Protein AF-A0A965G8G3-F1 (afdb_monomer_lite)

Secondary structure (DSSP, 8-state):
--SS-SS-EEEEEE-TTSPEEEEEEEEEEEETTEEEEEETTS-EEEEEGGGEEEEEEPPPPTT----HHHHHHHHHHHHTS-HHHHTSGGGSHHHHHHHHHTHHHHHHHHHHHHHHHHHHHHHHHHHHHHHHHHHHHHHT--SS---HHHHHHHHHHHHHHHHTT-S-HHHHHHHHHHHHT----SS--S-TTGGGGGG----BPPPHHHHHHHHHHHHHHHHHHHHHHHHHHHHHHHHHTT-HHHHHHHHHHHHHHHHHHHHHS-----SSSPBP----HHHHHHHHHHHHHHS-SS-B--EEEEEEHHHHHHHHHHTSPBPSS-BTTTTBEE---EEEEETTEEEEEEEEE-TT-S--EEEEEEEEPPPGGGTT---EEEEEETTEEPPTTHHHHHHHHHHHHHHHHHHHTTGGG-EEEE-SSSEEEEEEPPBS-----------S----SEEEHHHHHHHHHTT-GGGTTT-EEEEEEEEEEEE-TT--SS---EESS----TTS------TT--EEEEEEEEEEETTTTEEEEEEEEEE-SS-EEEBTTS-EEESS-EETTTSPPSB-TT-EEEESS-EEEEEEEEETTEEEEEEEE-SSGGGEEEE-TTSPPP-

Structure (mmCIF, N/CA/C/O backbone):
data_AF-A0A965G8G3-F1
#
_entry.id   AF-A0A965G8G3-F1
#
loop_
_atom_site.group_PDB
_atom_site.id
_atom_site.type_symbol
_atom_site.label_atom_id
_atom_site.label_alt_id
_atom_site.label_comp_id
_atom_site.label_asym_id
_atom_site.label_entity_id
_atom_site.label_seq_id
_atom_site.pdbx_PDB_ins_code
_atom_site.Cartn_x
_atom_site.Cartn_y
_atom_site.Cartn_z
_atom_site.occupancy
_atom_site.B_iso_or_equiv
_atom_site.auth_seq_id
_atom_site.auth_comp_id
_atom_site.auth_asym_id
_atom_site.auth_atom_id
_atom_site.pdbx_PDB_model_num
ATOM 1 N N . MET A 1 1 ? -56.912 -4.552 24.630 1.00 82.00 1 MET A N 1
ATOM 2 C CA . MET A 1 1 ? -56.720 -3.354 25.473 1.00 82.00 1 MET A CA 1
ATOM 3 C C . MET A 1 1 ? -55.465 -2.660 24.995 1.00 82.00 1 MET A C 1
ATOM 5 O O . MET A 1 1 ? -54.476 -3.345 24.772 1.00 82.00 1 MET A O 1
ATOM 9 N N . ASP A 1 2 ? -55.517 -1.349 24.818 1.00 81.06 2 ASP A N 1
ATOM 10 C CA . ASP A 1 2 ? -54.370 -0.544 24.413 1.00 81.06 2 ASP A CA 1
ATOM 11 C C . ASP A 1 2 ? -53.514 -0.121 25.612 1.00 81.06 2 ASP A C 1
ATOM 13 O O . ASP A 1 2 ? -53.900 0.774 26.358 1.00 81.06 2 ASP A O 1
ATOM 17 N N . LEU A 1 3 ? -52.362 -0.756 25.818 1.00 81.81 3 LEU A N 1
ATOM 18 C CA . LEU A 1 3 ? -51.477 -0.436 26.947 1.00 81.81 3 LEU A CA 1
ATOM 19 C C . LEU A 1 3 ? -50.279 0.432 26.540 1.00 81.81 3 LEU A C 1
ATOM 21 O O . LEU A 1 3 ? -49.862 1.299 27.304 1.00 81.81 3 LEU A O 1
ATOM 25 N N . GLU A 1 4 ? -49.756 0.226 25.332 1.00 79.06 4 GLU A N 1
ATOM 26 C CA . GLU A 1 4 ? -48.421 0.689 24.934 1.00 79.06 4 GLU A CA 1
ATOM 27 C C . GLU A 1 4 ? -48.441 1.779 23.854 1.00 79.06 4 GLU A C 1
ATOM 29 O O . GLU A 1 4 ? -47.392 2.352 23.560 1.00 79.06 4 GLU A O 1
ATOM 34 N N . SER A 1 5 ? -49.597 2.093 23.249 1.00 81.12 5 SER A N 1
ATOM 35 C CA . SER A 1 5 ? -49.625 3.104 22.188 1.00 81.12 5 SER A CA 1
ATOM 36 C C . SER A 1 5 ? -49.223 4.494 22.715 1.00 81.12 5 SER A C 1
ATOM 38 O O . SER A 1 5 ? -49.476 4.819 23.882 1.00 81.12 5 SER A O 1
ATOM 40 N N . PRO A 1 6 ? -48.642 5.365 21.875 1.00 82.56 6 PRO A N 1
ATOM 41 C CA . PRO A 1 6 ? -48.304 6.736 22.260 1.00 82.56 6 PRO A CA 1
ATOM 42 C C . PRO A 1 6 ? -49.522 7.676 22.307 1.00 82.56 6 PRO A C 1
ATOM 44 O O . PRO A 1 6 ? -49.375 8.854 22.630 1.00 82.56 6 PRO A O 1
ATOM 47 N N . PHE A 1 7 ? -50.719 7.190 21.966 1.00 88.38 7 PHE A N 1
ATOM 48 C CA . PHE A 1 7 ? -51.923 8.007 21.845 1.00 88.38 7 PHE A CA 1
ATOM 49 C C . PHE A 1 7 ? -52.635 8.190 23.186 1.00 88.38 7 PHE A C 1
ATOM 51 O O . PHE A 1 7 ? -52.513 7.355 24.089 1.00 88.38 7 PHE A O 1
ATOM 58 N N . LEU A 1 8 ? -53.429 9.260 23.294 1.00 88.56 8 LEU A N 1
ATOM 59 C CA . LEU A 1 8 ? -54.466 9.354 24.322 1.00 88.56 8 LEU A CA 1
ATOM 60 C C . LEU A 1 8 ? -55.414 8.160 24.193 1.00 88.56 8 LEU A C 1
ATOM 62 O O . LEU A 1 8 ? -55.623 7.642 23.097 1.00 88.56 8 LEU A O 1
ATOM 66 N N . LYS A 1 9 ? -55.971 7.702 25.310 1.00 90.12 9 LYS A N 1
ATOM 67 C CA . LYS A 1 9 ? -56.808 6.501 25.355 1.00 90.12 9 LYS A CA 1
ATOM 68 C C . LYS A 1 9 ? -58.104 6.789 26.082 1.00 90.12 9 LYS A C 1
ATOM 70 O O . LYS A 1 9 ? -58.145 7.602 27.007 1.00 90.12 9 LYS A O 1
ATOM 75 N N . THR A 1 10 ? -59.121 6.024 25.724 1.00 89.38 10 THR A N 1
ATOM 76 C CA . THR A 1 10 ? -60.404 6.016 26.415 1.00 89.38 10 THR A CA 1
ATOM 77 C C . THR A 1 10 ? -60.567 4.688 27.131 1.00 89.38 10 THR A C 1
ATOM 79 O O . THR A 1 10 ? -60.519 3.616 26.523 1.00 89.38 10 THR A O 1
ATOM 82 N N . ALA A 1 11 ? -60.718 4.767 28.450 1.00 88.56 11 ALA A N 1
ATOM 83 C CA . ALA A 1 11 ? -61.000 3.640 29.320 1.00 88.56 11 ALA A CA 1
ATOM 84 C C . ALA A 1 11 ? -62.493 3.607 29.653 1.00 88.56 11 ALA A C 1
ATOM 86 O O . ALA A 1 11 ? -63.045 4.582 30.163 1.00 88.56 11 ALA A O 1
ATOM 87 N N . LEU A 1 12 ? -63.129 2.466 29.402 1.00 88.31 12 LEU A N 1
ATOM 88 C CA . LEU A 1 12 ? -64.475 2.162 29.875 1.00 88.31 12 LEU A CA 1
ATOM 89 C C . LEU A 1 12 ? -64.356 1.388 31.183 1.00 88.31 12 LEU A C 1
ATOM 91 O O . LEU A 1 12 ? -63.924 0.235 31.172 1.00 88.31 12 LEU A O 1
ATOM 95 N N . VAL A 1 13 ? -64.723 2.015 32.299 1.00 88.00 13 VAL A N 1
ATOM 96 C CA . VAL A 1 13 ? -64.608 1.434 33.644 1.00 88.00 13 VAL A CA 1
ATOM 97 C C . VAL A 1 13 ? -65.973 1.312 34.307 1.00 88.00 13 VAL A C 1
ATOM 99 O O . VAL A 1 13 ? -66.838 2.165 34.137 1.00 88.00 13 VAL A O 1
ATOM 102 N N . LYS A 1 14 ? -66.197 0.245 35.068 1.00 84.19 14 LYS A N 1
ATOM 103 C CA . LYS A 1 14 ? -67.443 0.021 35.800 1.00 84.19 14 LYS A CA 1
ATOM 104 C C . LYS A 1 14 ? -67.442 0.861 37.081 1.00 84.19 14 LYS A C 1
ATOM 106 O O . LYS A 1 14 ? -66.604 0.667 37.956 1.00 84.19 14 LYS A O 1
ATOM 111 N N . GLY A 1 15 ? -68.369 1.810 37.179 1.00 74.38 15 GLY A N 1
ATOM 112 C CA . GLY A 1 15 ? -68.554 2.660 38.355 1.00 74.38 15 GLY A CA 1
ATOM 113 C C . GLY A 1 15 ? -69.214 1.921 39.525 1.00 74.38 15 GLY A C 1
ATOM 114 O O . GLY A 1 15 ? -69.757 0.824 39.377 1.00 74.38 15 GLY A O 1
ATOM 115 N N . SER A 1 16 ? -69.230 2.554 40.699 1.00 65.94 16 SER A N 1
ATOM 116 C CA . SER A 1 16 ? -69.756 1.997 41.960 1.00 65.94 16 SER A CA 1
ATOM 117 C C . SER A 1 16 ? -71.255 1.652 41.935 1.00 65.94 16 SER A C 1
ATOM 119 O O . SER A 1 16 ? -71.708 0.855 42.752 1.00 65.94 16 SER A O 1
ATOM 121 N N . GLY A 1 17 ? -72.017 2.195 40.979 1.00 63.38 17 GLY A N 1
ATOM 122 C CA . GLY A 1 17 ? -73.421 1.846 40.716 1.00 63.38 17 GLY A CA 1
ATOM 123 C C . GLY A 1 17 ? -73.636 0.803 39.608 1.00 63.38 17 GLY A C 1
ATOM 124 O O . GLY A 1 17 ? -74.772 0.572 39.208 1.00 63.38 17 GLY A O 1
ATOM 125 N N . GLY A 1 18 ? -72.570 0.208 39.060 1.00 66.50 18 GLY A N 1
ATOM 126 C CA . GLY A 1 18 ? -72.637 -0.775 37.971 1.00 66.50 18 GLY A CA 1
ATOM 127 C C . GLY A 1 18 ? -72.755 -0.192 36.555 1.00 66.50 18 GLY A C 1
ATOM 128 O O . GLY A 1 18 ? -72.673 -0.955 35.593 1.00 66.50 18 GLY A O 1
ATOM 129 N N . ALA A 1 19 ? -72.899 1.129 36.414 1.00 77.38 19 ALA A N 1
ATOM 130 C CA . ALA A 1 19 ? -72.873 1.830 35.129 1.00 77.38 19 ALA A CA 1
ATOM 131 C C . ALA A 1 19 ? -71.439 1.959 34.579 1.00 77.38 19 ALA A C 1
ATOM 133 O O . ALA A 1 19 ? -70.486 2.080 35.347 1.00 77.38 19 ALA A O 1
ATOM 134 N N . ILE A 1 20 ? -71.282 1.943 33.252 1.00 81.81 20 ILE A N 1
ATOM 135 C CA . ILE A 1 20 ? -69.983 2.128 32.585 1.00 81.81 20 ILE A CA 1
ATOM 136 C C . ILE A 1 20 ? -69.676 3.627 32.483 1.00 81.81 20 ILE A C 1
ATOM 138 O O . ILE A 1 20 ? -70.408 4.362 31.821 1.00 81.81 20 ILE A O 1
ATOM 142 N N . GLU A 1 21 ? -68.578 4.058 33.099 1.00 84.00 21 GLU A N 1
ATOM 143 C CA . GLU A 1 21 ? -68.010 5.403 32.999 1.00 84.00 21 GLU A CA 1
ATOM 144 C C . GLU A 1 21 ? -66.911 5.453 31.929 1.00 84.00 21 GLU A C 1
ATOM 146 O O . GLU A 1 21 ? -66.073 4.554 31.832 1.00 84.00 21 GLU A O 1
ATOM 151 N N . GLU A 1 22 ? -66.887 6.535 31.152 1.00 85.94 22 GLU A N 1
ATOM 152 C CA . GLU A 1 22 ? -65.789 6.866 30.240 1.00 85.94 22 GLU A CA 1
ATOM 153 C C . GLU A 1 22 ? -64.741 7.713 30.959 1.00 85.94 22 GLU A C 1
ATOM 155 O O . GLU A 1 22 ? -65.064 8.711 31.608 1.00 85.94 22 GLU A O 1
ATOM 160 N N . ARG A 1 23 ? -63.468 7.331 30.832 1.00 85.88 23 ARG A N 1
ATOM 161 C CA . ARG A 1 23 ? -62.340 8.112 31.341 1.00 85.88 23 ARG A CA 1
ATOM 162 C C . ARG A 1 23 ? -61.269 8.271 30.282 1.00 85.88 23 ARG A C 1
ATOM 164 O O . ARG A 1 23 ? -60.779 7.289 29.731 1.00 85.88 23 ARG A O 1
ATOM 171 N N . GLU A 1 24 ? -60.867 9.513 30.062 1.00 87.25 24 GLU A N 1
ATOM 172 C CA . GLU A 1 24 ? -59.748 9.849 29.191 1.00 87.25 24 GLU A CA 1
ATOM 173 C C . GLU A 1 24 ? -58.429 9.775 29.964 1.00 87.25 24 GLU A C 1
ATOM 175 O O . GLU A 1 24 ? -58.281 10.338 31.059 1.00 87.25 24 GLU A O 1
ATOM 180 N N . ILE A 1 25 ? -57.470 9.047 29.401 1.00 89.56 25 ILE A N 1
ATOM 181 C CA . ILE A 1 25 ? -56.209 8.716 30.059 1.00 89.56 25 ILE A CA 1
ATOM 182 C C . ILE A 1 25 ? -55.036 8.886 29.090 1.00 89.56 25 ILE A C 1
ATOM 184 O O . ILE A 1 25 ? -55.173 8.751 27.875 1.00 89.56 25 ILE A O 1
ATOM 188 N N . THR A 1 26 ? -53.855 9.147 29.638 1.00 85.31 26 THR A N 1
ATOM 189 C CA . THR A 1 26 ? -52.601 9.258 28.878 1.00 85.31 26 THR A CA 1
ATOM 190 C C . THR A 1 26 ? -51.838 7.939 28.850 1.00 85.31 26 THR A C 1
ATOM 192 O O . THR A 1 26 ? -51.215 7.596 27.847 1.00 85.31 26 THR A O 1
ATOM 195 N N . LYS A 1 27 ? -51.906 7.164 29.936 1.00 85.38 27 LYS A N 1
ATOM 196 C CA . LYS A 1 27 ? -51.178 5.903 30.084 1.00 85.38 27 LYS A CA 1
ATOM 197 C C . LYS A 1 27 ? -52.003 4.888 30.863 1.00 85.38 27 LYS A C 1
ATOM 199 O O . LYS A 1 27 ? -52.732 5.252 31.783 1.00 85.38 27 LYS A O 1
ATOM 204 N N . ALA A 1 28 ? -51.848 3.619 30.507 1.00 87.25 28 ALA A N 1
ATOM 205 C CA . ALA A 1 28 ? -52.339 2.497 31.287 1.00 87.25 28 ALA A CA 1
ATOM 206 C C . ALA A 1 28 ? -51.195 1.517 31.544 1.00 87.25 28 ALA A C 1
ATOM 208 O O . ALA A 1 28 ? -50.335 1.330 30.687 1.00 87.25 28 ALA A O 1
ATOM 209 N N . LYS A 1 29 ? -51.176 0.890 32.718 1.00 89.69 29 LYS A N 1
ATOM 210 C CA . LYS A 1 29 ? -50.184 -0.127 33.072 1.00 89.69 29 LYS A CA 1
ATOM 211 C C . LYS A 1 29 ? -50.839 -1.240 33.877 1.00 89.69 29 LYS A C 1
ATOM 213 O O . LYS A 1 29 ? -51.625 -0.975 34.781 1.00 89.69 29 LYS A O 1
ATOM 218 N N . LEU A 1 30 ? -50.494 -2.488 33.577 1.00 88.38 30 LEU A N 1
ATOM 219 C CA . LEU A 1 30 ? -50.932 -3.631 34.375 1.00 88.38 30 LEU A CA 1
ATOM 220 C C . LEU A 1 30 ? -50.076 -3.744 35.649 1.00 88.38 30 LEU A C 1
ATOM 222 O O . LEU A 1 30 ? -48.844 -3.724 35.575 1.00 88.38 30 LEU A O 1
ATOM 226 N N . VAL A 1 31 ? -50.715 -3.868 36.811 1.00 85.81 31 VAL A N 1
ATOM 227 C CA . VAL A 1 31 ? -50.065 -4.014 38.122 1.00 85.81 31 VAL A CA 1
ATOM 228 C C . VAL A 1 31 ? -50.763 -5.141 38.883 1.00 85.81 31 VAL A C 1
ATOM 230 O O . VAL A 1 31 ? -51.765 -4.928 39.564 1.00 85.81 31 VAL A O 1
ATOM 233 N N . GLY A 1 32 ? -50.244 -6.364 38.742 1.00 85.44 32 GLY A N 1
ATOM 234 C CA . GLY A 1 32 ? -50.862 -7.561 39.319 1.00 85.44 32 GLY A CA 1
ATOM 235 C C . GLY A 1 32 ? -52.227 -7.858 38.690 1.00 85.44 32 GLY A C 1
ATOM 236 O O . GLY A 1 32 ? -52.325 -8.028 37.478 1.00 85.44 32 GLY A O 1
ATOM 237 N N . ASP A 1 33 ? -53.271 -7.906 39.517 1.00 85.75 33 ASP A N 1
ATOM 238 C CA . ASP A 1 33 ? -54.677 -8.107 39.136 1.00 85.75 33 ASP A CA 1
ATOM 239 C C . ASP A 1 33 ? -55.435 -6.792 38.847 1.00 85.75 33 ASP A C 1
ATOM 241 O O . ASP A 1 33 ? -56.652 -6.790 38.627 1.00 85.75 33 ASP A O 1
ATOM 245 N N . LYS A 1 34 ? -54.720 -5.660 38.834 1.00 87.44 34 LYS A N 1
ATOM 246 C CA . LYS A 1 34 ? -55.270 -4.313 38.641 1.00 87.44 34 LYS A CA 1
ATOM 247 C C . LYS A 1 34 ? -54.655 -3.615 37.433 1.00 87.44 34 LYS A C 1
ATOM 249 O O . LYS A 1 34 ? -53.540 -3.913 37.009 1.00 87.44 34 LYS A O 1
ATOM 254 N N . ILE A 1 35 ? -55.385 -2.641 36.903 1.00 89.00 35 ILE A N 1
ATOM 255 C CA . ILE A 1 35 ? -54.916 -1.707 35.884 1.00 89.00 35 ILE A CA 1
ATOM 256 C C . ILE A 1 35 ? -54.779 -0.331 36.524 1.00 89.00 35 ILE A C 1
ATOM 258 O O . ILE A 1 35 ? -55.722 0.214 37.100 1.00 89.00 35 ILE A O 1
ATOM 262 N N . GLU A 1 36 ? -53.579 0.219 36.412 1.00 89.94 36 GLU A N 1
ATOM 263 C CA . GLU A 1 36 ? -53.254 1.591 36.755 1.00 89.94 36 GLU A CA 1
ATOM 264 C C . GLU A 1 36 ? -53.541 2.485 35.545 1.00 89.94 36 GLU A C 1
ATOM 266 O O . GLU A 1 36 ? -52.982 2.278 34.469 1.00 89.94 36 GLU A O 1
ATOM 271 N N . LEU A 1 37 ? -54.422 3.469 35.716 1.00 90.19 37 LEU A N 1
ATOM 272 C CA . LEU A 1 37 ? -54.816 4.437 34.698 1.00 90.19 37 LEU A CA 1
ATOM 273 C C . LEU A 1 37 ? -54.322 5.831 35.099 1.00 90.19 37 LEU A C 1
ATOM 275 O O . LEU A 1 37 ? -54.714 6.364 36.140 1.00 90.19 37 LEU A O 1
ATOM 279 N N . THR A 1 38 ? -53.486 6.444 34.265 1.00 88.88 38 THR A N 1
ATOM 280 C CA . THR A 1 38 ? -53.009 7.818 34.457 1.00 88.88 38 THR A CA 1
ATOM 281 C C . THR A 1 38 ? -53.906 8.786 33.692 1.00 88.88 38 THR A C 1
ATOM 283 O O . THR A 1 38 ? -53.969 8.759 32.467 1.00 88.88 38 THR A O 1
ATOM 286 N N . THR A 1 39 ? -54.608 9.657 34.408 1.00 86.19 39 THR A N 1
ATOM 287 C CA . THR A 1 39 ? -55.498 10.671 33.823 1.00 86.19 39 THR A CA 1
ATOM 288 C C . THR A 1 39 ? -54.714 11.776 33.110 1.00 86.19 39 THR A C 1
ATOM 290 O O . THR A 1 39 ? -53.534 12.008 33.384 1.00 86.19 39 THR A O 1
ATOM 293 N N . THR A 1 40 ? -55.390 12.539 32.251 1.00 82.50 40 THR A N 1
ATOM 294 C CA . THR A 1 40 ? -54.820 13.709 31.553 1.00 82.50 40 THR A CA 1
ATOM 295 C C . THR A 1 40 ? -54.299 14.811 32.486 1.00 82.50 40 THR A C 1
ATOM 297 O O . THR A 1 40 ? -53.447 15.597 32.085 1.00 82.50 40 THR A O 1
ATOM 300 N N . LYS A 1 41 ? -54.745 14.843 33.751 1.00 82.56 41 LYS A N 1
ATOM 301 C CA . LYS A 1 41 ? -54.274 15.777 34.794 1.00 82.56 41 LYS A CA 1
ATOM 302 C C . LYS A 1 41 ? -53.154 15.205 35.680 1.00 82.56 41 LYS A C 1
ATOM 304 O O . LYS A 1 41 ? -52.816 15.813 36.690 1.00 82.56 41 LYS A O 1
ATOM 309 N N . GLY A 1 42 ? -52.609 14.030 35.348 1.00 77.94 42 GLY A N 1
ATOM 310 C CA . GLY A 1 42 ? -51.526 13.376 36.098 1.00 77.94 42 GLY A CA 1
ATOM 311 C C . GLY A 1 42 ? -51.968 12.594 37.341 1.00 77.94 42 GLY A C 1
ATOM 312 O O . GLY A 1 42 ? -51.133 11.998 38.014 1.00 77.94 42 GLY A O 1
ATOM 313 N N . GLY A 1 43 ? -53.268 12.554 37.650 1.00 83.38 43 GLY A N 1
ATOM 314 C CA . GLY A 1 43 ? -53.808 11.711 38.718 1.00 83.38 43 GLY A CA 1
ATOM 315 C C . GLY A 1 43 ? -53.824 10.237 38.315 1.00 83.38 43 GLY A C 1
ATOM 316 O O . GLY A 1 43 ? -54.130 9.923 37.163 1.00 83.38 43 GLY A O 1
ATOM 317 N N . VAL A 1 44 ? -53.528 9.344 39.258 1.00 86.00 44 VAL A N 1
ATOM 318 C CA . VAL A 1 44 ? -53.484 7.890 39.046 1.00 86.00 44 VAL A CA 1
ATOM 319 C C . VAL A 1 44 ? -54.700 7.233 39.694 1.00 86.00 44 VAL A C 1
ATOM 321 O O . VAL A 1 44 ? -54.994 7.486 40.861 1.00 86.00 44 VAL A O 1
ATOM 324 N N . ALA A 1 45 ? -55.402 6.386 38.944 1.00 84.88 45 ALA A N 1
ATOM 325 C CA . ALA A 1 45 ? -56.528 5.598 39.430 1.00 84.88 45 ALA A CA 1
ATOM 326 C C . ALA A 1 45 ? -56.272 4.103 39.200 1.00 84.88 45 ALA A C 1
ATOM 328 O O . ALA A 1 45 ? -55.817 3.707 38.131 1.00 84.88 45 ALA A O 1
ATOM 329 N N . LEU A 1 46 ? -56.568 3.275 40.201 1.00 87.50 46 LEU A N 1
ATOM 330 C CA . LEU A 1 46 ? -56.380 1.824 40.154 1.00 87.50 46 LEU A CA 1
ATOM 331 C C . LEU A 1 46 ? -57.737 1.130 40.108 1.00 87.50 46 LEU A C 1
ATOM 333 O O . LEU A 1 46 ? -58.561 1.332 40.998 1.00 87.50 46 LEU A O 1
ATOM 337 N N . PHE A 1 47 ? -57.931 0.280 39.104 1.00 86.62 47 PHE A N 1
ATOM 338 C CA . PHE A 1 47 ? -59.146 -0.514 38.932 1.00 86.62 47 PHE A CA 1
ATOM 339 C C . PHE A 1 47 ? -58.806 -2.004 38.856 1.00 86.62 47 PHE A C 1
ATOM 341 O O . PHE A 1 47 ? -57.796 -2.353 38.244 1.00 86.62 47 PHE A O 1
ATOM 348 N N . PRO A 1 48 ? -59.618 -2.903 39.436 1.00 87.31 48 PRO A N 1
ATOM 349 C CA . PRO A 1 48 ? -59.548 -4.326 39.113 1.00 87.31 48 PRO A CA 1
ATOM 350 C C . PRO A 1 48 ? -59.682 -4.544 37.601 1.00 87.31 48 PRO A C 1
ATOM 352 O O . PRO A 1 48 ? -60.487 -3.875 36.952 1.00 87.31 48 PRO A O 1
ATOM 355 N N . ILE A 1 49 ? -58.931 -5.492 37.028 1.00 84.06 49 ILE A N 1
ATOM 356 C CA . ILE A 1 49 ? -59.007 -5.796 35.582 1.00 84.06 49 ILE A CA 1
ATOM 357 C C . ILE A 1 49 ? -60.445 -6.145 35.160 1.00 84.06 49 ILE A C 1
ATOM 359 O O . ILE A 1 49 ? -60.875 -5.772 34.071 1.00 84.06 49 ILE A O 1
ATOM 363 N N . THR A 1 50 ? -61.209 -6.802 36.039 1.00 84.44 50 THR A N 1
ATOM 364 C CA . THR A 1 50 ? -62.616 -7.176 35.814 1.00 84.44 50 THR A CA 1
ATOM 365 C C . THR A 1 50 ? -63.554 -5.984 35.641 1.00 84.44 50 THR A C 1
ATOM 367 O O . THR A 1 50 ? -64.626 -6.137 35.059 1.00 84.44 50 THR A O 1
ATOM 370 N N . ASP A 1 51 ? -63.158 -4.809 36.131 1.00 85.81 51 ASP A N 1
ATOM 371 C CA . ASP A 1 51 ? -63.971 -3.596 36.082 1.00 85.81 51 ASP A CA 1
ATOM 372 C C . ASP A 1 51 ? -63.641 -2.730 34.858 1.00 85.81 51 ASP A C 1
ATOM 374 O O . ASP A 1 51 ? -64.363 -1.777 34.573 1.00 85.81 51 ASP A O 1
ATOM 378 N N . VAL A 1 52 ? -62.595 -3.062 34.091 1.00 86.00 52 VAL A N 1
ATOM 379 C CA . VAL A 1 52 ? -62.230 -2.361 32.852 1.00 86.00 52 VAL A CA 1
ATOM 380 C C . VAL A 1 52 ? -62.823 -3.101 31.655 1.00 86.00 52 VAL A C 1
ATOM 382 O O . VAL A 1 52 ? -62.338 -4.148 31.238 1.00 86.00 52 VAL A O 1
ATOM 385 N N . SER A 1 53 ? -63.882 -2.538 31.077 1.00 82.62 53 SER A N 1
ATOM 386 C CA . SER A 1 53 ? -64.624 -3.142 29.963 1.00 82.62 53 SER A CA 1
ATOM 387 C C . SER A 1 53 ? -63.922 -2.969 28.615 1.00 82.62 53 SER A C 1
ATOM 389 O O . SER A 1 53 ? -63.976 -3.856 27.767 1.00 82.62 53 SER A O 1
ATOM 391 N N . ALA A 1 54 ? -63.257 -1.834 28.395 1.00 84.62 54 ALA A N 1
ATOM 392 C CA . ALA A 1 54 ? -62.474 -1.593 27.189 1.00 84.62 54 ALA A CA 1
ATOM 393 C C . ALA A 1 54 ? -61.410 -0.525 27.435 1.00 84.62 54 ALA A C 1
ATOM 395 O O . ALA A 1 54 ? -61.578 0.361 28.271 1.00 84.62 54 ALA A O 1
ATOM 396 N N . LEU A 1 55 ? -60.333 -0.607 26.664 1.00 87.88 55 LEU A N 1
ATOM 397 C CA . LEU A 1 55 ? -59.278 0.392 26.627 1.00 87.88 55 LEU A CA 1
ATOM 398 C C . LEU A 1 55 ? -58.774 0.479 25.190 1.00 87.88 55 LEU A C 1
ATOM 400 O O . LEU A 1 55 ? -58.235 -0.512 24.685 1.00 87.88 55 LEU A O 1
ATOM 404 N N . TYR A 1 56 ? -58.995 1.616 24.538 1.00 88.38 56 TYR A N 1
ATOM 405 C CA . TYR A 1 56 ? -58.695 1.814 23.119 1.00 88.38 56 TYR A CA 1
ATOM 406 C C . TYR A 1 56 ? -58.136 3.219 22.845 1.00 88.38 56 TYR A C 1
ATOM 408 O O . TYR A 1 56 ? -58.407 4.143 23.621 1.00 88.38 56 TYR A O 1
ATOM 416 N N . PRO A 1 57 ? -57.344 3.385 21.770 1.00 89.00 57 PRO A N 1
ATOM 417 C CA . PRO A 1 57 ? -56.721 4.658 21.441 1.00 89.00 57 PRO A CA 1
ATOM 418 C C . PRO A 1 57 ? -57.732 5.648 20.875 1.00 89.00 57 PRO A C 1
ATOM 420 O O . PRO A 1 57 ? -58.632 5.295 20.109 1.00 89.00 57 PRO A O 1
ATOM 423 N N . LYS A 1 58 ? -57.520 6.915 21.208 1.00 88.69 58 LYS A N 1
ATOM 424 C CA . LYS A 1 58 ? -58.215 8.067 20.653 1.00 88.69 58 LYS A CA 1
ATOM 425 C C . LYS A 1 58 ? -57.417 8.632 19.484 1.00 88.69 58 LYS A C 1
ATOM 427 O O . LYS A 1 58 ? -56.186 8.594 19.496 1.00 88.69 58 LYS A O 1
ATOM 432 N N . LEU A 1 59 ? -58.126 9.131 18.469 1.00 86.25 59 LEU A N 1
ATOM 433 C CA . LEU A 1 59 ? -57.511 9.706 17.272 1.00 86.25 59 LEU A CA 1
ATOM 434 C C . LEU A 1 59 ? -56.482 10.787 17.677 1.00 86.25 59 LEU A C 1
ATOM 436 O O . LEU A 1 59 ? -56.818 11.633 18.507 1.00 86.25 59 LEU A O 1
ATOM 440 N N . PRO A 1 60 ? -55.250 10.763 17.141 1.00 86.19 60 PRO A N 1
ATOM 441 C CA . PRO A 1 60 ? -54.203 11.692 17.547 1.00 86.19 60 PRO A CA 1
ATOM 442 C C . PRO A 1 60 ? -54.514 13.135 17.142 1.00 86.19 60 PRO A C 1
ATOM 444 O O . PRO A 1 60 ? -54.929 13.399 16.013 1.00 86.19 60 PRO A O 1
ATOM 447 N N . ASP A 1 61 ? -54.219 14.067 18.047 1.00 80.38 61 ASP A N 1
ATOM 448 C CA . ASP A 1 61 ? -54.221 15.500 17.758 1.00 80.38 61 ASP A CA 1
ATOM 449 C C . ASP A 1 61 ? -53.035 15.901 16.862 1.00 80.38 61 ASP A C 1
ATOM 451 O O . ASP A 1 61 ? -52.011 15.210 16.765 1.00 80.38 61 ASP A O 1
ATOM 455 N N . ALA A 1 62 ? -53.151 17.064 16.217 1.00 71.19 62 ALA A N 1
ATOM 456 C CA . ALA A 1 62 ? -52.085 17.621 15.393 1.00 71.19 62 ALA A CA 1
ATOM 457 C C . ALA A 1 62 ? -50.798 17.840 16.217 1.00 71.19 62 ALA A C 1
ATOM 459 O O . ALA A 1 62 ? -50.808 18.533 17.232 1.00 71.19 62 ALA A O 1
ATOM 460 N N . GLY A 1 63 ? -49.678 17.273 15.755 1.00 68.00 63 GLY A N 1
ATOM 461 C CA . GLY A 1 63 ? -48.355 17.432 16.378 1.00 68.00 63 GLY A CA 1
ATOM 462 C C . GLY A 1 63 ? -47.870 16.247 17.221 1.00 68.00 63 GLY A C 1
ATOM 463 O O . GLY A 1 63 ? -46.719 16.261 17.656 1.00 68.00 63 GLY A O 1
ATOM 464 N N . ILE A 1 64 ? -48.683 15.201 17.417 1.00 78.31 64 ILE A N 1
ATOM 465 C CA . ILE A 1 64 ? -48.214 13.956 18.044 1.00 78.31 64 ILE A CA 1
ATOM 466 C C . ILE A 1 64 ? -47.296 13.201 17.074 1.00 78.31 64 ILE A C 1
ATOM 468 O O . ILE A 1 64 ? -47.630 12.995 15.909 1.00 78.31 64 ILE A O 1
ATOM 472 N N . VAL A 1 65 ? -46.132 12.770 17.567 1.00 78.50 65 VAL A N 1
ATOM 473 C CA . VAL A 1 65 ? -45.189 11.933 16.817 1.00 78.50 65 VAL A CA 1
ATOM 474 C C . VAL A 1 65 ? -45.556 10.463 17.010 1.00 78.50 65 VAL A C 1
ATOM 476 O O . VAL A 1 65 ? -45.509 9.962 18.129 1.00 78.50 65 VAL A O 1
ATOM 479 N N . TYR A 1 66 ? -45.868 9.772 15.918 1.00 84.25 66 TYR A N 1
ATOM 480 C CA . TYR A 1 66 ? -46.203 8.346 15.894 1.00 84.25 66 TYR A CA 1
ATOM 481 C C . TYR A 1 66 ? -45.511 7.645 14.719 1.00 84.25 66 TYR A C 1
ATOM 483 O O . TYR A 1 66 ? -45.104 8.295 13.754 1.00 84.25 66 TYR A O 1
ATOM 491 N N . GLN A 1 67 ? -45.354 6.327 14.824 1.00 86.31 67 GLN A N 1
ATOM 492 C CA . GLN A 1 67 ? -44.811 5.448 13.785 1.00 86.31 67 GLN A CA 1
ATOM 493 C C . GLN A 1 67 ? -45.933 4.628 13.138 1.00 86.31 67 GLN A C 1
ATOM 495 O O . GLN A 1 67 ? -47.014 4.464 13.709 1.00 86.31 67 GLN A O 1
ATOM 500 N N . LEU A 1 68 ? -45.667 4.040 11.971 1.00 87.31 68 LEU A N 1
ATOM 501 C CA . LEU A 1 68 ? -46.613 3.165 11.271 1.00 87.31 68 LEU A CA 1
ATOM 502 C C . LEU A 1 68 ? -47.086 2.005 12.160 1.00 87.31 68 LEU A C 1
ATOM 504 O O . LEU A 1 68 ? -48.270 1.680 12.175 1.00 87.31 68 LEU A O 1
ATOM 508 N N . LYS A 1 69 ? -46.176 1.434 12.960 1.00 88.44 69 LYS A N 1
ATOM 509 C CA . LYS A 1 69 ? -46.494 0.355 13.910 1.00 88.44 69 LYS A CA 1
ATOM 510 C C . LYS A 1 69 ? -47.544 0.775 14.947 1.00 88.44 69 LYS A C 1
ATOM 512 O O . LYS A 1 69 ? -48.349 -0.050 15.359 1.00 88.44 69 LYS A O 1
ATOM 517 N N . ASP A 1 70 ? -47.532 2.044 15.357 1.00 88.50 70 ASP A N 1
ATOM 518 C CA . ASP A 1 70 ? -48.431 2.565 16.385 1.00 88.50 70 ASP A CA 1
ATOM 519 C C . ASP A 1 70 ? -49.842 2.720 15.797 1.00 88.50 70 ASP A C 1
ATOM 521 O O . ASP A 1 70 ? -50.830 2.359 16.432 1.00 88.50 70 ASP A O 1
ATOM 525 N N . VAL A 1 71 ? -49.931 3.187 14.545 1.00 89.19 71 VAL A N 1
ATOM 526 C CA . VAL A 1 71 ? -51.185 3.300 13.782 1.00 89.19 71 VAL A CA 1
ATOM 527 C C . VAL A 1 71 ? -51.779 1.922 13.474 1.00 89.19 71 VAL A C 1
ATOM 529 O O . VAL A 1 71 ? -52.972 1.712 13.690 1.00 89.19 71 VAL A O 1
ATOM 532 N N . ASP A 1 72 ? -50.963 0.967 13.018 1.00 89.56 72 ASP A N 1
ATOM 533 C CA . ASP A 1 72 ? -51.409 -0.403 12.729 1.00 89.56 72 ASP A CA 1
ATOM 534 C C . ASP A 1 72 ? -51.917 -1.110 14.004 1.00 89.56 72 ASP A C 1
ATOM 536 O O . ASP A 1 72 ? -52.941 -1.797 13.974 1.00 89.56 72 ASP A O 1
ATOM 540 N N . GLU A 1 73 ? -51.257 -0.893 15.146 1.00 88.94 73 GLU A N 1
ATOM 541 C CA . GLU A 1 73 ? -51.692 -1.416 16.445 1.00 88.94 73 GLU A CA 1
ATOM 542 C C . GLU A 1 73 ? -53.017 -0.786 16.904 1.00 88.94 73 GLU A C 1
ATOM 544 O O . GLU A 1 73 ? -53.917 -1.494 17.364 1.00 88.94 73 GLU A O 1
ATOM 549 N N . ALA A 1 74 ? -53.184 0.526 16.715 1.00 88.31 74 ALA A N 1
ATOM 550 C CA . ALA A 1 74 ? -54.428 1.222 17.026 1.00 88.31 74 ALA A CA 1
ATOM 551 C C . ALA A 1 74 ? -55.608 0.716 16.181 1.00 88.31 74 ALA A C 1
ATOM 553 O O . ALA A 1 74 ? -56.682 0.437 16.722 1.00 88.31 74 ALA A O 1
ATOM 554 N N . ILE A 1 75 ? -55.396 0.516 14.876 1.00 89.56 75 ILE A N 1
ATOM 555 C CA . ILE A 1 75 ? -56.387 -0.081 13.968 1.00 89.56 75 ILE A CA 1
ATOM 556 C C . ILE A 1 75 ? -56.751 -1.492 14.437 1.00 89.56 75 ILE A C 1
ATOM 558 O O . ILE A 1 75 ? -57.935 -1.800 14.573 1.00 89.56 75 ILE A O 1
ATOM 562 N N . ARG A 1 76 ? -55.755 -2.330 14.756 1.00 90.94 76 ARG A N 1
ATOM 563 C CA . ARG A 1 76 ? -55.967 -3.702 15.247 1.00 90.94 76 ARG A CA 1
ATOM 564 C C . ARG A 1 76 ? -56.824 -3.729 16.512 1.00 90.94 76 ARG A C 1
ATOM 566 O O . ARG A 1 76 ? -57.747 -4.538 16.625 1.00 90.94 76 ARG A O 1
ATOM 573 N N . ILE A 1 77 ? -56.537 -2.840 17.462 1.00 88.50 77 ILE A N 1
ATOM 574 C CA . ILE A 1 77 ? -57.287 -2.738 18.716 1.00 88.50 77 ILE A CA 1
ATOM 575 C C . ILE A 1 77 ? -58.736 -2.343 18.432 1.00 88.50 77 ILE A C 1
ATOM 577 O O . ILE A 1 77 ? -59.636 -3.029 18.914 1.00 88.50 77 ILE A O 1
ATOM 581 N N . LEU A 1 78 ? -58.973 -1.320 17.607 1.00 87.00 78 LEU A N 1
ATOM 582 C CA . LEU A 1 78 ? -60.320 -0.862 17.249 1.00 87.00 78 LEU A CA 1
ATOM 583 C C . LEU A 1 78 ? -61.121 -1.920 16.466 1.00 87.00 78 LEU A C 1
ATOM 585 O O . LEU A 1 78 ? -62.316 -2.101 16.710 1.00 87.00 78 LEU A O 1
ATOM 589 N N . GLU A 1 79 ? -60.474 -2.682 15.579 1.00 87.62 79 GLU A N 1
ATOM 590 C CA . GLU A 1 79 ? -61.104 -3.792 14.850 1.00 87.62 79 GLU A CA 1
ATOM 591 C C . GLU A 1 79 ? -61.505 -4.947 15.780 1.00 87.62 79 GLU A C 1
ATOM 593 O O . GLU A 1 79 ? -62.552 -5.567 15.568 1.00 87.62 79 GLU A O 1
ATOM 598 N N . SER A 1 80 ? -60.742 -5.189 16.850 1.00 86.94 80 SER A N 1
ATOM 599 C CA . SER A 1 80 ? -61.009 -6.248 17.838 1.00 86.94 80 SER A CA 1
ATOM 600 C C . SER A 1 80 ? -62.045 -5.894 18.917 1.00 86.94 80 SER A C 1
ATOM 602 O O . SER A 1 80 ? -62.386 -6.751 19.733 1.00 86.94 80 SER A O 1
ATOM 604 N N . LEU A 1 81 ? -62.577 -4.663 18.936 1.00 86.12 81 LEU A N 1
ATOM 605 C CA . LEU A 1 81 ? -63.556 -4.246 19.947 1.00 86.12 81 LEU A CA 1
ATOM 606 C C . LEU A 1 81 ? -64.917 -4.972 19.810 1.00 86.12 81 LEU A C 1
ATOM 608 O O . LEU A 1 81 ? -65.363 -5.231 18.682 1.00 86.12 81 LEU A O 1
ATOM 612 N N . PRO A 1 82 ? -65.617 -5.247 20.933 1.00 84.06 82 PRO A N 1
ATOM 613 C CA . PRO A 1 82 ? -66.988 -5.768 20.934 1.00 84.06 82 PRO A CA 1
ATOM 614 C C . PRO A 1 82 ? -67.988 -4.843 20.221 1.00 84.06 82 PRO A C 1
ATOM 616 O O . PRO A 1 82 ? -67.779 -3.629 20.131 1.00 84.06 82 PRO A O 1
ATOM 619 N N . VAL A 1 83 ? -69.097 -5.406 19.729 1.00 79.56 83 VAL A N 1
ATOM 620 C CA . VAL A 1 83 ? -70.107 -4.686 18.922 1.00 79.56 83 VAL A CA 1
ATOM 621 C C . VAL A 1 83 ? -70.741 -3.535 19.708 1.00 79.56 83 VAL A C 1
ATOM 623 O O . VAL A 1 83 ? -70.991 -2.469 19.152 1.00 79.56 83 VAL A O 1
ATOM 626 N N . GLU A 1 84 ? -70.925 -3.716 21.012 1.00 77.94 84 GLU A N 1
ATOM 627 C CA . GLU A 1 84 ? -71.501 -2.739 21.937 1.00 77.94 84 GLU A CA 1
ATOM 628 C C . GLU A 1 84 ? -70.595 -1.512 22.115 1.00 77.94 84 GLU A C 1
ATOM 630 O O . GLU A 1 84 ? -71.071 -0.399 22.331 1.00 77.94 84 GLU A O 1
ATOM 635 N N . VAL A 1 85 ? -69.276 -1.698 21.997 1.00 79.38 85 VAL A N 1
ATOM 636 C CA . VAL A 1 85 ? -68.281 -0.621 22.114 1.00 79.38 85 VAL A CA 1
ATOM 637 C C . VAL A 1 85 ? -68.116 0.114 20.782 1.00 79.38 85 VAL A C 1
ATOM 639 O O . VAL A 1 85 ? -67.960 1.331 20.774 1.00 79.38 85 VAL A O 1
ATOM 642 N N . LYS A 1 86 ? -68.252 -0.589 19.649 1.00 79.25 86 LYS A N 1
ATOM 643 C CA . LYS A 1 86 ? -68.182 -0.017 18.287 1.00 79.25 86 LYS A CA 1
ATOM 644 C C . LYS A 1 86 ? -69.317 0.955 17.942 1.00 79.25 86 LYS A C 1
ATOM 646 O O . LYS A 1 86 ? -69.224 1.676 16.953 1.00 79.25 86 LYS A O 1
ATOM 651 N N . GLN A 1 87 ? -70.379 0.995 18.746 1.00 79.00 87 GLN A N 1
ATOM 652 C CA . GLN A 1 87 ? -71.453 1.987 18.619 1.00 79.00 87 GLN A CA 1
ATOM 653 C C . GLN A 1 87 ? -71.078 3.357 19.213 1.00 79.00 87 GLN A C 1
ATOM 655 O O . GLN A 1 87 ? -71.798 4.331 18.999 1.00 79.00 87 GLN A O 1
ATOM 660 N N . ARG A 1 88 ? -69.961 3.459 19.951 1.00 80.25 88 ARG A N 1
ATOM 661 C CA . ARG A 1 88 ? -69.503 4.718 20.556 1.00 80.25 88 ARG A CA 1
ATOM 662 C C . ARG A 1 88 ? -68.755 5.597 19.541 1.00 80.25 88 ARG A C 1
ATOM 664 O O . ARG A 1 88 ? -68.059 5.057 18.680 1.00 80.25 88 ARG A O 1
ATOM 671 N N . PRO A 1 89 ? -68.819 6.940 19.653 1.00 79.06 89 PRO A N 1
ATOM 672 C CA . PRO A 1 89 ? -68.218 7.862 18.678 1.00 79.06 89 PRO A CA 1
ATOM 673 C C . PRO A 1 89 ? -66.725 7.609 18.412 1.00 79.06 89 PRO A C 1
ATOM 675 O O . PRO A 1 89 ? -66.286 7.578 17.260 1.00 79.06 89 PRO A O 1
ATOM 678 N N . GLU A 1 90 ? -65.953 7.347 19.467 1.00 78.56 90 GLU A N 1
ATOM 679 C CA . GLU A 1 90 ? -64.497 7.155 19.403 1.00 78.56 90 GLU A CA 1
ATOM 680 C C . GLU A 1 90 ? -64.062 5.760 18.908 1.00 78.56 90 GLU A C 1
ATOM 682 O O . GLU A 1 90 ? -62.896 5.567 18.583 1.00 78.56 90 GLU A O 1
ATOM 687 N N . ALA A 1 91 ? -64.992 4.806 18.797 1.00 78.75 91 ALA A N 1
ATOM 688 C CA . ALA A 1 91 ? -64.749 3.452 18.284 1.00 78.75 91 ALA A CA 1
ATOM 689 C C . ALA A 1 91 ? -65.602 3.125 17.041 1.00 78.75 91 ALA A C 1
ATOM 691 O O . ALA A 1 91 ? -65.697 1.969 16.623 1.00 78.75 91 ALA A O 1
ATOM 692 N N . SER A 1 92 ? -66.237 4.147 16.462 1.00 83.44 92 SER A N 1
ATOM 693 C CA . SER A 1 92 ? -67.134 4.023 15.317 1.00 83.44 92 SER A CA 1
ATOM 694 C C . SER A 1 92 ? -66.397 3.654 14.026 1.00 83.44 92 SER A C 1
ATOM 696 O O . SER A 1 92 ? -65.184 3.838 13.891 1.00 83.44 92 SER A O 1
ATOM 698 N N . ALA A 1 93 ? -67.153 3.186 13.030 1.00 83.19 93 ALA A N 1
ATOM 699 C CA . ALA A 1 93 ? -66.620 2.901 11.697 1.00 83.19 93 ALA A CA 1
ATOM 700 C C . ALA A 1 93 ? -65.992 4.141 11.028 1.00 83.19 93 ALA A C 1
ATOM 702 O O . ALA A 1 93 ? -64.997 4.014 10.318 1.00 83.19 93 ALA A O 1
ATOM 703 N N . GLU A 1 94 ? -66.529 5.338 11.291 1.00 86.31 94 GLU A N 1
ATOM 704 C CA . GLU A 1 94 ? -65.977 6.599 10.783 1.00 86.31 94 GLU A CA 1
ATOM 705 C C . GLU A 1 94 ? -64.609 6.902 11.411 1.00 86.31 94 GLU A C 1
ATOM 707 O O . GLU A 1 94 ? -63.659 7.254 10.711 1.00 86.31 94 GLU A O 1
ATOM 712 N N . THR A 1 95 ? -64.475 6.707 12.725 1.00 86.25 95 THR A N 1
ATOM 713 C CA . THR A 1 95 ? -63.201 6.889 13.435 1.00 86.25 95 THR A CA 1
ATOM 714 C C . THR A 1 95 ? -62.167 5.851 13.000 1.00 86.25 95 THR A C 1
ATOM 716 O O . THR A 1 95 ? -61.010 6.201 12.778 1.00 86.25 95 THR A O 1
ATOM 719 N N . LEU A 1 96 ? -62.574 4.596 12.784 1.00 87.62 96 LEU A N 1
ATOM 720 C CA . LEU A 1 96 ? -61.698 3.556 12.237 1.00 87.62 96 LEU A CA 1
ATOM 721 C C . LEU A 1 96 ? -61.193 3.903 10.826 1.00 87.62 96 LEU A C 1
ATOM 723 O O . LEU A 1 96 ? -60.029 3.652 10.518 1.00 87.62 96 LEU A O 1
ATOM 727 N N . GLN A 1 97 ? -62.033 4.498 9.974 1.00 88.88 97 GLN A N 1
ATOM 728 C CA . GLN A 1 97 ? -61.596 4.954 8.653 1.00 88.88 97 GLN A CA 1
ATOM 729 C C . GLN A 1 97 ? -60.583 6.101 8.763 1.00 88.88 97 GLN A C 1
ATOM 731 O O . GLN A 1 97 ? -59.545 6.047 8.109 1.00 88.88 97 GLN A O 1
ATOM 736 N N . LYS A 1 98 ? -60.811 7.067 9.663 1.00 89.44 98 LYS A N 1
ATOM 737 C CA . LYS A 1 98 ? -59.841 8.142 9.944 1.00 89.44 98 LYS A CA 1
ATOM 738 C C . LYS A 1 98 ? -58.488 7.587 10.401 1.00 89.44 98 LYS A C 1
ATOM 740 O O . LYS A 1 98 ? -57.458 8.091 9.974 1.00 89.44 98 LYS A O 1
ATOM 745 N N . TRP A 1 99 ? -58.470 6.516 11.197 1.00 89.94 99 TRP A N 1
ATOM 746 C CA . TRP A 1 99 ? -57.235 5.800 11.545 1.00 89.94 99 TRP A CA 1
ATOM 747 C C . TRP A 1 99 ? -56.560 5.138 10.338 1.00 89.94 99 TRP A C 1
ATOM 749 O O . TRP A 1 99 ? -55.341 5.226 10.197 1.00 89.94 99 TRP A O 1
ATOM 759 N N . LYS A 1 100 ? -57.331 4.511 9.439 1.00 89.69 100 LYS A N 1
ATOM 760 C CA . LYS A 1 100 ? -56.803 3.911 8.199 1.00 89.69 100 LYS A CA 1
ATOM 761 C C . LYS A 1 100 ? -56.179 4.956 7.272 1.00 89.69 100 LYS A C 1
ATOM 763 O O . LYS A 1 100 ? -55.145 4.681 6.664 1.00 89.69 100 LYS A O 1
ATOM 768 N N . ASP A 1 101 ? -56.738 6.160 7.228 1.00 90.25 101 ASP A N 1
ATOM 769 C CA . ASP A 1 101 ? -56.215 7.264 6.419 1.00 90.25 101 ASP A CA 1
ATOM 770 C C . ASP A 1 101 ? -54.862 7.798 6.945 1.00 90.25 101 ASP A C 1
ATOM 772 O O . ASP A 1 101 ? -54.058 8.311 6.164 1.00 90.25 101 ASP A O 1
ATOM 776 N N . LEU A 1 102 ? -54.548 7.610 8.239 1.00 88.81 102 LEU A N 1
ATOM 777 C CA . LEU A 1 102 ? -53.251 7.975 8.841 1.00 88.81 102 LEU A CA 1
ATOM 778 C C . LEU A 1 102 ? -52.102 7.030 8.457 1.00 88.81 102 LEU A C 1
ATOM 780 O O . LEU A 1 102 ? -50.933 7.379 8.636 1.00 88.81 102 LEU A O 1
ATOM 784 N N . ARG A 1 103 ? -52.403 5.852 7.898 1.00 88.69 103 ARG A N 1
ATOM 785 C CA . ARG A 1 103 ? -51.401 4.829 7.571 1.00 88.69 103 ARG A CA 1
ATOM 786 C C . ARG A 1 103 ? -50.394 5.306 6.526 1.00 88.69 103 ARG A C 1
ATOM 788 O O . ARG A 1 103 ? -49.191 5.150 6.708 1.00 88.69 103 ARG A O 1
ATOM 795 N N . LYS A 1 104 ? -50.885 5.930 5.453 1.00 86.38 104 LYS A N 1
ATOM 796 C CA . LYS A 1 104 ? -50.046 6.401 4.342 1.00 86.38 104 LYS A CA 1
ATOM 797 C C . LYS A 1 104 ? -49.104 7.549 4.764 1.00 86.38 104 LYS A C 1
ATOM 799 O O . LYS A 1 104 ? -47.906 7.436 4.512 1.00 86.38 104 LYS A O 1
ATOM 804 N N . PRO A 1 105 ? -49.568 8.602 5.469 1.00 85.31 105 PRO A N 1
ATOM 805 C CA . PRO A 1 105 ? -48.675 9.602 6.060 1.00 85.31 105 PRO A CA 1
ATOM 806 C C . PRO A 1 105 ? -47.640 9.020 7.036 1.00 85.31 105 PRO A C 1
ATOM 808 O O . PRO A 1 105 ? -46.487 9.453 7.025 1.00 85.31 105 PRO A O 1
ATOM 811 N N . ALA A 1 106 ? -48.024 8.036 7.860 1.00 84.94 106 ALA A N 1
ATOM 812 C CA . ALA A 1 106 ? -47.112 7.386 8.805 1.00 84.94 106 ALA A CA 1
ATOM 813 C C . ALA A 1 106 ? -46.006 6.587 8.093 1.00 84.94 106 ALA A C 1
ATOM 815 O O . ALA A 1 106 ? -44.840 6.669 8.477 1.00 84.94 106 ALA A O 1
ATOM 816 N N . GLU A 1 107 ? -46.350 5.865 7.024 1.00 87.12 107 GLU A N 1
ATOM 817 C CA . GLU A 1 107 ? -45.398 5.118 6.198 1.00 87.12 107 GLU A CA 1
ATOM 818 C C . GLU A 1 107 ? -44.370 6.043 5.525 1.00 87.12 107 GLU A C 1
ATOM 820 O O . GLU A 1 107 ? -43.165 5.794 5.601 1.00 87.12 107 GLU A O 1
ATOM 825 N N . GLU A 1 108 ? -44.818 7.150 4.923 1.00 86.56 108 GLU A N 1
ATOM 826 C CA . GLU A 1 108 ? -43.930 8.131 4.286 1.00 86.56 108 GLU A CA 1
ATOM 827 C C . GLU A 1 108 ? -42.996 8.820 5.300 1.00 86.56 108 GLU A C 1
ATOM 829 O O . GLU A 1 108 ? -41.823 9.076 5.000 1.00 86.56 108 GLU A O 1
ATOM 834 N N . ALA A 1 109 ? -43.489 9.112 6.509 1.00 84.44 109 ALA A N 1
ATOM 835 C CA . ALA A 1 109 ? -42.697 9.709 7.582 1.00 84.44 109 ALA A CA 1
ATOM 836 C C . ALA A 1 109 ? -41.641 8.738 8.141 1.00 84.44 109 ALA A C 1
ATOM 838 O O . ALA A 1 109 ? -40.481 9.128 8.311 1.00 84.44 109 ALA A O 1
ATOM 839 N N . ASP A 1 110 ? -42.003 7.472 8.369 1.00 84.62 110 ASP A N 1
ATOM 840 C CA . ASP A 1 110 ? -41.071 6.433 8.820 1.00 84.62 110 ASP A CA 1
ATOM 841 C C . ASP A 1 110 ? -40.021 6.107 7.752 1.00 84.62 110 ASP A C 1
ATOM 843 O O . ASP A 1 110 ? -38.843 5.939 8.078 1.00 84.62 110 ASP A O 1
ATOM 847 N N . ALA A 1 111 ? -40.409 6.066 6.474 1.00 85.94 111 ALA A N 1
ATOM 848 C CA . ALA A 1 111 ? -39.477 5.874 5.366 1.00 85.94 111 ALA A CA 1
ATOM 849 C C . ALA A 1 111 ? -38.451 7.017 5.287 1.00 85.94 111 ALA A C 1
ATOM 851 O O . ALA A 1 111 ? -37.251 6.763 5.170 1.00 85.94 111 ALA A O 1
ATOM 852 N N . LYS A 1 112 ? -38.897 8.276 5.422 1.00 85.94 112 LYS A N 1
ATOM 853 C CA . LYS A 1 112 ? -37.998 9.443 5.459 1.00 85.94 112 LYS A CA 1
ATOM 854 C C . LYS A 1 112 ? -37.046 9.410 6.653 1.00 85.94 112 LYS A C 1
ATOM 856 O O . LYS A 1 112 ? -35.865 9.693 6.468 1.00 85.94 112 LYS A O 1
ATOM 861 N N . ARG A 1 113 ? -37.524 9.047 7.848 1.00 82.81 113 ARG A N 1
ATOM 862 C CA . ARG A 1 113 ? -36.677 8.922 9.048 1.00 82.81 113 ARG A CA 1
ATOM 863 C C . ARG A 1 113 ? -35.628 7.832 8.892 1.00 82.81 113 ARG A C 1
ATOM 865 O O . ARG A 1 113 ? -34.454 8.104 9.092 1.00 82.81 113 ARG A O 1
ATOM 872 N N . LYS A 1 114 ? -36.023 6.638 8.440 1.00 85.06 114 LYS A N 1
ATOM 873 C CA . LYS A 1 114 ? -35.080 5.537 8.186 1.00 85.06 114 LYS A CA 1
ATOM 874 C C . LYS A 1 114 ? -34.010 5.919 7.167 1.00 85.06 114 LYS A C 1
ATOM 876 O O . LYS A 1 114 ? -32.848 5.582 7.358 1.00 85.06 114 LYS A O 1
ATOM 881 N N . GLU A 1 115 ? -34.379 6.630 6.104 1.00 86.00 115 GLU A N 1
ATOM 882 C CA . GLU A 1 115 ? -33.413 7.098 5.106 1.00 86.00 115 GLU A CA 1
ATOM 883 C C . GLU A 1 115 ? -32.491 8.200 5.656 1.00 86.00 115 GLU A C 1
ATOM 885 O O . GLU A 1 115 ? -31.299 8.194 5.358 1.00 86.00 115 GLU A O 1
ATOM 890 N N . GLN A 1 116 ? -32.998 9.120 6.484 1.00 84.19 116 GLN A N 1
ATOM 891 C CA . GLN A 1 116 ? -32.172 10.122 7.170 1.00 84.19 116 GLN A CA 1
ATOM 892 C C . GLN A 1 116 ? -31.200 9.483 8.166 1.00 84.19 116 GLN A C 1
ATOM 894 O O . GLN A 1 116 ? -30.014 9.802 8.128 1.00 84.19 116 GLN A O 1
ATOM 899 N N . ASP A 1 117 ? -31.667 8.543 8.987 1.00 83.62 117 ASP A N 1
ATOM 900 C CA . ASP A 1 117 ? -30.834 7.803 9.937 1.00 83.62 117 ASP A CA 1
ATOM 901 C C . ASP A 1 117 ? -29.764 6.986 9.203 1.00 83.62 117 ASP A C 1
ATOM 903 O O . ASP A 1 117 ? -28.595 6.998 9.590 1.00 83.62 117 ASP A O 1
ATOM 907 N N . ARG A 1 118 ? -30.129 6.333 8.088 1.00 82.94 118 ARG A N 1
ATOM 908 C CA . ARG A 1 118 ? -29.184 5.605 7.231 1.00 82.94 118 ARG A CA 1
ATOM 909 C C . ARG A 1 118 ? -28.107 6.534 6.673 1.00 82.94 118 ARG A C 1
ATOM 911 O O . ARG A 1 118 ? -26.933 6.177 6.705 1.00 82.94 118 ARG A O 1
ATOM 918 N N . ARG A 1 119 ? -28.483 7.719 6.180 1.00 84.88 119 ARG A N 1
ATOM 919 C CA . ARG A 1 119 ? -27.527 8.718 5.672 1.00 84.88 119 ARG A CA 1
ATOM 920 C C . ARG A 1 119 ? -26.619 9.251 6.773 1.00 84.88 119 ARG A C 1
ATOM 922 O O . ARG A 1 119 ? -25.414 9.296 6.563 1.00 84.88 119 ARG A O 1
ATOM 929 N N . ALA A 1 120 ? -27.167 9.582 7.940 1.00 84.31 120 ALA A N 1
ATOM 930 C CA . ALA A 1 120 ? -26.390 10.062 9.079 1.00 84.31 120 ALA A CA 1
ATOM 931 C C . ALA A 1 120 ? -25.377 9.009 9.561 1.00 84.31 120 ALA A C 1
ATOM 933 O O . ALA A 1 120 ? -24.212 9.327 9.789 1.00 84.31 120 ALA A O 1
ATOM 934 N N . GLN A 1 121 ? -25.787 7.738 9.641 1.00 80.69 121 GLN A N 1
ATOM 935 C CA . GLN A 1 121 ? -24.883 6.630 9.962 1.00 80.69 121 GLN A CA 1
ATOM 936 C C . GLN A 1 121 ? -23.809 6.428 8.885 1.00 80.69 121 GLN A C 1
ATOM 938 O O . GLN A 1 121 ? -22.648 6.182 9.209 1.00 80.69 121 GLN A O 1
ATOM 943 N N . GLU A 1 122 ? -24.168 6.541 7.605 1.00 82.62 122 GLU A N 1
ATOM 944 C CA . GLU A 1 122 ? -23.219 6.411 6.496 1.00 82.62 122 GLU A CA 1
ATOM 945 C C . GLU A 1 122 ? -22.191 7.556 6.482 1.00 82.62 122 GLU A C 1
ATOM 947 O O . GLU A 1 122 ? -21.003 7.314 6.271 1.00 82.62 122 GLU A O 1
ATOM 952 N N . GLU A 1 123 ? -22.620 8.792 6.748 1.00 84.31 123 GLU A N 1
ATOM 953 C CA . GLU A 1 123 ? -21.743 9.961 6.883 1.00 84.31 123 GLU A CA 1
ATOM 954 C C . GLU A 1 123 ? -20.805 9.833 8.083 1.00 84.31 123 GLU A C 1
ATOM 956 O O . GLU A 1 123 ? -19.599 10.054 7.941 1.00 84.31 123 GLU A O 1
ATOM 961 N N . GLN A 1 124 ? -21.325 9.402 9.236 1.00 81.94 124 GLN A N 1
ATOM 962 C CA . GLN A 1 124 ? -20.508 9.151 10.419 1.00 81.94 124 GLN A CA 1
ATOM 963 C C . GLN A 1 124 ? -19.451 8.075 10.136 1.00 81.94 124 GLN A C 1
ATOM 965 O O . GLN A 1 124 ? -18.272 8.281 10.431 1.00 81.94 124 GLN A O 1
ATOM 970 N N . ARG A 1 125 ? -19.830 6.973 9.473 1.00 78.69 125 ARG A N 1
ATOM 971 C CA . ARG A 1 125 ? -18.887 5.912 9.095 1.00 78.69 125 ARG A CA 1
ATOM 972 C C . ARG A 1 125 ? -17.813 6.416 8.132 1.00 78.69 125 ARG A C 1
ATOM 974 O O . ARG A 1 125 ? -16.637 6.133 8.337 1.00 78.69 125 ARG A O 1
ATOM 981 N N . LYS A 1 126 ? -18.182 7.212 7.121 1.00 82.06 126 LYS A N 1
ATOM 982 C CA . LYS A 1 126 ? -17.220 7.827 6.185 1.00 82.06 126 LYS A CA 1
ATOM 983 C C . LYS A 1 126 ? -16.241 8.760 6.898 1.00 82.06 126 LYS A C 1
ATOM 985 O O . LYS A 1 126 ? -15.060 8.777 6.557 1.00 82.06 126 LYS A O 1
ATOM 990 N N . GLN A 1 127 ? -16.709 9.524 7.884 1.00 83.31 127 GLN A N 1
ATOM 991 C CA . GLN A 1 127 ? -15.859 10.416 8.674 1.00 83.31 127 GLN A CA 1
ATOM 992 C C . GLN A 1 127 ? -14.909 9.646 9.606 1.00 83.31 127 GLN A C 1
ATOM 994 O O . GLN A 1 127 ? -13.779 10.070 9.847 1.00 83.31 127 GLN A O 1
ATOM 999 N N . GLU A 1 128 ? -15.350 8.518 10.151 1.00 80.19 128 GLU A N 1
ATOM 1000 C CA . GLU A 1 128 ? -14.511 7.628 10.954 1.00 80.19 128 GLU A CA 1
ATOM 1001 C C . GLU A 1 128 ? -13.457 6.915 10.092 1.00 80.19 128 GLU A C 1
ATOM 1003 O O . GLU A 1 128 ? -12.275 6.904 10.441 1.00 80.19 128 GLU A O 1
ATOM 1008 N N . GLU A 1 129 ? -13.850 6.408 8.921 1.00 79.94 129 GLU A N 1
ATOM 1009 C CA . GLU A 1 129 ? -12.943 5.814 7.934 1.00 79.94 129 GLU A CA 1
ATOM 1010 C C . GLU A 1 129 ? -11.898 6.826 7.434 1.00 79.94 129 GLU A C 1
ATOM 1012 O O . GLU A 1 129 ? -10.724 6.476 7.295 1.00 79.94 129 GLU A O 1
ATOM 1017 N N . SER A 1 130 ? -12.277 8.090 7.203 1.00 84.12 130 SER A N 1
ATOM 1018 C CA . SER A 1 130 ? -11.332 9.119 6.753 1.00 84.12 130 SER A CA 1
ATOM 1019 C C . SER A 1 130 ? -10.258 9.424 7.800 1.00 84.12 130 SER A C 1
ATOM 1021 O O . SER A 1 130 ? -9.084 9.516 7.442 1.00 84.12 130 SER A O 1
ATOM 1023 N N . LYS A 1 131 ? -10.621 9.479 9.090 1.00 86.25 131 LYS A N 1
ATOM 1024 C CA . LYS A 1 131 ? -9.665 9.650 10.200 1.00 86.25 131 LYS A CA 1
ATOM 1025 C C . LYS A 1 131 ? -8.677 8.489 10.296 1.00 86.25 131 LYS A C 1
ATOM 1027 O O . LYS A 1 131 ? -7.487 8.716 10.510 1.00 86.25 131 LYS A O 1
ATOM 1032 N N . VAL A 1 132 ? -9.153 7.253 10.125 1.00 86.06 132 VAL A N 1
ATOM 1033 C CA . VAL A 1 132 ? -8.281 6.067 10.111 1.00 86.06 132 VAL A CA 1
ATOM 1034 C C . VAL A 1 132 ? -7.343 6.100 8.906 1.00 86.06 132 VAL A C 1
ATOM 1036 O O . VAL A 1 132 ? -6.155 5.827 9.059 1.00 86.06 132 VAL A O 1
ATOM 1039 N N . ASN A 1 133 ? -7.835 6.479 7.724 1.00 84.12 133 ASN A N 1
ATOM 1040 C CA . ASN A 1 133 ? -7.010 6.588 6.518 1.00 84.12 133 ASN A CA 1
ATOM 1041 C C . ASN A 1 133 ? -5.934 7.681 6.645 1.00 84.12 133 ASN A C 1
ATOM 1043 O O . ASN A 1 133 ? -4.794 7.472 6.231 1.00 84.12 133 ASN A O 1
ATOM 1047 N N . GLU A 1 134 ? -6.267 8.830 7.238 1.00 86.88 134 GLU A N 1
ATOM 1048 C CA . GLU A 1 134 ? -5.309 9.909 7.501 1.00 86.88 134 GLU A CA 1
ATOM 1049 C C . GLU A 1 134 ? -4.221 9.466 8.488 1.00 86.88 134 GLU A C 1
ATOM 1051 O O . GLU A 1 134 ? -3.030 9.623 8.212 1.00 86.88 134 GLU A O 1
ATOM 1056 N N . TRP A 1 135 ? -4.616 8.828 9.594 1.00 89.62 135 TRP A N 1
ATOM 1057 C CA . TRP A 1 135 ? -3.672 8.253 10.550 1.00 89.62 135 TRP A CA 1
ATOM 1058 C C . TRP A 1 135 ? -2.791 7.174 9.912 1.00 89.62 135 TRP A C 1
ATOM 1060 O O . TRP A 1 135 ? -1.583 7.184 10.125 1.00 89.62 135 TRP A O 1
ATOM 1070 N N . MET A 1 136 ? -3.355 6.291 9.082 1.00 84.94 136 MET A N 1
ATOM 1071 C CA . MET A 1 136 ? -2.587 5.286 8.339 1.00 84.94 136 MET A CA 1
ATOM 1072 C C . MET A 1 136 ? -1.558 5.929 7.409 1.00 84.94 136 MET A C 1
ATOM 1074 O O . MET A 1 136 ? -0.433 5.441 7.315 1.00 84.94 136 MET A O 1
ATOM 1078 N N . ARG A 1 137 ? -1.910 7.031 6.736 1.00 82.06 137 ARG A N 1
ATOM 1079 C CA . ARG A 1 137 ? -0.989 7.763 5.856 1.00 82.06 137 ARG A CA 1
ATOM 1080 C C . ARG A 1 137 ? 0.188 8.358 6.627 1.00 82.06 137 ARG A C 1
ATOM 1082 O O . ARG A 1 137 ? 1.304 8.328 6.111 1.00 82.06 137 ARG A O 1
ATOM 1089 N N . ASP A 1 138 ? -0.047 8.874 7.835 1.00 82.38 138 ASP A N 1
ATOM 1090 C CA . ASP A 1 138 ? 1.041 9.307 8.715 1.00 82.38 138 ASP A CA 1
ATOM 1091 C C . ASP A 1 138 ? 1.832 8.087 9.217 1.00 82.38 138 ASP A C 1
ATOM 1093 O O . ASP A 1 138 ? 3.040 8.028 9.024 1.00 82.38 138 ASP A O 1
ATOM 1097 N N . ALA A 1 139 ? 1.186 7.048 9.748 1.00 81.25 139 ALA A N 1
ATOM 1098 C CA . ALA A 1 139 ? 1.860 5.845 10.248 1.00 81.25 139 ALA A CA 1
ATOM 1099 C C . ALA A 1 139 ? 2.765 5.162 9.201 1.00 81.25 139 ALA A C 1
ATOM 1101 O O . ALA A 1 139 ? 3.821 4.636 9.552 1.00 81.25 139 ALA A O 1
ATOM 1102 N N . ALA A 1 140 ? 2.378 5.203 7.923 1.00 75.69 140 ALA A N 1
ATOM 1103 C CA . ALA A 1 140 ? 3.134 4.646 6.803 1.00 75.69 140 ALA A CA 1
ATOM 1104 C C . ALA A 1 140 ? 4.218 5.568 6.225 1.00 75.69 140 ALA A C 1
ATOM 1106 O O . ALA A 1 140 ? 4.945 5.178 5.310 1.00 75.69 140 ALA A O 1
ATOM 1107 N N . ASP A 1 141 ? 4.356 6.782 6.750 1.00 75.12 141 ASP A N 1
ATOM 1108 C CA . ASP A 1 141 ? 5.432 7.696 6.392 1.00 75.12 141 ASP A CA 1
ATOM 1109 C C . ASP A 1 141 ? 6.717 7.360 7.162 1.00 75.12 141 ASP A C 1
ATOM 1111 O O . ASP A 1 141 ? 6.979 7.890 8.247 1.00 75.12 141 ASP A O 1
ATOM 1115 N N . PHE A 1 142 ? 7.503 6.447 6.590 1.00 67.69 142 PHE A N 1
ATOM 1116 C CA . PHE A 1 142 ? 8.778 5.972 7.136 1.00 67.69 142 PHE A CA 1
ATOM 1117 C C . PHE A 1 142 ? 9.970 6.886 6.808 1.00 67.69 142 PHE A C 1
ATOM 1119 O O . PHE A 1 142 ? 11.052 6.708 7.372 1.00 67.69 142 PHE A O 1
ATOM 1126 N N . GLN A 1 143 ? 9.800 7.830 5.877 1.00 64.12 143 GLN A N 1
ATOM 1127 C CA . GLN A 1 143 ? 10.823 8.826 5.547 1.00 64.12 143 GLN A CA 1
ATOM 1128 C C . GLN A 1 143 ? 10.802 9.984 6.544 1.00 64.12 143 GLN A C 1
ATOM 1130 O O . GLN A 1 143 ? 11.838 10.603 6.791 1.00 64.12 143 GLN A O 1
ATOM 1135 N N . LYS A 1 144 ? 9.637 10.264 7.142 1.00 72.62 144 LYS A N 1
ATOM 1136 C CA . LYS A 1 144 ? 9.503 11.272 8.188 1.00 72.62 144 LYS A CA 1
ATOM 1137 C C . LYS A 1 144 ? 10.302 10.856 9.429 1.00 72.62 144 LYS A C 1
ATOM 1139 O O . LYS A 1 144 ? 9.995 9.829 10.039 1.00 72.62 144 LYS A O 1
ATOM 1144 N N . PRO A 1 145 ? 11.306 11.646 9.842 1.00 66.81 145 PRO A N 1
ATOM 1145 C CA . PRO A 1 145 ? 12.014 11.396 11.085 1.00 66.81 145 PRO A CA 1
ATOM 1146 C C . PRO A 1 145 ? 11.046 11.606 12.253 1.00 66.81 145 PRO A C 1
ATOM 1148 O O . PRO A 1 145 ? 10.385 12.641 12.343 1.00 66.81 145 PRO A O 1
ATOM 1151 N N . ARG A 1 146 ? 10.936 10.616 13.142 1.00 70.06 146 ARG A N 1
ATOM 1152 C CA . ARG A 1 146 ? 10.016 10.653 14.289 1.00 70.06 146 ARG A CA 1
ATOM 1153 C C . ARG A 1 146 ? 10.785 10.535 15.593 1.00 70.06 146 ARG A C 1
ATOM 1155 O O . ARG A 1 146 ? 11.691 9.710 15.711 1.00 70.06 146 ARG A O 1
ATOM 1162 N N . SER A 1 147 ? 10.411 11.355 16.570 1.00 71.31 147 SER A N 1
ATOM 1163 C CA . SER A 1 147 ? 10.902 11.220 17.939 1.00 71.31 147 SER A CA 1
ATOM 1164 C C . SER A 1 147 ? 10.185 10.075 18.668 1.00 71.31 147 SER A C 1
ATOM 1166 O O . SER A 1 147 ? 9.147 9.572 18.225 1.00 71.31 147 SER A O 1
ATOM 1168 N N . LYS A 1 148 ? 10.710 9.671 19.829 1.00 70.38 148 LYS A N 1
ATOM 1169 C CA . LYS A 1 148 ? 10.064 8.666 20.687 1.00 70.38 148 LYS A CA 1
ATOM 1170 C C . LYS A 1 148 ? 8.667 9.103 21.148 1.00 70.38 148 LYS A C 1
ATOM 1172 O O . LYS A 1 148 ? 7.761 8.269 21.195 1.00 70.38 148 LYS A O 1
ATOM 1177 N N . SER A 1 149 ? 8.475 10.390 21.446 1.00 76.81 149 SER A N 1
ATOM 1178 C CA . SER A 1 149 ? 7.163 10.931 21.819 1.00 76.81 149 SER A CA 1
ATOM 1179 C C . SER A 1 149 ? 6.176 10.860 20.657 1.00 76.81 149 SER A C 1
ATOM 1181 O O . SER A 1 149 ? 5.039 10.448 20.869 1.00 76.81 149 SER A O 1
ATOM 1183 N N . ASP A 1 150 ? 6.616 11.156 19.430 1.00 78.12 150 ASP A N 1
ATOM 1184 C CA . ASP A 1 150 ? 5.742 11.110 18.249 1.00 78.12 150 ASP A CA 1
ATOM 1185 C C . ASP A 1 150 ? 5.306 9.676 17.936 1.00 78.12 150 ASP A C 1
ATOM 1187 O O . ASP A 1 150 ? 4.128 9.416 17.697 1.00 78.12 150 ASP A O 1
ATOM 1191 N N . LEU A 1 151 ? 6.240 8.719 17.986 1.00 74.81 151 LEU A N 1
ATOM 1192 C CA . LEU A 1 151 ? 5.926 7.302 17.779 1.00 74.81 151 LEU A CA 1
ATOM 1193 C C . LEU A 1 151 ? 4.960 6.777 18.843 1.00 74.81 151 LEU A C 1
ATOM 1195 O O . LEU A 1 151 ? 4.031 6.041 18.513 1.00 74.81 151 LEU A O 1
ATOM 1199 N N . THR A 1 152 ? 5.152 7.172 20.103 1.00 78.81 152 THR A N 1
ATOM 1200 C CA . THR A 1 152 ? 4.241 6.801 21.194 1.00 78.81 152 THR A CA 1
ATOM 1201 C C . THR A 1 152 ? 2.847 7.379 20.962 1.00 78.81 152 THR A C 1
ATOM 1203 O O . THR A 1 152 ? 1.873 6.633 21.002 1.00 78.81 152 THR A O 1
ATOM 1206 N N . ALA A 1 153 ? 2.744 8.665 20.615 1.00 84.19 153 ALA A N 1
ATOM 1207 C CA . ALA A 1 153 ? 1.465 9.330 20.370 1.00 84.19 153 ALA A CA 1
ATOM 1208 C C . ALA A 1 153 ? 0.665 8.679 19.227 1.00 84.19 153 ALA A C 1
ATOM 1210 O O . ALA A 1 153 ? -0.544 8.475 19.341 1.00 84.19 153 ALA A O 1
ATOM 1211 N N . ILE A 1 154 ? 1.333 8.293 18.139 1.00 83.81 154 ILE A N 1
ATOM 1212 C CA . ILE A 1 154 ? 0.675 7.674 16.977 1.00 83.81 154 ILE A CA 1
ATOM 1213 C C . ILE A 1 154 ? 0.253 6.238 17.283 1.00 83.81 154 ILE A C 1
ATOM 1215 O O . ILE A 1 154 ? -0.830 5.818 16.867 1.00 83.81 154 ILE A O 1
ATOM 1219 N N . ARG A 1 155 ? 1.069 5.490 18.038 1.00 83.12 155 ARG A N 1
ATOM 1220 C CA . ARG A 1 155 ? 0.700 4.156 18.537 1.00 83.12 155 ARG A CA 1
ATOM 1221 C C . ARG A 1 155 ? -0.508 4.240 19.475 1.00 83.12 155 ARG A C 1
ATOM 1223 O O . ARG A 1 155 ? -1.443 3.458 19.325 1.00 83.12 155 ARG A O 1
ATOM 1230 N N . GLU A 1 156 ? -0.536 5.212 20.386 1.00 84.25 156 GLU A N 1
ATOM 1231 C CA . GLU A 1 156 ? -1.683 5.460 21.268 1.00 84.25 156 GLU A CA 1
ATOM 1232 C C . GLU A 1 156 ? -2.946 5.835 20.486 1.00 84.25 156 GLU A C 1
ATOM 1234 O O . GLU A 1 156 ? -4.031 5.349 20.804 1.00 84.25 156 GLU A O 1
ATOM 1239 N N . GLN A 1 157 ? -2.825 6.666 19.449 1.00 84.75 157 GLN A N 1
ATOM 1240 C CA . GLN A 1 157 ? -3.947 7.016 18.579 1.00 84.75 157 GLN A CA 1
ATOM 1241 C C . GLN A 1 157 ? -4.505 5.782 17.853 1.00 84.75 157 GLN A C 1
ATOM 1243 O O . GLN A 1 157 ? -5.717 5.567 17.868 1.00 84.75 157 GLN A O 1
ATOM 1248 N N . GLY A 1 158 ? -3.636 4.926 17.303 1.00 84.38 158 GLY A N 1
ATOM 1249 C CA . GLY A 1 158 ? -4.042 3.651 16.705 1.00 84.38 158 GLY A CA 1
ATOM 1250 C C . GLY A 1 158 ? -4.725 2.721 17.711 1.00 84.38 158 GLY A C 1
ATOM 1251 O O . GLY A 1 158 ? -5.769 2.139 17.421 1.00 84.38 158 GLY A O 1
ATOM 1252 N N . GLN A 1 159 ? -4.206 2.636 18.939 1.00 82.00 159 GLN A N 1
ATOM 1253 C CA . GLN A 1 159 ? -4.825 1.836 19.997 1.00 82.00 159 GLN A CA 1
ATOM 1254 C C . GLN A 1 159 ? -6.197 2.387 20.420 1.00 82.00 159 GLN A C 1
ATOM 1256 O O . GLN A 1 159 ? -7.117 1.610 20.675 1.00 82.00 159 GLN A O 1
ATOM 1261 N N . LYS A 1 160 ? -6.373 3.716 20.454 1.00 83.81 160 LYS A N 1
ATOM 1262 C CA . LYS A 1 160 ? -7.679 4.349 20.698 1.00 83.81 160 LYS A CA 1
ATOM 1263 C C . LYS A 1 160 ? -8.691 3.984 19.613 1.00 83.81 160 LYS A C 1
ATOM 1265 O O . LYS A 1 160 ? -9.828 3.675 19.957 1.00 83.81 160 LYS A O 1
ATOM 1270 N N . PHE A 1 161 ? -8.287 3.959 18.339 1.00 84.12 161 PHE A N 1
ATOM 1271 C CA . PHE A 1 161 ? -9.169 3.520 17.252 1.00 84.12 161 PHE A CA 1
ATOM 1272 C C . PHE A 1 161 ? -9.604 2.058 17.406 1.00 84.12 161 PHE A C 1
ATOM 1274 O O . PHE A 1 161 ? -10.787 1.772 17.236 1.00 84.12 161 PHE A O 1
ATOM 1281 N N . LEU A 1 162 ? -8.705 1.156 17.824 1.00 81.62 162 LEU A N 1
ATOM 1282 C CA . LEU A 1 162 ? -9.075 -0.234 18.133 1.00 81.62 162 LEU A CA 1
ATOM 1283 C C . LEU A 1 162 ? -10.043 -0.339 19.314 1.00 81.62 162 LEU A C 1
ATOM 1285 O O . LEU A 1 162 ? -11.037 -1.054 19.231 1.00 81.62 162 LEU A O 1
ATOM 1289 N N . ASN A 1 163 ? -9.774 0.376 20.408 1.00 77.62 163 ASN A N 1
ATOM 1290 C CA . ASN A 1 163 ? -10.599 0.303 21.615 1.00 77.62 163 ASN A CA 1
ATOM 1291 C C . ASN A 1 163 ? -12.020 0.836 21.376 1.00 77.62 163 ASN A C 1
ATOM 1293 O O . ASN A 1 163 ? -12.980 0.312 21.936 1.00 77.62 163 ASN A O 1
ATOM 1297 N N . LEU A 1 164 ? -12.150 1.871 20.543 1.00 77.06 164 LEU A N 1
ATOM 1298 C CA . LEU A 1 164 ? -13.427 2.492 20.193 1.00 77.06 164 LEU A CA 1
ATOM 1299 C C . LEU A 1 164 ? -14.112 1.836 18.981 1.00 77.06 164 LEU A C 1
ATOM 1301 O O . LEU A 1 164 ? -15.205 2.262 18.624 1.00 77.06 164 LEU A O 1
ATOM 1305 N N . LYS A 1 165 ? -13.496 0.815 18.361 1.00 76.88 165 LYS A N 1
ATOM 1306 C CA . LYS A 1 165 ? -13.969 0.156 17.126 1.00 76.88 165 LYS A CA 1
ATOM 1307 C C . LYS A 1 165 ? -14.278 1.144 15.994 1.00 76.88 165 LYS A C 1
ATOM 1309 O O . LYS A 1 165 ? -15.287 1.028 15.305 1.00 76.88 165 LYS A O 1
ATOM 1314 N N . VAL A 1 166 ? -13.406 2.136 15.835 1.00 73.50 166 VAL A N 1
ATOM 1315 C CA . VAL A 1 166 ? -13.546 3.197 14.832 1.00 73.50 166 VAL A CA 1
ATOM 1316 C C . VAL A 1 166 ? -12.927 2.723 13.519 1.00 73.50 166 VAL A C 1
ATOM 1318 O O . VAL A 1 166 ? -11.730 2.440 13.465 1.00 73.50 166 VAL A O 1
ATOM 1321 N N . GLY A 1 167 ? -13.731 2.679 12.455 1.00 77.56 167 GLY A N 1
ATOM 1322 C CA . GLY A 1 167 ? -13.292 2.271 11.118 1.00 77.56 167 GLY A CA 1
ATOM 1323 C C . GLY A 1 167 ? -12.917 0.785 11.000 1.00 77.56 167 GLY A C 1
ATOM 1324 O O . GLY A 1 167 ? -13.454 -0.077 11.693 1.00 77.56 167 GLY A O 1
ATOM 1325 N N . ASP A 1 168 ? -12.010 0.475 10.072 1.00 78.94 168 ASP A N 1
ATOM 1326 C CA . ASP A 1 168 ? -11.573 -0.896 9.785 1.00 78.94 168 ASP A CA 1
ATOM 1327 C C . ASP A 1 168 ? -10.481 -1.347 10.771 1.00 78.94 168 ASP A C 1
ATOM 1329 O O . ASP A 1 168 ? -9.311 -0.966 10.653 1.00 78.94 168 ASP A O 1
ATOM 1333 N N . GLU A 1 169 ? -10.856 -2.192 11.737 1.00 80.50 169 GLU A N 1
ATOM 1334 C CA . GLU A 1 169 ? -9.925 -2.761 12.721 1.00 80.50 169 GLU A CA 1
ATOM 1335 C C . GLU A 1 169 ? -8.724 -3.468 12.072 1.00 80.50 169 GLU A C 1
ATOM 1337 O O . GLU A 1 169 ? -7.623 -3.449 12.630 1.00 80.50 169 GLU A O 1
ATOM 1342 N N . GLY A 1 170 ? -8.912 -4.098 10.907 1.00 81.56 170 GLY A N 1
ATOM 1343 C CA . GLY A 1 170 ? -7.851 -4.784 10.176 1.00 81.56 170 GLY A CA 1
ATOM 1344 C C . GLY A 1 170 ? -6.755 -3.810 9.759 1.00 81.56 170 GLY A C 1
ATOM 1345 O O . GLY A 1 170 ? -5.586 -4.021 10.100 1.00 81.56 170 GLY A O 1
ATOM 1346 N N . LYS A 1 171 ? -7.150 -2.693 9.135 1.00 80.94 171 LYS A N 1
ATOM 1347 C CA . LYS A 1 171 ? -6.238 -1.605 8.748 1.00 80.94 171 LYS A CA 1
ATOM 1348 C C . LYS A 1 171 ? -5.530 -0.998 9.951 1.00 80.94 171 LYS A C 1
ATOM 1350 O O . LYS A 1 171 ? -4.325 -0.769 9.904 1.00 80.94 171 LYS A O 1
ATOM 1355 N N . VAL A 1 172 ? -6.246 -0.791 11.057 1.00 83.50 172 VAL A N 1
ATOM 1356 C CA . VAL A 1 172 ? -5.635 -0.230 12.270 1.00 83.50 172 VAL A CA 1
ATOM 1357 C C . VAL A 1 172 ? -4.579 -1.172 12.854 1.00 83.50 172 VAL A C 1
ATOM 1359 O O . VAL A 1 172 ? -3.477 -0.739 13.194 1.00 83.50 172 VAL A O 1
ATOM 1362 N N . ARG A 1 173 ? -4.856 -2.481 12.909 1.00 82.88 173 ARG A N 1
ATOM 1363 C CA . ARG A 1 173 ? -3.858 -3.477 13.335 1.00 82.88 173 ARG A CA 1
ATOM 1364 C C . ARG A 1 173 ? -2.663 -3.511 12.388 1.00 82.88 173 ARG A C 1
ATOM 1366 O O . ARG A 1 173 ? -1.536 -3.660 12.839 1.00 82.88 173 ARG A O 1
ATOM 1373 N N . GLU A 1 174 ? -2.878 -3.386 11.087 1.00 82.38 174 GLU A N 1
ATOM 1374 C CA . GLU A 1 174 ? -1.790 -3.310 10.111 1.00 82.38 174 GLU A CA 1
ATOM 1375 C C . GLU A 1 174 ? -0.896 -2.081 10.308 1.00 82.38 174 GLU A C 1
ATOM 1377 O O . GLU A 1 174 ? 0.327 -2.226 10.319 1.00 82.38 174 GLU A O 1
ATOM 1382 N N . GLY A 1 175 ? -1.478 -0.907 10.562 1.00 80.19 175 GLY A N 1
ATOM 1383 C CA . GLY A 1 175 ? -0.721 0.300 10.904 1.00 80.19 175 GLY A CA 1
ATOM 1384 C C . GLY A 1 175 ? 0.085 0.154 12.193 1.00 80.19 175 GLY A C 1
ATOM 1385 O O . GLY A 1 175 ? 1.246 0.554 12.257 1.00 80.19 175 GLY A O 1
ATOM 1386 N N . LEU A 1 176 ? -0.479 -0.493 13.214 1.00 81.06 176 LEU A N 1
ATOM 1387 C CA . LEU A 1 176 ? 0.243 -0.773 14.459 1.00 81.06 176 LEU A CA 1
ATOM 1388 C C . LEU A 1 176 ? 1.382 -1.784 14.264 1.00 81.06 176 LEU A C 1
ATOM 1390 O O . LEU A 1 176 ? 2.464 -1.588 14.816 1.00 81.06 176 LEU A O 1
ATOM 1394 N N . ALA A 1 177 ? 1.182 -2.825 13.448 1.00 79.50 177 ALA A N 1
ATOM 1395 C CA . ALA A 1 177 ? 2.249 -3.751 13.056 1.00 79.50 177 ALA A CA 1
ATOM 1396 C C . ALA A 1 177 ? 3.382 -3.032 12.313 1.00 79.50 177 ALA A C 1
ATOM 1398 O O . ALA A 1 177 ? 4.557 -3.319 12.540 1.00 79.50 177 ALA A O 1
ATOM 1399 N N . LEU A 1 178 ? 3.043 -2.076 11.449 1.00 78.38 178 LEU A N 1
ATOM 1400 C CA . LEU A 1 178 ? 4.028 -1.251 10.763 1.00 78.38 178 LEU A CA 1
ATOM 1401 C C . LEU A 1 178 ? 4.844 -0.419 11.766 1.00 78.38 178 LEU A C 1
ATOM 1403 O O . LEU A 1 178 ? 6.071 -0.499 11.788 1.00 78.38 178 LEU A O 1
ATOM 1407 N N . LEU A 1 179 ? 4.169 0.297 12.670 1.00 75.75 179 LEU A N 1
ATOM 1408 C CA . LEU A 1 179 ? 4.806 1.130 13.697 1.00 75.75 179 LEU A CA 1
ATOM 1409 C C . LEU A 1 179 ? 5.641 0.334 14.708 1.00 75.75 179 LEU A C 1
ATOM 1411 O O . LEU A 1 179 ? 6.583 0.886 15.281 1.00 75.75 179 LEU A O 1
ATOM 1415 N N . ALA A 1 180 ? 5.318 -0.936 14.953 1.00 72.44 180 ALA A N 1
ATOM 1416 C CA . ALA A 1 180 ? 6.079 -1.807 15.850 1.00 72.44 180 ALA A CA 1
ATOM 1417 C C . ALA A 1 180 ? 7.499 -2.101 15.333 1.00 72.44 180 ALA A C 1
ATOM 1419 O O . ALA A 1 180 ? 8.392 -2.385 16.124 1.00 72.44 180 ALA A O 1
ATOM 1420 N N . GLN A 1 181 ? 7.719 -1.992 14.020 1.00 69.88 181 GLN A N 1
ATOM 1421 C C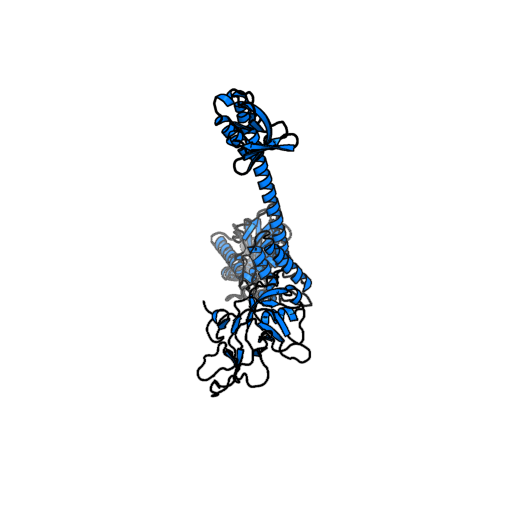A . GLN A 1 181 ? 9.024 -2.217 13.390 1.00 69.88 181 GLN A CA 1
ATOM 1422 C C . GLN A 1 181 ? 9.909 -0.961 13.391 1.00 69.88 181 GLN A C 1
ATOM 1424 O O . GLN A 1 181 ? 11.095 -1.042 13.073 1.00 69.88 181 GLN A O 1
ATOM 1429 N N . VAL A 1 182 ? 9.354 0.203 13.754 1.00 67.69 182 VAL A N 1
ATOM 1430 C CA . VAL A 1 182 ? 10.090 1.472 13.797 1.00 67.69 182 VAL A CA 1
ATOM 1431 C C . VAL A 1 182 ? 10.921 1.561 15.074 1.00 67.69 182 VAL A C 1
ATOM 1433 O O . VAL A 1 182 ? 10.382 1.662 16.179 1.00 67.69 182 VAL A O 1
ATOM 1436 N N . VAL A 1 183 ? 12.247 1.518 14.905 1.00 59.44 183 VAL A N 1
ATOM 1437 C CA . VAL A 1 183 ? 13.226 1.593 15.998 1.00 59.44 183 VAL A CA 1
ATOM 1438 C C . VAL A 1 183 ? 13.274 3.007 16.576 1.00 59.44 183 VAL A C 1
ATOM 1440 O O . VAL A 1 183 ? 13.449 3.987 15.854 1.00 59.44 183 VAL A O 1
ATOM 1443 N N . GLU A 1 184 ? 13.177 3.102 17.899 1.00 55.47 184 GLU A N 1
ATOM 1444 C CA . GLU A 1 184 ? 13.333 4.346 18.651 1.00 55.47 184 GLU A CA 1
ATOM 1445 C C . GLU A 1 184 ? 14.800 4.804 18.585 1.00 55.47 184 GLU A C 1
ATOM 1447 O O . GLU A 1 184 ? 15.677 4.185 19.185 1.00 55.47 184 GLU A O 1
ATOM 1452 N N . LYS A 1 185 ? 15.102 5.883 17.857 1.00 50.78 185 LYS A N 1
ATOM 1453 C CA . LYS A 1 185 ? 16.408 6.558 17.936 1.00 50.78 185 LYS A CA 1
ATOM 1454 C C . LYS A 1 185 ? 16.212 7.997 18.397 1.00 50.78 185 LYS A C 1
ATOM 1456 O O . LYS A 1 185 ? 15.352 8.700 17.880 1.00 50.78 185 LYS A O 1
ATOM 1461 N N . GLU A 1 186 ? 17.054 8.451 19.327 1.00 38.56 186 GLU A N 1
ATOM 1462 C CA . GLU A 1 186 ? 17.067 9.836 19.841 1.00 38.56 186 GLU A CA 1
ATOM 1463 C C . GLU A 1 186 ? 17.310 10.893 18.748 1.00 38.56 186 GLU A C 1
ATOM 1465 O O . GLU A 1 186 ? 17.000 12.067 18.931 1.00 38.56 186 GLU A O 1
ATOM 1470 N N . LYS A 1 187 ? 17.834 10.479 17.590 1.00 37.75 187 LYS A N 1
ATOM 1471 C CA . LYS A 1 187 ? 17.973 11.299 16.385 1.00 37.75 187 LYS A CA 1
ATOM 1472 C C . LYS A 1 187 ? 17.281 10.565 15.239 1.00 37.75 187 LYS A C 1
ATOM 1474 O O . LYS A 1 187 ? 17.852 9.631 14.681 1.00 37.75 187 LYS A O 1
ATOM 1479 N N . GLY A 1 188 ? 16.029 10.935 14.970 1.00 43.28 188 GLY A N 1
ATOM 1480 C CA . GLY A 1 188 ? 15.154 10.299 13.985 1.00 43.28 188 GLY A CA 1
ATOM 1481 C C . GLY A 1 188 ? 15.804 10.200 12.606 1.00 43.28 188 GLY A C 1
ATOM 1482 O O . GLY A 1 188 ? 15.940 11.196 11.904 1.00 43.28 188 GLY A O 1
ATOM 1483 N N . GLY A 1 189 ? 16.207 8.991 12.230 1.00 46.81 189 GLY A N 1
ATOM 1484 C CA . GLY A 1 189 ? 16.595 8.640 10.868 1.00 46.81 189 GLY A CA 1
ATOM 1485 C C . GLY A 1 189 ? 15.605 7.627 10.291 1.00 46.81 189 GLY A C 1
ATOM 1486 O O . GLY A 1 189 ? 14.882 6.994 11.068 1.00 46.81 189 GLY A O 1
ATOM 1487 N N . PRO A 1 190 ? 15.569 7.458 8.956 1.00 53.22 190 PRO A N 1
ATOM 1488 C CA . PRO A 1 190 ? 14.767 6.420 8.318 1.00 53.22 190 PRO A CA 1
ATOM 1489 C C . PRO A 1 190 ? 15.126 5.040 8.887 1.00 53.22 190 PRO A C 1
ATOM 1491 O O . PRO A 1 190 ? 16.236 4.832 9.393 1.00 53.22 190 PRO A O 1
ATOM 1494 N N . LEU A 1 191 ? 14.176 4.103 8.818 1.00 58.69 191 LEU A N 1
ATOM 1495 C CA . LEU A 1 191 ? 14.361 2.711 9.237 1.00 58.69 191 LEU A CA 1
ATOM 1496 C C . LEU A 1 191 ? 15.736 2.181 8.759 1.00 58.69 191 LEU A C 1
ATOM 1498 O O . LEU A 1 191 ? 16.031 2.268 7.564 1.00 58.69 191 LEU A O 1
ATOM 1502 N N . PRO A 1 192 ? 16.595 1.664 9.664 1.00 53.34 192 PRO A N 1
ATOM 1503 C CA . PRO A 1 192 ? 18.017 1.433 9.388 1.00 53.34 192 PRO A CA 1
ATOM 1504 C C . PRO A 1 192 ? 18.285 0.455 8.237 1.00 53.34 192 PRO A C 1
ATOM 1506 O O . PRO A 1 192 ? 19.343 0.533 7.618 1.00 53.34 192 PRO A O 1
ATOM 1509 N N . ASP A 1 193 ? 17.333 -0.421 7.910 1.00 59.72 193 ASP A N 1
ATOM 1510 C CA . ASP A 1 193 ? 17.477 -1.403 6.838 1.00 59.72 193 ASP A CA 1
ATOM 1511 C C . ASP A 1 193 ? 16.831 -0.984 5.508 1.00 59.72 193 ASP A C 1
ATOM 1513 O O . ASP A 1 193 ? 16.924 -1.735 4.541 1.00 59.72 193 ASP A O 1
ATOM 1517 N N . LEU A 1 194 ? 16.239 0.216 5.386 1.00 63.06 194 LEU A N 1
ATOM 1518 C CA . LEU A 1 194 ? 15.767 0.717 4.080 1.00 63.06 194 LEU A CA 1
ATOM 1519 C C . LEU A 1 194 ? 16.913 0.875 3.077 1.00 63.06 194 LEU A C 1
ATOM 1521 O O . LEU A 1 194 ? 16.706 0.739 1.876 1.00 63.06 194 LEU A O 1
ATOM 1525 N N . VAL A 1 195 ? 18.142 1.068 3.563 1.00 62.66 195 VAL A N 1
ATOM 1526 C CA . VAL A 1 195 ? 19.350 1.054 2.728 1.00 62.66 195 VAL A CA 1
ATOM 1527 C C . VAL A 1 195 ? 19.510 -0.287 1.999 1.00 62.66 195 VAL A C 1
ATOM 1529 O O . VAL A 1 195 ? 19.983 -0.299 0.867 1.00 62.66 195 VAL A O 1
ATOM 1532 N N . LYS A 1 196 ? 19.044 -1.410 2.570 1.00 67.38 196 LYS A N 1
ATOM 1533 C CA . LYS A 1 196 ? 19.060 -2.721 1.894 1.00 67.38 196 LYS A CA 1
ATOM 1534 C C . LYS A 1 196 ? 18.117 -2.769 0.690 1.00 67.38 196 LYS A C 1
ATOM 1536 O O . LYS A 1 196 ? 18.352 -3.546 -0.227 1.00 67.38 196 LYS A O 1
ATOM 1541 N N . LEU A 1 197 ? 17.083 -1.924 0.641 1.00 69.69 197 LEU A N 1
ATOM 1542 C CA . LEU A 1 197 ? 16.227 -1.804 -0.545 1.00 69.69 197 LEU A CA 1
ATOM 1543 C C . LEU A 1 197 ? 16.938 -1.082 -1.699 1.00 69.69 197 LEU A C 1
ATOM 1545 O O . LEU A 1 197 ? 16.529 -1.244 -2.846 1.00 69.69 197 LEU A O 1
ATOM 1549 N N . ASN A 1 198 ? 18.023 -0.341 -1.443 1.00 67.06 198 ASN A N 1
ATOM 1550 C CA . ASN A 1 198 ? 18.847 0.219 -2.520 1.00 67.06 198 ASN A CA 1
ATOM 1551 C C . ASN A 1 198 ? 19.607 -0.869 -3.293 1.00 67.06 198 ASN A C 1
ATOM 1553 O O . ASN A 1 198 ? 19.946 -0.643 -4.450 1.00 67.06 198 ASN A O 1
ATOM 1557 N N . GLU A 1 199 ? 19.812 -2.059 -2.708 1.00 68.50 199 GLU A N 1
ATOM 1558 C CA . GLU A 1 199 ? 20.308 -3.234 -3.446 1.00 68.50 199 GLU A CA 1
ATOM 1559 C C . GLU A 1 199 ? 19.319 -3.669 -4.540 1.00 68.50 199 GLU A C 1
ATOM 1561 O O . GLU A 1 199 ? 19.718 -4.204 -5.571 1.00 68.50 199 GLU A O 1
ATOM 1566 N N . ILE A 1 200 ? 18.023 -3.412 -4.333 1.00 71.25 200 ILE A N 1
ATOM 1567 C CA . ILE A 1 200 ? 16.945 -3.680 -5.287 1.00 71.25 200 ILE A CA 1
ATOM 1568 C C . ILE A 1 200 ? 16.796 -2.448 -6.180 1.00 71.25 200 ILE A C 1
ATOM 1570 O O . ILE A 1 200 ? 15.816 -1.700 -6.115 1.00 71.25 200 ILE A O 1
ATOM 1574 N N . GLN A 1 201 ? 17.814 -2.175 -6.990 1.00 74.06 201 GLN A N 1
ATOM 1575 C CA . GLN A 1 201 ? 17.687 -1.213 -8.074 1.00 74.06 201 GLN A CA 1
ATOM 1576 C C . GLN A 1 201 ? 17.449 -1.990 -9.369 1.00 74.06 201 GLN A C 1
ATOM 1578 O O . GLN A 1 201 ? 18.385 -2.623 -9.866 1.00 74.06 201 GLN A O 1
ATOM 1583 N N . PRO A 1 202 ? 16.216 -1.995 -9.909 1.00 79.94 202 PRO A N 1
ATOM 1584 C CA . PRO A 1 202 ? 15.977 -2.600 -11.210 1.00 79.94 202 PRO A CA 1
ATOM 1585 C C . PRO A 1 202 ? 16.826 -1.869 -12.248 1.00 79.94 202 PRO A C 1
ATOM 1587 O O . PRO A 1 202 ? 16.807 -0.642 -12.327 1.00 79.94 202 PRO A O 1
ATOM 1590 N N . LYS A 1 203 ? 17.599 -2.628 -13.021 1.00 83.81 203 LYS A N 1
ATOM 1591 C CA . LYS A 1 203 ? 18.425 -2.094 -14.101 1.00 83.81 203 LYS A CA 1
ATOM 1592 C C . LYS A 1 203 ? 17.889 -2.609 -15.423 1.00 83.81 203 LYS A C 1
ATOM 1594 O O . LYS A 1 203 ? 17.732 -3.818 -15.589 1.00 83.81 203 LYS A O 1
ATOM 1599 N N . LEU A 1 204 ? 17.628 -1.703 -16.361 1.00 87.44 204 LEU A N 1
ATOM 1600 C CA . LEU A 1 204 ? 17.232 -2.092 -17.711 1.00 87.44 204 LEU A CA 1
ATOM 1601 C C . LEU A 1 204 ? 18.457 -2.597 -18.469 1.00 87.44 204 LEU A C 1
ATOM 1603 O O . LEU A 1 204 ? 19.457 -1.892 -18.619 1.00 87.44 204 LEU A O 1
ATOM 1607 N N . VAL A 1 205 ? 18.370 -3.831 -18.946 1.00 87.00 205 VAL A N 1
ATOM 1608 C CA . VAL A 1 205 ? 19.409 -4.475 -19.747 1.00 87.00 205 VAL A CA 1
ATOM 1609 C C . VAL A 1 205 ? 19.012 -4.400 -21.216 1.00 87.00 205 VAL A C 1
ATOM 1611 O O . VAL A 1 205 ? 17.835 -4.514 -21.548 1.00 87.00 205 VAL A O 1
ATOM 1614 N N . ALA A 1 206 ? 19.990 -4.168 -22.092 1.00 86.00 206 ALA A N 1
ATOM 1615 C CA . ALA A 1 206 ? 19.741 -4.159 -23.526 1.00 86.00 206 ALA A CA 1
ATOM 1616 C C . ALA A 1 206 ? 19.384 -5.572 -23.999 1.00 86.00 206 ALA A C 1
ATOM 1618 O O . ALA A 1 206 ? 20.102 -6.521 -23.696 1.00 86.00 206 ALA A O 1
ATOM 1619 N N . ASP A 1 207 ? 18.304 -5.693 -24.762 1.00 88.62 207 ASP A N 1
ATOM 1620 C CA . ASP A 1 207 ? 17.962 -6.940 -25.437 1.00 88.62 207 ASP A CA 1
ATOM 1621 C C . ASP A 1 207 ? 18.912 -7.204 -26.613 1.00 88.62 207 ASP A C 1
ATOM 1623 O O . ASP A 1 207 ? 19.314 -6.277 -27.330 1.00 88.62 207 ASP A O 1
ATOM 1627 N N . ASP A 1 208 ? 19.248 -8.475 -26.835 1.00 88.25 208 ASP A N 1
ATOM 1628 C CA . ASP A 1 208 ? 20.218 -8.875 -27.855 1.00 88.25 208 ASP A CA 1
ATOM 1629 C C . ASP A 1 208 ? 19.785 -8.431 -29.261 1.00 88.25 208 ASP A C 1
ATOM 1631 O O . ASP A 1 208 ? 20.638 -8.013 -30.048 1.00 88.25 208 ASP A O 1
ATOM 1635 N N . LEU A 1 209 ? 18.482 -8.439 -29.582 1.00 90.38 209 LEU A N 1
ATOM 1636 C CA . LEU A 1 209 ? 17.983 -8.003 -30.892 1.00 90.38 209 LEU A CA 1
ATOM 1637 C C . LEU A 1 209 ? 18.355 -6.543 -31.179 1.00 90.38 209 LEU A C 1
ATOM 1639 O O . LEU A 1 209 ? 18.866 -6.235 -32.260 1.00 90.38 209 LEU A O 1
ATOM 1643 N N . LEU A 1 210 ? 18.131 -5.647 -30.211 1.00 90.31 210 LEU A N 1
ATOM 1644 C CA . LEU A 1 210 ? 18.472 -4.228 -30.350 1.00 90.31 210 LEU A CA 1
ATOM 1645 C C . LEU A 1 210 ? 19.975 -4.060 -30.563 1.00 90.31 210 LEU A C 1
ATOM 1647 O O . LEU A 1 210 ? 20.395 -3.322 -31.454 1.00 90.31 210 LEU A O 1
ATOM 1651 N N . VAL A 1 211 ? 20.788 -4.783 -29.791 1.00 91.44 211 VAL A N 1
ATOM 1652 C CA . VAL A 1 211 ? 22.252 -4.720 -29.876 1.00 91.44 211 VAL A CA 1
ATOM 1653 C C . VAL A 1 211 ? 22.752 -5.198 -31.241 1.00 91.44 211 VAL A C 1
ATOM 1655 O O . VAL A 1 211 ? 23.574 -4.518 -31.858 1.00 91.44 211 VAL A O 1
ATOM 1658 N N . TRP A 1 212 ? 22.235 -6.318 -31.753 1.00 92.12 212 TRP A N 1
ATOM 1659 C CA . TRP A 1 212 ? 22.563 -6.824 -33.091 1.00 92.12 212 TRP A CA 1
ATOM 1660 C C . TRP A 1 212 ? 22.238 -5.812 -34.187 1.00 92.12 212 TRP A C 1
ATOM 1662 O O . TRP A 1 212 ? 23.024 -5.617 -35.116 1.00 92.12 212 TRP A O 1
ATOM 1672 N N . VAL A 1 213 ? 21.104 -5.127 -34.065 1.00 91.94 213 VAL A N 1
ATOM 1673 C CA . VAL A 1 213 ? 20.678 -4.119 -35.037 1.00 91.94 213 VAL A CA 1
ATOM 1674 C C . VAL A 1 213 ? 21.562 -2.882 -34.965 1.00 91.94 213 VAL A C 1
ATOM 1676 O O . VAL A 1 213 ? 21.951 -2.374 -36.012 1.00 91.94 213 VAL A O 1
ATOM 1679 N N . VAL A 1 214 ? 21.981 -2.448 -33.771 1.00 92.62 214 VAL A N 1
ATOM 1680 C CA . VAL A 1 214 ? 22.996 -1.388 -33.636 1.00 92.62 214 VAL A CA 1
ATOM 1681 C C . VAL A 1 214 ? 24.296 -1.781 -34.335 1.00 92.62 214 VAL A C 1
ATOM 1683 O O . VAL A 1 214 ? 24.840 -0.980 -35.093 1.00 92.62 214 VAL A O 1
ATOM 1686 N N . VAL A 1 215 ? 24.783 -3.011 -34.143 1.00 93.12 215 VAL A N 1
ATOM 1687 C CA . VAL A 1 215 ? 25.984 -3.506 -34.839 1.00 93.12 215 VAL A CA 1
ATOM 1688 C C . VAL A 1 215 ? 25.787 -3.482 -36.357 1.00 93.12 215 VAL A C 1
ATOM 1690 O O . VAL A 1 215 ? 26.667 -3.011 -37.080 1.00 93.12 215 VAL A O 1
ATOM 1693 N N . GLY A 1 216 ? 24.624 -3.921 -36.843 1.00 93.19 216 GLY A N 1
ATOM 1694 C CA . GLY A 1 216 ? 24.263 -3.861 -38.259 1.00 93.19 216 GLY A CA 1
ATOM 1695 C C . GLY A 1 216 ? 24.248 -2.432 -38.806 1.00 93.19 216 GLY A C 1
ATOM 1696 O O . GLY A 1 216 ? 24.859 -2.167 -39.838 1.00 93.19 216 GLY A O 1
ATOM 1697 N N . VAL A 1 217 ? 23.626 -1.492 -38.091 1.00 93.12 217 VAL A N 1
ATOM 1698 C CA . VAL A 1 217 ? 23.590 -0.067 -38.455 1.00 93.12 217 VAL A CA 1
ATOM 1699 C C . VAL A 1 217 ? 24.996 0.525 -38.489 1.00 93.12 217 VAL A C 1
ATOM 1701 O O . VAL A 1 217 ? 25.324 1.238 -39.436 1.00 93.12 217 VAL A O 1
ATOM 1704 N N . LEU A 1 218 ? 25.852 0.210 -37.514 1.00 92.69 218 LEU A N 1
ATOM 1705 C CA . LEU A 1 218 ? 27.244 0.665 -37.494 1.00 92.69 218 LEU A CA 1
ATOM 1706 C C . LEU A 1 218 ? 28.034 0.118 -38.690 1.00 92.69 218 LEU A C 1
ATOM 1708 O O . LEU A 1 218 ? 28.734 0.882 -39.355 1.00 92.69 218 LEU A O 1
ATOM 1712 N N . ALA A 1 219 ? 27.887 -1.172 -39.003 1.00 92.88 219 ALA A N 1
ATOM 1713 C CA . ALA A 1 219 ? 28.543 -1.792 -40.151 1.00 92.88 219 ALA A CA 1
ATOM 1714 C C . ALA A 1 219 ? 28.067 -1.176 -41.478 1.00 92.88 219 ALA A C 1
ATOM 1716 O O . ALA A 1 219 ? 28.888 -0.754 -42.294 1.00 92.88 219 ALA A O 1
ATOM 1717 N N . ILE A 1 220 ? 26.748 -1.054 -41.670 1.00 93.06 220 ILE A N 1
ATOM 1718 C CA . ILE A 1 220 ? 26.145 -0.426 -42.855 1.00 93.06 220 ILE A CA 1
ATOM 1719 C C . ILE A 1 220 ? 26.591 1.031 -42.978 1.00 93.06 220 ILE A C 1
ATOM 1721 O O . ILE A 1 220 ? 26.913 1.476 -44.074 1.00 93.06 220 ILE A O 1
ATOM 1725 N N . SER A 1 221 ? 26.665 1.766 -41.869 1.00 93.31 221 SER A N 1
ATOM 1726 C CA . SER A 1 221 ? 27.107 3.163 -41.870 1.00 93.31 221 SER A CA 1
ATOM 1727 C C . SER A 1 221 ? 28.574 3.294 -42.252 1.00 93.31 221 SER A C 1
ATOM 1729 O O . SER A 1 221 ? 28.915 4.135 -43.076 1.00 93.31 221 SER A O 1
ATOM 1731 N N . PHE A 1 222 ? 29.441 2.437 -41.714 1.00 92.38 222 PHE A N 1
ATOM 1732 C CA . PHE A 1 222 ? 30.860 2.442 -42.049 1.00 92.38 222 PHE A CA 1
ATOM 1733 C C . PHE A 1 222 ? 31.092 2.170 -43.542 1.00 92.38 222 PHE A C 1
ATOM 1735 O O . PHE A 1 222 ? 31.719 2.978 -44.232 1.00 92.38 222 PHE A O 1
ATOM 1742 N N . PHE A 1 223 ? 30.537 1.074 -44.069 1.00 94.19 223 PHE A N 1
ATOM 1743 C CA . PHE A 1 223 ? 30.682 0.742 -45.488 1.00 94.19 223 PHE A CA 1
ATOM 1744 C C . PHE A 1 223 ? 29.943 1.730 -46.394 1.00 94.19 223 PHE A C 1
ATOM 1746 O O . PHE A 1 223 ? 30.466 2.114 -47.437 1.00 94.19 223 PHE A O 1
ATOM 1753 N N . GLY A 1 224 ? 28.760 2.190 -45.992 1.00 93.62 224 GLY A N 1
ATOM 1754 C CA . GLY A 1 224 ? 27.974 3.160 -46.743 1.00 93.62 224 GLY A CA 1
ATOM 1755 C C . GLY A 1 224 ? 28.656 4.525 -46.841 1.00 93.62 224 GLY A C 1
ATOM 1756 O O . GLY A 1 224 ? 28.589 5.141 -47.900 1.00 93.62 224 GLY A O 1
ATOM 1757 N N . LEU A 1 225 ? 29.377 4.979 -45.808 1.00 95.25 225 LEU A N 1
ATOM 1758 C CA . LEU A 1 225 ? 30.195 6.195 -45.890 1.00 95.25 225 LEU A CA 1
ATOM 1759 C C . LEU A 1 225 ? 31.353 6.010 -46.875 1.00 95.25 225 LEU A C 1
ATOM 1761 O O . LEU A 1 225 ? 31.549 6.855 -47.747 1.00 95.25 225 LEU A O 1
ATOM 1765 N N . LEU A 1 226 ? 32.090 4.896 -46.781 1.00 94.94 226 LEU A N 1
ATOM 1766 C CA . LEU A 1 226 ? 33.203 4.598 -47.692 1.00 94.94 226 LEU A CA 1
ATOM 1767 C C . LEU A 1 226 ? 32.743 4.562 -49.155 1.00 94.94 226 LEU A C 1
ATOM 1769 O O . LEU A 1 226 ? 33.335 5.215 -50.017 1.00 94.94 226 LEU A O 1
ATOM 1773 N N . ILE A 1 227 ? 31.662 3.831 -49.423 1.00 93.44 227 ILE A N 1
ATOM 1774 C CA . ILE A 1 227 ? 31.075 3.702 -50.756 1.00 93.44 227 ILE A CA 1
ATOM 1775 C C . ILE A 1 227 ? 30.504 5.054 -51.200 1.00 93.44 227 ILE A C 1
ATOM 1777 O O . ILE A 1 227 ? 30.864 5.548 -52.264 1.00 93.44 227 ILE A O 1
ATOM 1781 N N . GLY A 1 228 ? 29.678 5.702 -50.379 1.00 93.69 228 GLY A N 1
ATOM 1782 C CA . GLY A 1 228 ? 29.031 6.974 -50.699 1.00 93.69 228 GLY A CA 1
ATOM 1783 C C . GLY A 1 228 ? 30.028 8.074 -51.067 1.00 93.69 228 GLY A C 1
ATOM 1784 O O . GLY A 1 228 ? 29.880 8.720 -52.108 1.00 93.69 228 GLY A O 1
ATOM 1785 N N . PHE A 1 229 ? 31.099 8.243 -50.284 1.00 95.19 229 PHE A N 1
ATOM 1786 C CA . PHE A 1 229 ? 32.157 9.203 -50.604 1.00 95.19 229 PHE A CA 1
ATOM 1787 C C . PHE A 1 229 ? 32.966 8.805 -51.841 1.00 95.19 229 PHE A C 1
ATOM 1789 O O . PHE A 1 229 ? 33.269 9.672 -52.662 1.00 95.19 229 PHE A O 1
ATOM 1796 N N . SER A 1 230 ? 33.280 7.518 -52.023 1.00 93.75 230 SER A N 1
ATOM 1797 C CA . SER A 1 230 ? 34.003 7.036 -53.208 1.00 93.75 230 SER A CA 1
ATOM 1798 C C . SER A 1 230 ? 33.220 7.292 -54.500 1.00 93.75 230 SER A C 1
ATOM 1800 O O . SER A 1 230 ? 33.766 7.841 -55.460 1.00 93.75 230 SER A O 1
ATOM 1802 N N . PHE A 1 231 ? 31.922 6.980 -54.512 1.00 92.69 231 PHE A N 1
ATOM 1803 C CA . PHE A 1 231 ? 31.036 7.213 -55.654 1.00 92.69 231 PHE A CA 1
ATOM 1804 C C . PHE A 1 231 ? 30.822 8.707 -55.922 1.00 92.69 231 PHE A C 1
ATOM 1806 O O . PHE A 1 231 ? 30.900 9.131 -57.075 1.00 92.69 231 PHE A O 1
ATOM 1813 N N . THR A 1 232 ? 30.652 9.520 -54.874 1.00 92.31 232 THR A N 1
ATOM 1814 C CA . THR A 1 232 ? 30.524 10.982 -55.007 1.00 92.31 232 THR A CA 1
ATOM 1815 C C . THR A 1 232 ? 31.801 11.602 -55.578 1.00 92.31 232 THR A C 1
ATOM 1817 O O . THR A 1 232 ? 31.743 12.376 -56.533 1.00 92.31 232 THR A O 1
ATOM 1820 N N . SER A 1 233 ? 32.964 11.213 -55.049 1.00 93.44 233 SER A N 1
ATOM 1821 C CA . SER A 1 233 ? 34.276 11.657 -55.532 1.00 93.44 233 SER A CA 1
ATOM 1822 C C . SER A 1 233 ? 34.511 11.238 -56.986 1.00 93.44 233 SER A C 1
ATOM 1824 O O . SER A 1 233 ? 34.853 12.065 -57.828 1.00 93.44 233 SER A O 1
ATOM 1826 N N . THR A 1 234 ? 34.227 9.976 -57.323 1.00 91.56 234 THR A N 1
ATOM 1827 C CA . THR A 1 234 ? 34.326 9.463 -58.699 1.00 91.56 234 THR A CA 1
ATOM 1828 C C . THR A 1 234 ? 33.383 10.209 -59.644 1.00 91.56 234 THR A C 1
ATOM 1830 O O . THR A 1 234 ? 33.767 10.533 -60.767 1.00 91.56 234 THR A O 1
ATOM 1833 N N . GLY A 1 235 ? 32.165 10.517 -59.193 1.00 91.56 235 GLY A N 1
ATOM 1834 C CA . GLY A 1 235 ? 31.200 11.320 -59.937 1.00 91.56 235 GLY A CA 1
ATOM 1835 C C . GLY A 1 235 ? 31.739 12.713 -60.259 1.00 91.56 235 GLY A C 1
ATOM 1836 O O . GLY A 1 235 ? 31.767 13.103 -61.424 1.00 91.56 235 GLY A O 1
ATOM 1837 N N . LEU A 1 236 ? 32.246 13.430 -59.250 1.00 90.75 236 LEU A N 1
ATOM 1838 C CA . LEU A 1 236 ? 32.834 14.766 -59.411 1.00 90.75 236 LEU A CA 1
ATOM 1839 C C . LEU A 1 236 ? 34.048 14.759 -60.348 1.00 90.75 236 LEU A C 1
ATOM 1841 O O . LEU A 1 236 ? 34.146 15.611 -61.233 1.00 90.75 236 LEU A O 1
ATOM 1845 N N . THR A 1 237 ? 34.939 13.779 -60.198 1.00 92.12 237 THR A N 1
ATOM 1846 C CA . THR A 1 237 ? 36.109 13.612 -61.072 1.00 92.12 237 THR A CA 1
ATOM 1847 C C . THR A 1 237 ? 35.688 13.388 -62.523 1.00 92.12 237 THR A C 1
ATOM 1849 O O . THR A 1 237 ? 36.175 14.076 -63.414 1.00 92.12 237 THR A O 1
ATOM 1852 N N . ARG A 1 238 ? 34.696 12.525 -62.775 1.00 90.50 238 ARG A N 1
ATOM 1853 C CA . ARG A 1 238 ? 34.186 12.268 -64.132 1.00 90.50 238 ARG A CA 1
ATOM 1854 C C . ARG A 1 238 ? 33.495 13.472 -64.765 1.00 90.50 238 ARG A C 1
ATOM 1856 O O . ARG A 1 238 ? 33.618 13.662 -65.971 1.00 90.50 238 ARG A O 1
ATOM 1863 N N . ILE A 1 239 ? 32.796 14.297 -63.978 1.00 89.25 239 ILE A N 1
ATOM 1864 C CA . ILE A 1 239 ? 32.243 15.573 -64.466 1.00 89.25 239 ILE A CA 1
ATOM 1865 C C . ILE A 1 239 ? 33.384 16.500 -64.890 1.00 89.25 239 ILE A C 1
ATOM 1867 O O . ILE A 1 239 ? 33.334 17.072 -65.978 1.00 89.25 239 ILE A O 1
ATOM 1871 N N . ARG A 1 240 ? 34.433 16.610 -64.065 1.00 91.25 240 ARG A N 1
ATOM 1872 C CA . ARG A 1 240 ? 35.615 17.430 -64.364 1.00 91.25 240 ARG A CA 1
ATOM 1873 C C . ARG A 1 240 ? 36.359 16.954 -65.617 1.00 91.25 240 ARG A C 1
ATOM 1875 O O . ARG A 1 240 ? 36.877 17.781 -66.358 1.00 91.25 240 ARG A O 1
ATOM 1882 N N . GLU A 1 241 ? 36.388 15.648 -65.860 1.00 91.38 241 GLU A N 1
ATOM 1883 C CA . GLU A 1 241 ? 37.025 15.013 -67.024 1.00 91.38 241 GLU A CA 1
ATOM 1884 C C . GLU A 1 241 ? 36.139 14.994 -68.289 1.00 91.38 241 GLU A C 1
ATOM 1886 O O . GLU A 1 241 ? 36.556 14.486 -69.326 1.00 91.38 241 GLU A O 1
ATOM 1891 N N . GLY A 1 242 ? 34.921 15.551 -68.238 1.00 86.00 242 GLY A N 1
ATOM 1892 C CA . GLY A 1 242 ? 34.023 15.679 -69.395 1.00 86.00 242 GLY A CA 1
ATOM 1893 C C . GLY A 1 242 ? 33.071 14.496 -69.630 1.00 86.00 242 GLY A C 1
ATOM 1894 O O . GLY A 1 242 ? 32.211 14.564 -70.508 1.00 86.00 242 GLY A O 1
ATOM 1895 N N . ALA A 1 243 ? 33.135 13.436 -68.819 1.00 88.81 243 ALA A N 1
ATOM 1896 C CA . ALA A 1 243 ? 32.223 12.290 -68.865 1.00 88.81 243 ALA A CA 1
ATOM 1897 C C . ALA A 1 243 ? 30.938 12.551 -68.051 1.00 88.81 243 ALA A C 1
ATOM 1899 O O . ALA A 1 243 ? 30.648 11.869 -67.064 1.00 88.81 243 ALA A O 1
ATOM 1900 N N . ILE A 1 244 ? 30.152 13.548 -68.474 1.00 87.12 244 ILE A N 1
ATOM 1901 C CA . ILE A 1 244 ? 29.034 14.127 -67.700 1.00 87.12 244 ILE A CA 1
ATOM 1902 C C . ILE A 1 244 ? 27.995 13.077 -67.266 1.00 87.12 244 ILE A C 1
ATOM 1904 O O . ILE A 1 244 ? 27.643 13.026 -66.090 1.00 87.12 244 ILE A O 1
ATOM 1908 N N . LEU A 1 245 ? 27.535 12.199 -68.169 1.00 86.12 245 LEU A N 1
ATOM 1909 C CA . LEU A 1 245 ? 26.532 11.167 -67.845 1.00 86.12 245 LEU A CA 1
ATOM 1910 C C . LEU A 1 245 ? 27.032 10.186 -66.773 1.00 86.12 245 LEU A C 1
ATOM 1912 O O . LEU A 1 245 ? 26.321 9.893 -65.813 1.00 86.12 245 LEU A O 1
ATOM 1916 N N . GLY A 1 246 ? 28.276 9.715 -66.899 1.00 83.44 246 GLY A N 1
ATOM 1917 C CA . GLY A 1 246 ? 28.902 8.851 -65.897 1.00 83.44 246 GLY A CA 1
ATOM 1918 C C . GLY A 1 246 ? 29.129 9.578 -64.571 1.00 83.44 246 GLY A C 1
ATOM 1919 O O . GLY A 1 246 ? 28.983 8.983 -63.508 1.00 83.44 246 GLY A O 1
ATOM 1920 N N . GLY A 1 247 ? 29.434 10.872 -64.629 1.00 86.25 247 GLY A N 1
ATOM 1921 C CA . GLY A 1 247 ? 29.534 11.739 -63.465 1.00 86.25 247 GLY A CA 1
ATOM 1922 C C . GLY A 1 247 ? 28.224 11.871 -62.685 1.00 86.25 247 GLY A C 1
ATOM 1923 O O . GLY A 1 247 ? 28.219 11.699 -61.468 1.00 86.25 247 GLY A O 1
ATOM 1924 N N . ILE A 1 248 ? 27.105 12.092 -63.383 1.00 89.44 248 ILE A N 1
ATOM 1925 C CA . ILE A 1 248 ? 25.767 12.214 -62.781 1.00 89.44 248 ILE A CA 1
ATOM 1926 C C . ILE A 1 248 ? 25.316 10.894 -62.150 1.00 89.44 248 ILE A C 1
ATOM 1928 O O . ILE A 1 248 ? 24.810 10.906 -61.033 1.00 89.44 248 ILE A O 1
ATOM 1932 N N . VAL A 1 249 ? 25.513 9.754 -62.819 1.00 91.12 249 VAL A N 1
ATOM 1933 C CA . VAL A 1 249 ? 25.081 8.448 -62.287 1.00 91.12 249 VAL A CA 1
ATOM 1934 C C . VAL A 1 249 ? 25.858 8.079 -61.021 1.00 91.12 249 VAL A C 1
ATOM 1936 O O . VAL A 1 249 ? 25.253 7.738 -60.006 1.00 91.12 249 VAL A O 1
ATOM 1939 N N . PHE A 1 250 ? 27.191 8.176 -61.051 1.00 89.12 250 PHE A N 1
ATOM 1940 C CA . PHE A 1 250 ? 28.023 7.828 -59.894 1.00 89.12 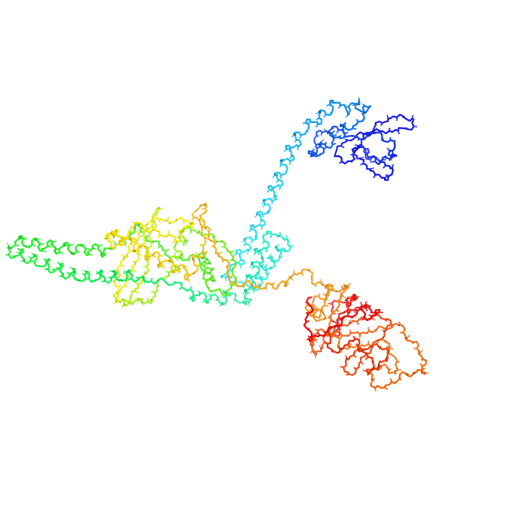250 PHE A CA 1
ATOM 1941 C C . PHE A 1 250 ? 27.885 8.860 -58.769 1.00 89.12 250 PHE A C 1
ATOM 1943 O O . PHE A 1 250 ? 27.749 8.480 -57.608 1.00 89.12 250 PHE A O 1
ATOM 1950 N N . GLY A 1 251 ? 27.838 10.151 -59.109 1.00 89.94 251 GLY A N 1
ATOM 1951 C CA . GLY A 1 251 ? 27.602 11.225 -58.147 1.00 89.94 251 GLY A CA 1
ATOM 1952 C C . GLY A 1 251 ? 26.229 11.119 -57.485 1.00 89.94 251 GLY A C 1
ATOM 1953 O O . GLY A 1 251 ? 26.134 11.176 -56.263 1.00 89.94 251 GLY A O 1
ATOM 1954 N N . GLY A 1 252 ? 25.174 10.887 -58.270 1.00 92.12 252 GLY A N 1
ATOM 1955 C CA . GLY A 1 252 ? 23.808 10.712 -57.776 1.00 92.12 252 GLY A CA 1
ATOM 1956 C C . GLY A 1 252 ? 23.659 9.493 -56.868 1.00 92.12 252 GLY A C 1
ATOM 1957 O O . GLY A 1 252 ? 23.060 9.605 -55.801 1.00 92.12 252 GLY A O 1
ATOM 1958 N N . LEU A 1 253 ? 24.260 8.353 -57.233 1.00 93.62 253 LEU A N 1
ATOM 1959 C CA . LEU A 1 253 ? 24.267 7.158 -56.383 1.00 93.62 253 LEU A CA 1
ATOM 1960 C C . LEU A 1 253 ? 25.019 7.400 -55.066 1.00 93.62 253 LEU A C 1
ATOM 1962 O O . LEU A 1 253 ? 24.532 7.018 -54.004 1.00 93.62 253 LEU A O 1
ATOM 1966 N N . GLY A 1 254 ? 26.173 8.072 -55.123 1.00 93.62 254 GLY A N 1
ATOM 1967 C CA . GLY A 1 254 ? 26.938 8.447 -53.933 1.00 93.62 254 GLY A CA 1
ATOM 1968 C C . GLY A 1 254 ? 26.135 9.338 -52.982 1.00 93.62 254 GLY A C 1
ATOM 1969 O O . GLY A 1 254 ? 26.021 9.028 -51.797 1.00 93.62 254 GLY A O 1
ATOM 1970 N N . VAL A 1 255 ? 25.502 10.390 -53.513 1.00 93.81 255 VAL A N 1
ATOM 1971 C CA . VAL A 1 255 ? 24.638 11.297 -52.740 1.00 93.81 255 VAL A CA 1
ATOM 1972 C C . VAL A 1 255 ? 23.431 10.561 -52.156 1.00 93.81 255 VAL A C 1
ATOM 1974 O O . VAL A 1 255 ? 23.099 10.789 -50.997 1.00 93.81 255 VAL A O 1
ATOM 1977 N N . ALA A 1 256 ? 22.802 9.650 -52.904 1.00 93.88 256 ALA A N 1
ATOM 1978 C CA . ALA A 1 256 ? 21.664 8.873 -52.415 1.00 93.88 256 ALA A CA 1
ATOM 1979 C C . ALA A 1 256 ? 22.037 7.965 -51.228 1.00 93.88 256 ALA A C 1
ATOM 1981 O O . ALA A 1 256 ? 21.305 7.924 -50.239 1.00 93.88 256 ALA A O 1
ATOM 1982 N N . ILE A 1 257 ? 23.191 7.285 -51.286 1.00 93.56 257 ILE A N 1
ATOM 1983 C CA . ILE A 1 257 ? 23.695 6.459 -50.174 1.00 93.56 257 ILE A CA 1
ATOM 1984 C C . ILE A 1 257 ? 23.959 7.331 -48.940 1.00 93.56 257 ILE A C 1
ATOM 1986 O O . ILE A 1 257 ? 23.516 6.997 -47.841 1.00 93.56 257 ILE A O 1
ATOM 1990 N N . LEU A 1 258 ? 24.636 8.471 -49.117 1.00 94.69 258 LEU A N 1
ATOM 1991 C CA . LEU A 1 258 ? 24.928 9.397 -48.019 1.00 94.69 258 LEU A CA 1
ATOM 1992 C C . LEU A 1 258 ? 23.651 10.003 -47.416 1.00 94.69 258 LEU A C 1
ATOM 1994 O O . LEU A 1 258 ? 23.562 10.130 -46.198 1.00 94.69 258 LEU A O 1
ATOM 1998 N N . ALA A 1 259 ? 22.648 10.325 -48.238 1.00 93.31 259 ALA A N 1
ATOM 1999 C CA . ALA A 1 259 ? 21.352 10.812 -47.773 1.00 93.31 259 ALA A CA 1
ATOM 2000 C C . ALA A 1 259 ? 20.604 9.747 -46.956 1.00 93.31 259 ALA A C 1
ATOM 2002 O O . ALA A 1 259 ? 20.092 10.054 -45.884 1.00 93.31 259 ALA A O 1
ATOM 2003 N N . GLY A 1 260 ? 20.603 8.486 -47.402 1.00 92.00 260 GLY A N 1
ATOM 2004 C CA . GLY A 1 260 ? 20.020 7.379 -46.637 1.00 92.00 260 GLY A CA 1
ATOM 2005 C C . GLY A 1 260 ? 20.689 7.182 -45.272 1.00 92.00 260 GLY A C 1
ATOM 2006 O O . GLY A 1 260 ? 20.007 6.978 -44.270 1.00 92.00 260 GLY A O 1
ATOM 2007 N N . LEU A 1 261 ? 22.018 7.319 -45.203 1.00 93.19 261 LEU A N 1
ATOM 2008 C CA . LEU A 1 261 ? 22.736 7.306 -43.926 1.00 93.19 261 LEU A CA 1
ATOM 2009 C C . LEU A 1 261 ? 22.387 8.512 -43.052 1.00 93.19 261 LEU A C 1
ATOM 2011 O O . LEU A 1 261 ? 22.173 8.349 -41.853 1.00 93.19 261 LEU A O 1
ATOM 2015 N N . ALA A 1 262 ? 22.295 9.707 -43.636 1.00 92.25 262 ALA A N 1
ATOM 2016 C CA . ALA A 1 262 ? 21.904 10.906 -42.902 1.00 92.25 262 ALA A CA 1
ATOM 2017 C C . ALA A 1 262 ? 20.512 10.756 -42.267 1.00 92.25 262 ALA A C 1
ATOM 2019 O O . ALA A 1 262 ? 20.312 11.212 -41.148 1.00 92.25 262 ALA A O 1
ATOM 2020 N N . GLU A 1 263 ? 19.580 10.072 -42.936 1.00 92.19 263 GLU A N 1
ATOM 2021 C CA . GLU A 1 263 ? 18.241 9.787 -42.410 1.00 92.19 263 GLU A CA 1
ATOM 2022 C C . GLU A 1 263 ? 18.266 8.810 -41.216 1.00 92.19 263 GLU A C 1
ATOM 2024 O O . GLU A 1 263 ? 17.515 9.015 -40.264 1.00 92.19 263 GLU A O 1
ATOM 2029 N N . ILE A 1 264 ? 19.154 7.805 -41.208 1.00 91.06 264 ILE A N 1
ATOM 2030 C CA . ILE A 1 264 ? 19.338 6.869 -40.074 1.00 91.06 264 ILE A CA 1
ATOM 2031 C C . ILE A 1 264 ? 19.894 7.587 -38.838 1.00 91.06 264 ILE A C 1
ATOM 2033 O O . ILE A 1 264 ? 19.453 7.341 -37.718 1.00 91.06 264 ILE A O 1
ATOM 2037 N N . TRP A 1 265 ? 20.869 8.475 -39.039 1.00 91.25 265 TRP A N 1
ATOM 2038 C CA . TRP A 1 265 ? 21.540 9.203 -37.955 1.00 91.25 265 TRP A CA 1
ATOM 2039 C C . TRP A 1 265 ? 20.843 10.511 -37.573 1.00 91.25 265 TRP A C 1
ATOM 2041 O O . TRP A 1 265 ? 21.314 11.226 -36.686 1.00 91.25 265 TRP A O 1
ATOM 2051 N N . TRP A 1 266 ? 19.731 10.846 -38.232 1.00 88.25 266 TRP A N 1
ATOM 2052 C CA . TRP A 1 266 ? 19.033 12.096 -37.982 1.00 88.25 266 TRP A CA 1
ATOM 2053 C C . TRP A 1 266 ? 18.448 12.120 -36.562 1.00 88.25 266 TRP A C 1
ATOM 2055 O O . TRP A 1 266 ? 17.716 11.198 -36.188 1.00 88.25 266 TRP A O 1
ATOM 2065 N N . PRO A 1 267 ? 18.707 13.170 -35.762 1.00 82.38 267 PRO A N 1
ATOM 2066 C CA . PRO A 1 267 ? 18.113 13.286 -34.441 1.00 82.38 267 PRO A CA 1
ATOM 2067 C C . PRO A 1 267 ? 16.606 13.523 -34.565 1.00 82.38 267 PRO A C 1
ATOM 2069 O O . PRO A 1 267 ? 16.158 14.442 -35.250 1.00 82.38 267 PRO A O 1
ATOM 2072 N N . MET A 1 268 ? 15.822 12.706 -33.869 1.00 83.25 268 MET A N 1
ATOM 2073 C CA . MET A 1 268 ? 14.366 12.823 -33.816 1.00 83.25 268 MET A CA 1
ATOM 2074 C C . MET A 1 268 ? 13.912 13.110 -32.388 1.00 83.25 268 MET A C 1
ATOM 2076 O O . MET A 1 268 ? 14.492 12.603 -31.425 1.00 83.25 268 MET A O 1
ATOM 2080 N N . GLY A 1 269 ? 12.858 13.910 -32.269 1.00 79.62 269 GLY A N 1
ATOM 2081 C CA . GLY A 1 269 ? 12.190 14.232 -31.013 1.00 79.62 269 GLY A CA 1
ATOM 2082 C C . GLY A 1 269 ? 10.727 14.593 -31.259 1.00 79.62 269 GLY A C 1
ATOM 2083 O O . GLY A 1 269 ? 10.328 14.842 -32.400 1.00 79.62 269 GLY A O 1
ATOM 2084 N N . GLY A 1 270 ? 9.934 14.591 -30.190 1.00 80.00 270 GLY A N 1
ATOM 2085 C CA . GLY A 1 270 ? 8.552 15.067 -30.219 1.00 80.00 270 GLY A CA 1
ATOM 2086 C C . GLY A 1 270 ? 8.465 16.593 -30.258 1.00 80.00 270 GLY A C 1
ATOM 2087 O O . GLY A 1 270 ? 9.477 17.300 -30.260 1.00 80.00 270 GLY A O 1
ATOM 2088 N N . LYS A 1 271 ? 7.241 17.126 -30.288 1.00 79.75 271 LYS A N 1
ATOM 2089 C CA . LYS A 1 271 ? 7.033 18.575 -30.188 1.00 79.75 271 LYS A CA 1
ATOM 2090 C C . LYS A 1 271 ? 7.363 19.073 -28.779 1.00 79.75 271 LYS A C 1
ATOM 2092 O O . LYS A 1 271 ? 6.797 18.591 -27.804 1.00 79.75 271 LYS A O 1
ATOM 2097 N N . GLY A 1 272 ? 8.206 20.102 -28.698 1.00 81.94 272 GLY A N 1
ATOM 2098 C CA . GLY A 1 272 ? 8.617 20.715 -27.433 1.00 81.94 272 GLY A CA 1
ATOM 2099 C C . GLY A 1 272 ? 9.767 19.977 -26.745 1.00 81.94 272 GLY A C 1
ATOM 2100 O O . GLY A 1 272 ? 10.409 19.098 -27.322 1.00 81.94 272 GLY A O 1
ATOM 2101 N N . GLU A 1 273 ? 10.042 20.375 -25.506 1.00 85.31 273 GLU A N 1
ATOM 2102 C CA . GLU A 1 273 ? 11.076 19.745 -24.684 1.00 85.31 273 GLU A CA 1
ATOM 2103 C C . GLU A 1 273 ? 10.619 18.361 -24.187 1.00 85.31 273 GLU A C 1
ATOM 2105 O O . GLU A 1 273 ? 9.425 18.164 -23.936 1.00 85.31 273 GLU A O 1
ATOM 2110 N N . PRO A 1 274 ? 11.544 17.391 -24.051 1.00 88.19 274 PRO A N 1
ATOM 2111 C CA . PRO A 1 274 ? 11.232 16.102 -23.453 1.00 88.19 274 PRO A CA 1
ATOM 2112 C C . PRO A 1 274 ? 10.805 16.276 -21.994 1.00 88.19 274 PRO A C 1
ATOM 2114 O O . PRO A 1 274 ? 11.221 17.208 -21.303 1.00 88.19 274 PRO A O 1
ATOM 2117 N N . VAL A 1 275 ? 9.989 15.342 -21.518 1.00 87.50 275 VAL A N 1
ATOM 2118 C CA . VAL A 1 275 ? 9.555 15.313 -20.126 1.00 87.50 275 VAL A CA 1
ATOM 2119 C C . VAL A 1 275 ? 10.747 14.975 -19.234 1.00 87.50 275 VAL A C 1
ATOM 2121 O O . VAL A 1 275 ? 11.471 14.012 -19.484 1.00 87.50 275 VAL A O 1
ATOM 2124 N N . ASP A 1 276 ? 10.931 15.772 -18.188 1.00 86.81 276 ASP A N 1
ATOM 2125 C CA . ASP A 1 276 ? 11.989 15.579 -17.203 1.00 86.81 276 ASP A CA 1
ATOM 2126 C C . ASP A 1 276 ? 11.672 14.372 -16.306 1.00 86.81 276 ASP A C 1
ATOM 2128 O O . ASP A 1 276 ? 10.619 14.312 -15.660 1.00 86.81 276 ASP A O 1
ATOM 2132 N N . LEU A 1 277 ? 12.568 13.385 -16.293 1.00 85.56 277 LEU A N 1
ATOM 2133 C CA . LEU A 1 277 ? 12.387 12.142 -15.551 1.00 85.56 277 LEU A CA 1
ATOM 2134 C C . LEU A 1 277 ? 12.784 12.361 -14.090 1.00 85.56 277 LEU A C 1
ATOM 2136 O O . LEU A 1 277 ? 13.956 12.321 -13.723 1.00 85.56 277 LEU A O 1
ATOM 2140 N N . LYS A 1 278 ? 11.784 12.600 -13.241 1.00 84.62 278 LYS A N 1
ATOM 2141 C CA . LYS A 1 278 ? 11.962 12.851 -11.808 1.00 84.62 278 LYS A CA 1
ATOM 2142 C C . LYS A 1 278 ? 11.061 11.952 -10.977 1.00 84.62 278 LYS A C 1
ATOM 2144 O O . LYS A 1 278 ? 9.941 11.643 -11.368 1.00 84.62 278 LYS A O 1
ATOM 2149 N N . VAL A 1 279 ? 11.550 11.578 -9.798 1.00 84.06 279 VAL A N 1
ATOM 2150 C CA . VAL A 1 279 ? 10.767 10.866 -8.784 1.00 84.06 279 VAL A CA 1
ATOM 2151 C C . VAL A 1 279 ? 10.268 11.897 -7.773 1.00 84.06 279 VAL A C 1
ATOM 2153 O O . VAL A 1 279 ? 11.068 12.510 -7.069 1.00 84.06 279 VAL A O 1
ATOM 2156 N N . SER A 1 280 ? 8.954 12.125 -7.730 1.00 86.88 280 SER A N 1
ATOM 2157 C CA . SER A 1 280 ? 8.329 12.944 -6.685 1.00 86.88 280 SER A CA 1
ATOM 2158 C C . SER A 1 280 ? 8.361 12.223 -5.327 1.00 86.88 280 SER A C 1
ATOM 2160 O O . SER A 1 280 ? 8.484 10.994 -5.299 1.00 86.88 280 SER A O 1
ATOM 2162 N N . PRO A 1 281 ? 8.213 12.934 -4.193 1.00 84.56 281 PRO A N 1
ATOM 2163 C CA . PRO A 1 281 ? 8.169 12.301 -2.870 1.00 84.56 281 PRO A CA 1
ATOM 2164 C C . PRO A 1 281 ? 7.093 11.209 -2.750 1.00 84.56 281 PRO A C 1
ATOM 2166 O O . PRO A 1 281 ? 7.314 10.160 -2.146 1.00 84.56 281 PRO A O 1
ATOM 2169 N N . GLU A 1 282 ? 5.924 11.412 -3.362 1.00 85.31 282 GLU A N 1
ATOM 2170 C CA . GLU A 1 282 ? 4.845 10.424 -3.400 1.00 85.31 282 GLU A CA 1
ATOM 2171 C C . GLU A 1 282 ? 5.244 9.179 -4.199 1.00 85.31 282 GLU A C 1
ATOM 2173 O O . GLU A 1 282 ? 4.999 8.056 -3.749 1.00 85.31 282 GLU A O 1
ATOM 2178 N N . MET A 1 283 ? 5.897 9.358 -5.352 1.00 89.50 283 MET A N 1
ATOM 2179 C CA . MET A 1 283 ? 6.391 8.236 -6.151 1.00 89.50 283 MET A CA 1
ATOM 2180 C C . MET A 1 283 ? 7.540 7.497 -5.473 1.00 89.50 283 MET A C 1
ATOM 2182 O O . MET A 1 283 ? 7.615 6.276 -5.577 1.00 89.50 283 MET A O 1
ATOM 2186 N N . GLU A 1 284 ? 8.395 8.183 -4.718 1.00 87.75 284 GLU A N 1
ATOM 2187 C CA . GLU A 1 284 ? 9.468 7.537 -3.959 1.00 87.75 284 GLU A CA 1
ATOM 2188 C C . GLU A 1 284 ? 8.907 6.546 -2.924 1.00 87.75 284 GLU A C 1
ATOM 2190 O O . GLU A 1 284 ? 9.436 5.441 -2.749 1.00 87.75 284 GLU A O 1
ATOM 2195 N N . ARG A 1 285 ? 7.771 6.881 -2.295 1.00 86.81 285 ARG A N 1
ATOM 2196 C CA . ARG A 1 285 ? 7.053 5.952 -1.409 1.00 86.81 285 ARG A CA 1
ATOM 2197 C C . ARG A 1 285 ? 6.518 4.746 -2.161 1.00 86.81 285 ARG A C 1
ATOM 2199 O O . ARG A 1 285 ? 6.742 3.623 -1.716 1.00 86.81 285 ARG A O 1
ATOM 2206 N N . VAL A 1 286 ? 5.850 4.964 -3.295 1.00 90.56 286 VAL A N 1
ATOM 2207 C CA . VAL A 1 286 ? 5.339 3.878 -4.150 1.00 90.56 286 VAL A CA 1
ATOM 2208 C C . VAL A 1 286 ? 6.473 2.920 -4.518 1.00 90.56 286 VAL A C 1
ATOM 2210 O O . VAL A 1 286 ? 6.349 1.711 -4.324 1.00 90.56 286 VAL A O 1
ATOM 2213 N N . VAL A 1 287 ? 7.604 3.460 -4.976 1.00 90.00 287 VAL A N 1
ATOM 2214 C CA . VAL A 1 287 ? 8.797 2.696 -5.365 1.00 90.00 287 VAL A CA 1
ATOM 2215 C C . VAL A 1 287 ? 9.377 1.931 -4.179 1.00 90.00 287 VAL A C 1
ATOM 2217 O O . VAL A 1 287 ? 9.755 0.771 -4.323 1.00 90.00 287 VAL A O 1
ATOM 2220 N N . THR A 1 288 ? 9.412 2.530 -2.990 1.00 87.62 288 THR A N 1
ATOM 2221 C CA . THR A 1 288 ? 9.903 1.849 -1.784 1.00 87.62 288 THR A CA 1
ATOM 2222 C C . THR A 1 288 ? 9.007 0.674 -1.391 1.00 87.62 288 THR A C 1
ATOM 2224 O O . THR A 1 288 ? 9.509 -0.415 -1.101 1.00 87.62 288 THR A O 1
ATOM 2227 N N . PHE A 1 289 ? 7.684 0.858 -1.435 1.00 89.56 289 PHE A N 1
ATOM 2228 C CA . PHE A 1 289 ? 6.727 -0.224 -1.198 1.00 89.56 289 PHE A CA 1
ATOM 2229 C C . PHE A 1 289 ? 6.867 -1.341 -2.240 1.00 89.56 289 PHE A C 1
ATOM 2231 O O . PHE A 1 289 ? 6.858 -2.520 -1.886 1.00 89.56 289 PHE A O 1
ATOM 2238 N N . ALA A 1 290 ? 7.060 -0.977 -3.508 1.00 90.56 290 ALA A N 1
ATOM 2239 C CA . ALA A 1 290 ? 7.268 -1.922 -4.598 1.00 90.56 290 ALA A CA 1
ATOM 2240 C C . ALA A 1 290 ? 8.550 -2.744 -4.414 1.00 90.56 290 ALA A C 1
ATOM 2242 O O . ALA A 1 290 ? 8.498 -3.972 -4.435 1.00 90.56 290 ALA A O 1
ATOM 2243 N N . LYS A 1 291 ? 9.683 -2.098 -4.121 1.00 89.94 291 LYS A N 1
ATOM 2244 C CA . LYS A 1 291 ? 10.959 -2.784 -3.865 1.00 89.94 291 LYS A CA 1
ATOM 2245 C C . LYS A 1 291 ? 10.861 -3.760 -2.694 1.00 89.94 291 LYS A C 1
ATOM 2247 O O . LYS A 1 291 ? 11.340 -4.889 -2.793 1.00 89.94 291 LYS A O 1
ATOM 2252 N N . ASN A 1 292 ? 10.190 -3.365 -1.609 1.00 87.81 292 ASN A N 1
ATOM 2253 C CA . ASN A 1 292 ? 9.980 -4.244 -0.457 1.00 87.81 292 ASN A CA 1
ATOM 2254 C C . ASN A 1 292 ? 9.124 -5.477 -0.800 1.00 87.81 292 ASN A C 1
ATOM 2256 O O . ASN A 1 292 ? 9.254 -6.502 -0.143 1.00 87.81 292 ASN A O 1
ATOM 2260 N N . SER A 1 293 ? 8.296 -5.439 -1.849 1.00 88.56 293 SER A N 1
ATOM 2261 C CA . SER A 1 293 ? 7.555 -6.628 -2.295 1.00 88.56 293 SER A CA 1
ATOM 2262 C C . SER A 1 293 ? 8.441 -7.713 -2.922 1.00 88.56 293 SER A C 1
ATOM 2264 O O . SER A 1 293 ? 8.098 -8.889 -2.835 1.00 88.56 293 SER A O 1
ATOM 2266 N N . VAL A 1 294 ? 9.595 -7.342 -3.493 1.00 87.69 294 VAL A N 1
ATOM 2267 C CA . VAL A 1 294 ? 10.530 -8.281 -4.140 1.00 87.69 294 VAL A CA 1
ATOM 2268 C C . VAL A 1 294 ? 11.376 -9.018 -3.108 1.00 87.69 294 VAL A C 1
ATOM 2270 O O . VAL A 1 294 ? 11.480 -10.243 -3.131 1.00 87.69 294 VAL A O 1
ATOM 2273 N N . LYS A 1 295 ? 11.986 -8.271 -2.186 1.00 85.38 295 LYS A N 1
ATOM 2274 C CA . LYS A 1 295 ? 12.800 -8.810 -1.090 1.00 85.38 295 LYS A CA 1
ATOM 2275 C C . LYS A 1 295 ? 12.376 -8.091 0.191 1.00 85.38 295 LYS A C 1
ATOM 2277 O O . LYS A 1 295 ? 12.949 -7.049 0.515 1.00 85.38 295 LYS A O 1
ATOM 2282 N N . PRO A 1 296 ? 11.353 -8.612 0.893 1.00 81.94 296 PRO A N 1
ATOM 2283 C CA . PRO A 1 296 ? 10.801 -7.948 2.062 1.00 81.94 296 PRO A CA 1
ATOM 2284 C C . PRO A 1 296 ? 11.820 -7.828 3.186 1.00 81.94 296 PRO A C 1
ATOM 2286 O O . PRO A 1 296 ? 12.322 -8.826 3.703 1.00 81.94 296 PRO A O 1
ATOM 2289 N N . VAL A 1 297 ? 12.104 -6.586 3.564 1.00 77.06 297 VAL A N 1
ATOM 2290 C CA . VAL A 1 297 ? 12.928 -6.240 4.726 1.00 77.06 297 VAL A CA 1
ATOM 2291 C C . VAL A 1 297 ? 12.028 -5.914 5.917 1.00 77.06 297 VAL A C 1
ATOM 2293 O O . VAL A 1 297 ? 12.333 -6.291 7.046 1.00 77.06 297 VAL A O 1
ATOM 2296 N N . TYR A 1 298 ? 10.891 -5.271 5.646 1.00 77.00 298 TYR A N 1
ATOM 2297 C CA . TYR A 1 298 ? 9.858 -4.936 6.620 1.00 77.00 298 TYR A CA 1
ATOM 2298 C C . TYR A 1 298 ? 8.504 -5.500 6.188 1.00 77.00 298 TYR A C 1
ATOM 2300 O O . TYR A 1 298 ? 8.285 -5.813 5.016 1.00 77.00 298 TYR A O 1
ATOM 2308 N N . PHE A 1 299 ? 7.568 -5.600 7.127 1.00 83.44 299 PHE A N 1
ATOM 2309 C CA . PHE A 1 299 ? 6.158 -5.738 6.796 1.00 83.44 299 PHE A CA 1
ATOM 2310 C C . PHE A 1 299 ? 5.582 -4.384 6.398 1.00 83.44 299 PHE A C 1
ATOM 2312 O O . PHE A 1 299 ? 5.528 -3.483 7.237 1.00 83.44 299 PHE A O 1
ATOM 2319 N N . PHE A 1 300 ? 5.114 -4.279 5.155 1.00 86.50 300 PHE A N 1
ATOM 2320 C CA . PHE A 1 300 ? 4.344 -3.154 4.640 1.00 86.50 300 PHE A CA 1
ATOM 2321 C C . PHE A 1 300 ? 2.921 -3.611 4.298 1.00 86.50 300 PHE A C 1
ATOM 2323 O O . PHE A 1 300 ? 2.762 -4.590 3.564 1.00 86.50 300 PHE A O 1
ATOM 2330 N N . PRO A 1 301 ? 1.877 -2.932 4.802 1.00 85.06 301 PRO A N 1
ATOM 2331 C CA . PRO A 1 301 ? 0.504 -3.243 4.430 1.00 85.06 301 PRO A CA 1
ATOM 2332 C C . PRO A 1 301 ? 0.197 -2.795 3.000 1.00 85.06 301 PRO A C 1
ATOM 2334 O O . PRO A 1 301 ? 0.971 -2.068 2.376 1.00 85.06 301 PRO A O 1
ATOM 2337 N N . SER A 1 302 ? -0.952 -3.227 2.479 1.00 87.56 302 SER A N 1
ATOM 2338 C CA . SER A 1 302 ? -1.435 -2.686 1.210 1.00 87.56 302 SER A CA 1
ATOM 2339 C C . SER A 1 302 ? -1.793 -1.212 1.393 1.00 87.56 302 SER A C 1
ATOM 2341 O O . SER A 1 302 ? -2.466 -0.849 2.359 1.00 87.56 302 SER A O 1
ATOM 2343 N N . MET A 1 303 ? -1.324 -0.364 0.481 1.00 86.94 303 MET A N 1
ATOM 2344 C CA . MET A 1 303 ? -1.465 1.084 0.596 1.00 86.94 303 MET A CA 1
ATOM 2345 C C . MET A 1 303 ? -1.958 1.679 -0.717 1.00 86.94 303 MET A C 1
ATOM 2347 O O . MET A 1 303 ? -1.628 1.184 -1.793 1.00 86.94 303 MET A O 1
ATOM 2351 N N . GLU A 1 304 ? -2.720 2.764 -0.625 1.00 90.00 304 GLU A N 1
ATOM 2352 C CA . GLU A 1 304 ? -3.138 3.556 -1.778 1.00 90.00 304 GLU A CA 1
ATOM 2353 C C . GLU A 1 304 ? -2.477 4.933 -1.724 1.00 90.00 304 GLU A C 1
ATOM 2355 O O . GLU A 1 304 ? -2.530 5.632 -0.709 1.00 90.00 304 GLU A O 1
ATOM 2360 N N . PHE A 1 305 ? -1.856 5.322 -2.831 1.00 89.25 305 PHE A N 1
ATOM 2361 C CA . PHE A 1 305 ? -1.206 6.610 -3.013 1.00 89.25 305 PHE A CA 1
ATOM 2362 C C . PHE A 1 305 ? -1.934 7.386 -4.102 1.00 89.25 305 PHE A C 1
ATOM 2364 O O . PHE A 1 305 ? -2.301 6.822 -5.130 1.00 89.25 305 PHE A O 1
ATOM 2371 N N . ARG A 1 306 ? -2.127 8.687 -3.893 1.00 89.75 306 ARG A N 1
ATOM 2372 C CA . ARG A 1 306 ? -2.645 9.588 -4.923 1.00 89.75 306 ARG A CA 1
ATOM 2373 C C . ARG A 1 306 ? -1.466 10.288 -5.586 1.00 89.75 306 ARG A C 1
ATOM 2375 O O . ARG A 1 306 ? -0.703 10.951 -4.890 1.00 89.75 306 ARG A O 1
ATOM 2382 N N . VAL A 1 307 ? -1.321 10.117 -6.895 1.00 90.31 307 VAL A N 1
ATOM 2383 C CA . VAL A 1 307 ? -0.192 10.633 -7.682 1.00 90.31 307 VAL A CA 1
ATOM 2384 C C . VAL A 1 307 ? -0.724 11.283 -8.955 1.00 90.31 307 VAL A C 1
ATOM 2386 O O . VAL A 1 307 ? -1.647 10.752 -9.566 1.00 90.31 307 VAL A O 1
ATOM 2389 N N . ALA A 1 308 ? -0.154 12.412 -9.376 1.00 89.06 308 ALA A N 1
ATOM 2390 C CA . ALA A 1 308 ? -0.482 13.000 -10.671 1.00 89.06 308 ALA A CA 1
ATOM 2391 C C . ALA A 1 308 ? -0.084 12.052 -11.818 1.00 89.06 308 ALA A C 1
ATOM 2393 O O . ALA A 1 308 ? 0.958 11.400 -11.776 1.00 89.06 308 ALA A O 1
ATOM 2394 N N . SER A 1 309 ? -0.889 11.999 -12.878 1.00 85.44 309 SER A N 1
ATOM 2395 C CA . SER A 1 309 ? -0.666 11.106 -14.027 1.00 85.44 309 SER A CA 1
ATOM 2396 C C . SER A 1 309 ? 0.693 11.334 -14.701 1.00 85.44 309 SER A C 1
ATOM 2398 O O . SER A 1 309 ? 1.350 10.378 -15.112 1.00 85.44 309 SER A O 1
ATOM 2400 N N . SER A 1 310 ? 1.133 12.596 -14.781 1.00 83.19 310 SER A N 1
ATOM 2401 C CA . SER A 1 310 ? 2.458 12.967 -15.294 1.00 83.19 310 SER A CA 1
ATOM 2402 C C . SER A 1 310 ? 3.581 12.407 -14.426 1.00 83.19 310 SER A C 1
ATOM 2404 O O . SER A 1 310 ? 4.522 11.820 -14.951 1.00 83.19 310 SER A O 1
ATOM 2406 N N . ASP A 1 311 ? 3.445 12.551 -13.109 1.00 87.81 311 ASP A N 1
ATOM 2407 C CA . ASP A 1 311 ? 4.452 12.157 -12.123 1.00 87.81 311 ASP A CA 1
ATOM 2408 C C . ASP A 1 311 ? 4.558 10.638 -12.018 1.00 87.81 311 ASP A C 1
ATOM 2410 O O . ASP A 1 311 ? 5.635 10.098 -11.779 1.00 87.81 311 ASP A O 1
ATOM 2414 N N . PHE A 1 312 ? 3.447 9.930 -12.233 1.00 89.75 312 PHE A N 1
ATOM 2415 C CA . PHE A 1 312 ? 3.446 8.477 -12.296 1.00 89.75 312 PHE A CA 1
ATOM 2416 C C . PHE A 1 312 ? 4.307 7.975 -13.464 1.00 89.75 312 PHE A C 1
ATOM 2418 O O . PHE A 1 312 ? 5.222 7.180 -13.256 1.00 89.75 312 PHE A O 1
ATOM 2425 N N . ALA A 1 313 ? 4.062 8.466 -14.684 1.00 85.88 313 ALA A N 1
ATOM 2426 C CA . ALA A 1 313 ? 4.794 8.020 -15.870 1.00 85.88 313 ALA A CA 1
ATOM 2427 C C . ALA A 1 313 ? 6.298 8.339 -15.784 1.00 85.88 313 ALA A C 1
ATOM 2429 O O . ALA A 1 313 ? 7.135 7.474 -16.054 1.00 85.88 313 ALA A O 1
ATOM 2430 N N . THR A 1 314 ? 6.651 9.558 -15.368 1.00 87.81 314 THR A N 1
ATOM 2431 C CA . THR A 1 314 ? 8.054 9.971 -15.209 1.00 87.81 314 THR A CA 1
ATOM 2432 C C . THR A 1 314 ? 8.731 9.253 -14.049 1.00 87.81 314 THR A C 1
ATOM 2434 O O . THR A 1 314 ? 9.867 8.807 -14.196 1.00 87.81 314 THR A O 1
ATOM 2437 N N . GLY A 1 315 ? 8.027 9.069 -12.929 1.00 90.56 315 GLY A N 1
ATOM 2438 C CA . GLY A 1 315 ? 8.531 8.385 -11.744 1.00 90.56 315 GLY A CA 1
ATOM 2439 C C . GLY A 1 315 ? 8.824 6.905 -11.988 1.00 90.56 315 GLY A C 1
ATOM 2440 O O . GLY A 1 315 ? 9.845 6.407 -11.512 1.00 90.56 315 GLY A O 1
ATOM 2441 N N . ILE A 1 316 ? 7.990 6.203 -12.766 1.00 90.94 316 ILE A N 1
ATOM 2442 C CA . ILE A 1 316 ? 8.250 4.809 -13.164 1.00 90.94 316 ILE A CA 1
ATOM 2443 C C . ILE A 1 316 ? 9.527 4.718 -14.003 1.00 90.94 316 ILE A C 1
ATOM 2445 O O . ILE A 1 316 ? 10.405 3.919 -13.683 1.00 90.94 316 ILE A O 1
ATOM 2449 N N . LEU A 1 317 ? 9.667 5.552 -15.036 1.00 88.44 317 LEU A N 1
ATOM 2450 C CA . LEU A 1 317 ? 10.842 5.528 -15.914 1.00 88.44 317 LEU A CA 1
ATOM 2451 C C . LEU A 1 317 ? 12.124 5.937 -15.178 1.00 88.44 317 LEU A C 1
ATOM 2453 O O . LEU A 1 317 ? 13.146 5.270 -15.319 1.00 88.44 317 LEU A O 1
ATOM 2457 N N . ALA A 1 318 ? 12.062 6.965 -14.328 1.00 89.12 318 ALA A N 1
ATOM 2458 C CA . ALA A 1 318 ? 13.185 7.381 -13.486 1.00 89.12 318 ALA A CA 1
ATOM 2459 C C . ALA A 1 318 ? 13.614 6.285 -12.489 1.00 89.12 318 ALA A C 1
ATOM 2461 O O . ALA A 1 318 ? 14.778 6.211 -12.097 1.00 89.12 318 ALA A O 1
ATOM 2462 N N . SER A 1 319 ? 12.688 5.403 -12.099 1.00 89.06 319 SER A N 1
ATOM 2463 C CA . SER A 1 319 ? 12.960 4.274 -11.201 1.00 89.06 319 SER A CA 1
ATOM 2464 C C . SER A 1 319 ? 13.566 3.058 -11.902 1.00 89.06 319 SER A C 1
ATOM 2466 O O . SER A 1 319 ? 13.960 2.114 -11.217 1.00 89.06 319 SER A O 1
ATOM 2468 N N . LEU A 1 320 ? 13.654 3.074 -13.235 1.00 90.06 320 LEU A N 1
ATOM 2469 C CA . LEU A 1 320 ? 14.185 2.002 -14.078 1.00 90.06 320 LEU A CA 1
ATOM 2470 C C . LEU A 1 320 ? 15.420 2.482 -14.866 1.00 90.06 320 LEU A C 1
ATOM 2472 O O . LEU A 1 320 ? 15.382 2.548 -16.098 1.00 90.06 320 LEU A O 1
ATOM 2476 N N . PRO A 1 321 ? 16.532 2.839 -14.199 1.00 89.25 321 PRO A N 1
ATOM 2477 C CA . PRO A 1 321 ? 17.717 3.308 -14.902 1.00 89.25 321 PRO A CA 1
ATOM 2478 C C . PRO A 1 321 ? 18.330 2.207 -15.792 1.00 89.25 321 PRO A C 1
ATOM 2480 O O . PRO A 1 321 ? 18.292 1.019 -15.448 1.00 89.25 321 PRO A O 1
ATOM 2483 N N . PRO A 1 322 ? 18.956 2.578 -16.922 1.00 89.50 322 PRO A N 1
ATOM 2484 C CA . PRO A 1 322 ? 19.784 1.670 -17.709 1.00 89.50 322 PRO A CA 1
ATOM 2485 C C . PRO A 1 322 ? 20.903 1.027 -16.883 1.00 89.50 322 PRO A C 1
ATOM 2487 O O . PRO A 1 322 ? 21.505 1.670 -16.021 1.00 89.50 322 PRO A O 1
ATOM 2490 N N . SER A 1 323 ? 21.239 -0.228 -17.181 1.00 85.81 323 SER A N 1
ATOM 2491 C CA . SER A 1 323 ? 22.401 -0.883 -16.582 1.00 85.81 323 SER A CA 1
ATOM 2492 C C . SER A 1 323 ? 23.708 -0.235 -17.048 1.00 85.81 323 SER A C 1
ATOM 2494 O O . SER A 1 323 ? 23.929 -0.020 -18.241 1.00 85.81 323 SER A O 1
ATOM 2496 N N . GLU A 1 324 ? 24.620 0.021 -16.108 1.00 81.69 324 GLU A N 1
ATOM 2497 C CA . GLU A 1 324 ? 25.984 0.459 -16.426 1.00 81.69 324 GLU A CA 1
ATOM 2498 C C . GLU A 1 324 ? 26.838 -0.669 -17.026 1.00 81.69 324 GLU A C 1
ATOM 2500 O O . GLU A 1 324 ? 27.827 -0.410 -17.725 1.00 81.69 324 GLU A O 1
ATOM 2505 N N . GLU A 1 325 ? 26.459 -1.922 -16.776 1.00 82.19 325 GLU A N 1
ATOM 2506 C CA . GLU A 1 325 ? 27.170 -3.105 -17.247 1.00 82.19 325 GLU A CA 1
ATOM 2507 C C . GLU A 1 325 ? 26.860 -3.384 -18.718 1.00 82.19 325 GLU A C 1
ATOM 2509 O O . GLU A 1 325 ? 25.728 -3.264 -19.184 1.00 82.19 325 GLU A O 1
ATOM 2514 N N . ALA A 1 326 ? 27.901 -3.737 -19.473 1.00 83.56 326 ALA A N 1
ATOM 2515 C CA . ALA A 1 326 ? 27.739 -4.125 -20.866 1.00 83.56 326 ALA A CA 1
ATOM 2516 C C . ALA A 1 326 ? 27.247 -5.567 -20.937 1.00 83.56 326 ALA A C 1
ATOM 2518 O O . ALA A 1 326 ? 27.751 -6.420 -20.209 1.00 83.56 326 ALA A O 1
ATOM 2519 N N . THR A 1 327 ? 26.320 -5.843 -21.846 1.00 80.06 327 THR A N 1
ATOM 2520 C CA . THR A 1 327 ? 25.691 -7.163 -21.962 1.00 80.06 327 THR A CA 1
ATOM 2521 C C . THR A 1 327 ? 25.916 -7.789 -23.332 1.00 80.06 327 THR A C 1
ATOM 2523 O O . THR A 1 327 ? 26.147 -7.093 -24.326 1.00 80.06 327 THR A O 1
ATOM 2526 N N . GLY A 1 328 ? 25.933 -9.123 -23.360 1.00 83.56 328 GLY A N 1
ATOM 2527 C CA . GLY A 1 328 ? 26.128 -9.911 -24.573 1.00 83.56 328 GLY A CA 1
ATOM 2528 C C . GLY A 1 328 ? 27.522 -9.797 -25.206 1.00 83.56 328 GLY A C 1
ATOM 2529 O O . GLY A 1 328 ? 28.416 -9.077 -24.749 1.00 83.56 328 GLY A O 1
ATOM 2530 N N . MET A 1 329 ? 27.703 -10.522 -26.313 1.00 87.62 329 MET A N 1
ATOM 2531 C CA . MET A 1 329 ? 28.971 -10.604 -27.054 1.00 87.62 329 MET A CA 1
ATOM 2532 C C . MET A 1 329 ? 29.456 -9.238 -27.559 1.00 87.62 329 MET A C 1
ATOM 2534 O O . MET A 1 329 ? 30.658 -8.981 -27.626 1.00 87.62 329 MET A O 1
ATOM 2538 N N . PHE A 1 330 ? 28.524 -8.339 -27.881 1.00 89.12 330 PHE A N 1
ATOM 2539 C CA . PHE A 1 330 ? 28.837 -7.022 -28.424 1.00 89.12 330 PHE A CA 1
ATOM 2540 C C . PHE A 1 330 ? 28.875 -5.917 -27.384 1.00 89.12 330 PHE A C 1
ATOM 2542 O O . PHE A 1 330 ? 28.909 -4.756 -27.772 1.00 89.12 330 PHE A O 1
ATOM 2549 N N . LYS A 1 331 ? 28.901 -6.220 -26.081 1.00 88.88 331 LYS A N 1
ATOM 2550 C CA . LYS A 1 331 ? 28.979 -5.185 -25.036 1.00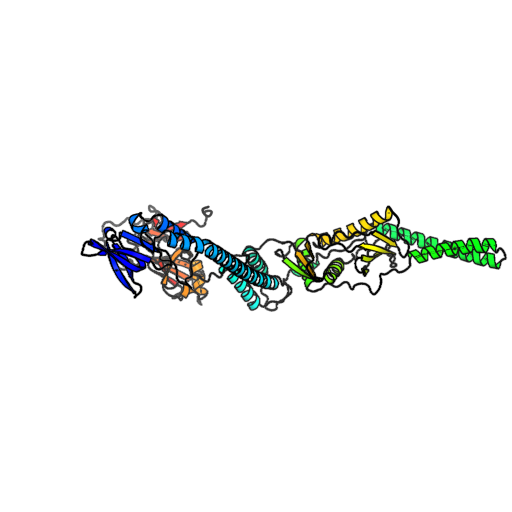 88.88 331 LYS A CA 1
ATOM 2551 C C . LYS A 1 331 ? 27.879 -4.121 -25.208 1.00 88.88 331 LYS A C 1
ATOM 2553 O O . LYS A 1 331 ? 28.156 -2.920 -25.162 1.00 88.88 331 LYS A O 1
ATOM 2558 N N . GLY A 1 332 ? 26.653 -4.577 -25.456 1.00 90.44 332 GLY A N 1
ATOM 2559 C CA . GLY A 1 332 ? 25.477 -3.739 -25.632 1.00 90.44 332 GLY A CA 1
ATOM 2560 C C . GLY A 1 332 ? 25.125 -2.979 -24.356 1.00 90.44 332 GLY A C 1
ATOM 2561 O O . GLY A 1 332 ? 25.204 -3.540 -23.260 1.00 90.44 332 GLY A O 1
ATOM 2562 N N . LYS A 1 333 ? 24.752 -1.703 -24.491 1.00 92.00 333 LYS A N 1
ATOM 2563 C CA . LYS A 1 333 ? 24.275 -0.866 -23.379 1.00 92.00 333 LYS A CA 1
ATOM 2564 C C . LYS A 1 333 ? 23.132 0.038 -23.815 1.00 92.00 333 LYS A C 1
ATOM 2566 O O . LYS A 1 333 ? 23.244 0.709 -24.844 1.00 92.00 333 LYS A O 1
ATOM 2571 N N . LEU A 1 334 ? 22.098 0.113 -22.983 1.00 92.31 334 LEU A N 1
ATOM 2572 C CA . LEU A 1 334 ? 21.084 1.160 -23.059 1.00 92.31 334 LEU A CA 1
ATOM 2573 C C . LEU A 1 334 ? 21.658 2.465 -22.488 1.00 92.31 334 LEU A C 1
ATOM 2575 O O . LEU A 1 334 ? 22.463 2.454 -21.554 1.00 92.31 334 LEU A O 1
ATOM 2579 N N . LYS A 1 335 ? 21.259 3.598 -23.060 1.00 91.12 335 LYS A N 1
ATOM 2580 C CA . LYS A 1 335 ? 21.478 4.934 -22.491 1.00 91.12 335 LYS A CA 1
ATOM 2581 C C . LYS A 1 335 ? 20.164 5.485 -21.955 1.00 91.12 335 LYS A C 1
ATOM 2583 O O . LYS A 1 335 ? 19.106 4.910 -22.197 1.00 91.12 335 LYS A O 1
ATOM 2588 N N . GLU A 1 336 ? 20.235 6.583 -21.214 1.00 89.25 336 GLU A N 1
ATOM 2589 C CA . GLU A 1 336 ? 19.036 7.261 -20.728 1.00 89.25 336 GLU A CA 1
ATOM 2590 C C . GLU A 1 336 ? 18.151 7.671 -21.912 1.00 89.25 336 GLU A C 1
ATOM 2592 O O . GLU A 1 336 ? 18.621 8.286 -22.876 1.00 89.25 336 GLU A O 1
ATOM 2597 N N . GLY A 1 337 ? 16.892 7.241 -21.867 1.00 90.00 337 GLY A N 1
ATOM 2598 C CA . GLY A 1 337 ? 15.912 7.536 -22.900 1.00 90.00 337 GLY A CA 1
ATOM 2599 C C . GLY A 1 337 ? 15.235 8.884 -22.685 1.00 90.00 337 GLY A C 1
ATOM 2600 O O . GLY A 1 337 ? 15.346 9.503 -21.630 1.00 90.00 337 GLY A O 1
ATOM 2601 N N . LYS A 1 338 ? 14.523 9.348 -23.710 1.00 92.25 338 LYS A N 1
ATOM 2602 C CA . LYS A 1 338 ? 13.761 10.601 -23.675 1.00 92.25 338 LYS A CA 1
ATOM 2603 C C . LYS A 1 338 ? 12.304 10.331 -24.014 1.00 92.25 338 LYS A C 1
ATOM 2605 O O . LYS A 1 338 ? 12.023 9.692 -25.029 1.00 92.25 338 LYS A O 1
ATOM 2610 N N . LEU A 1 339 ? 11.396 10.842 -23.185 1.00 91.19 339 LEU A N 1
ATOM 2611 C CA . LEU A 1 339 ? 9.952 10.740 -23.376 1.00 91.19 339 LEU A CA 1
ATOM 2612 C C . LEU A 1 339 ? 9.381 12.084 -23.823 1.00 91.19 339 LEU A C 1
ATOM 2614 O O . LEU A 1 339 ? 9.650 13.110 -23.207 1.00 91.19 339 LEU A O 1
ATOM 2618 N N . TRP A 1 340 ? 8.518 12.060 -24.830 1.00 91.94 340 TRP A N 1
ATOM 2619 C CA . TRP A 1 340 ? 7.614 13.155 -25.159 1.00 91.94 340 TRP A CA 1
ATOM 2620 C C . TRP A 1 340 ? 6.180 12.654 -25.036 1.00 91.94 340 TRP A C 1
ATOM 2622 O O . TRP A 1 340 ? 5.861 11.548 -25.478 1.00 91.94 340 TRP A O 1
ATOM 2632 N N . VAL A 1 341 ? 5.323 13.477 -24.438 1.00 86.56 341 VAL A N 1
ATOM 2633 C CA . VAL A 1 341 ? 3.898 13.189 -24.268 1.00 86.56 341 VAL A CA 1
ATOM 2634 C C . VAL A 1 341 ? 3.112 14.239 -25.042 1.00 86.56 341 VAL A C 1
ATOM 2636 O O . VAL A 1 341 ? 3.116 15.419 -24.702 1.00 86.56 341 VAL A O 1
ATOM 2639 N N . GLU A 1 342 ? 2.447 13.802 -26.105 1.00 82.75 342 GLU A N 1
ATOM 2640 C CA . GLU A 1 342 ? 1.450 14.576 -26.842 1.00 82.75 342 GLU A CA 1
ATOM 2641 C C . GLU A 1 342 ? 0.052 14.087 -26.428 1.00 82.75 342 GLU A C 1
ATOM 2643 O O . GLU A 1 342 ? -0.064 12.977 -25.923 1.00 82.75 342 GLU A O 1
ATOM 2648 N N . LYS A 1 343 ? -1.009 14.891 -26.628 1.00 79.81 343 LYS A N 1
ATOM 2649 C CA . LYS A 1 343 ? -2.371 14.680 -26.065 1.00 79.81 343 LYS A CA 1
ATOM 2650 C C . LYS A 1 343 ? -2.744 13.225 -25.716 1.00 79.81 343 LYS A C 1
ATOM 2652 O O . LYS A 1 343 ? -2.999 12.957 -24.552 1.00 79.81 343 LYS A O 1
ATOM 2657 N N . ASP A 1 344 ? -2.714 12.318 -26.698 1.00 84.00 344 ASP A N 1
ATOM 2658 C CA . ASP A 1 344 ? -3.054 10.894 -26.520 1.00 84.00 344 ASP A CA 1
ATOM 2659 C C . ASP A 1 344 ? -1.936 9.935 -26.977 1.00 84.00 344 ASP A C 1
ATOM 2661 O O . ASP A 1 344 ? -2.160 8.732 -27.158 1.00 84.00 344 ASP A O 1
ATOM 2665 N N . ARG A 1 345 ? -0.731 10.454 -27.238 1.00 89.75 345 ARG A N 1
ATOM 2666 C CA . ARG A 1 345 ? 0.377 9.687 -27.823 1.00 89.75 345 ARG A CA 1
ATOM 2667 C C . ARG A 1 345 ? 1.677 9.927 -27.079 1.00 89.75 345 ARG A C 1
ATOM 2669 O O . ARG A 1 345 ? 1.976 11.043 -26.667 1.00 89.75 345 ARG A O 1
ATOM 2676 N N . TYR A 1 346 ? 2.478 8.880 -26.977 1.00 90.69 346 TYR A N 1
ATOM 2677 C CA . TYR A 1 346 ? 3.844 8.987 -26.493 1.00 90.69 346 TYR A CA 1
ATOM 2678 C C . TYR A 1 346 ? 4.830 8.823 -27.649 1.00 90.69 346 TYR A C 1
ATOM 2680 O O . TYR A 1 346 ? 4.553 8.133 -28.636 1.00 90.69 346 TYR A O 1
ATOM 2688 N N . LEU A 1 347 ? 5.994 9.444 -27.493 1.00 93.06 347 LEU A N 1
ATOM 2689 C CA . LEU A 1 347 ? 7.185 9.182 -28.288 1.00 93.06 347 LEU A CA 1
ATOM 2690 C C . LEU A 1 347 ? 8.332 8.918 -27.315 1.00 93.06 347 LEU A C 1
ATOM 2692 O O . LEU A 1 347 ? 8.650 9.762 -26.482 1.00 93.06 347 LEU A O 1
ATOM 2696 N N . TRP A 1 348 ? 8.933 7.738 -27.401 1.00 92.62 348 TRP A N 1
ATOM 2697 C CA . TRP A 1 348 ? 10.060 7.318 -26.576 1.00 92.62 348 TRP A CA 1
ATOM 2698 C C . TRP A 1 348 ? 11.288 7.109 -27.454 1.00 92.62 348 TRP A C 1
ATOM 2700 O O . TRP A 1 348 ? 11.277 6.271 -28.353 1.00 92.62 348 TRP A O 1
ATOM 2710 N N . SER A 1 349 ? 12.350 7.868 -27.196 1.00 93.50 349 SER A N 1
ATOM 2711 C CA . SER A 1 349 ? 13.650 7.685 -27.839 1.00 93.50 349 SER A CA 1
ATOM 2712 C C . SER A 1 349 ? 14.567 6.917 -26.898 1.00 93.50 349 SER A C 1
ATOM 2714 O O . SER A 1 349 ? 14.908 7.417 -25.827 1.00 93.50 349 SER A O 1
ATOM 2716 N N . GLN A 1 350 ? 14.964 5.713 -27.302 1.00 92.94 350 GLN A N 1
ATOM 2717 C CA . GLN A 1 350 ? 15.859 4.827 -26.567 1.00 92.94 350 GLN A CA 1
ATOM 2718 C C . GLN A 1 350 ? 17.205 4.729 -27.296 1.00 92.94 350 GLN A C 1
ATOM 2720 O O . GLN A 1 350 ? 17.307 4.021 -28.304 1.00 92.94 350 GLN A O 1
ATOM 2725 N N . PRO A 1 351 ? 18.265 5.397 -26.810 1.00 92.81 351 PRO A N 1
ATOM 2726 C CA . PRO A 1 351 ? 19.587 5.256 -27.392 1.00 92.81 351 PRO A CA 1
ATOM 2727 C C . PRO A 1 351 ? 20.245 3.953 -26.926 1.00 92.81 351 PRO A C 1
ATOM 2729 O O . PRO A 1 351 ? 20.194 3.596 -25.743 1.00 92.81 351 PRO A O 1
ATOM 2732 N N . VAL A 1 352 ? 20.882 3.250 -27.863 1.00 93.12 352 VAL A N 1
ATOM 2733 C CA . VAL A 1 352 ? 21.562 1.969 -27.636 1.00 93.12 352 VAL A CA 1
ATOM 2734 C C . VAL A 1 352 ? 22.966 2.023 -28.233 1.00 93.12 352 VAL A C 1
ATOM 2736 O O . VAL A 1 352 ? 23.166 2.479 -29.356 1.00 93.12 352 VAL A O 1
ATOM 2739 N N . THR A 1 353 ? 23.954 1.557 -27.474 1.00 93.06 353 THR A N 1
ATOM 2740 C CA . THR A 1 353 ? 25.358 1.455 -27.904 1.00 93.06 353 THR A CA 1
ATOM 2741 C C . THR A 1 353 ? 25.797 0.000 -27.962 1.00 93.06 353 THR A C 1
ATOM 2743 O O . THR A 1 353 ? 25.320 -0.817 -27.176 1.00 93.06 353 THR A O 1
ATOM 2746 N N . ALA A 1 354 ? 26.738 -0.308 -28.851 1.00 92.94 354 ALA A N 1
ATOM 2747 C CA . ALA A 1 354 ? 27.368 -1.618 -28.976 1.00 92.94 354 ALA A CA 1
ATOM 2748 C C . ALA A 1 354 ? 28.870 -1.460 -29.260 1.00 92.94 354 ALA A C 1
ATOM 2750 O O . ALA A 1 354 ? 29.350 -0.379 -29.595 1.00 92.94 354 ALA A O 1
ATOM 2751 N N . LEU A 1 355 ? 29.625 -2.546 -29.110 1.00 88.50 355 LEU A N 1
ATOM 2752 C CA . LEU A 1 355 ? 31.066 -2.666 -29.362 1.00 88.50 355 LEU A CA 1
ATOM 2753 C C . LEU A 1 355 ? 31.939 -1.688 -28.557 1.00 88.50 355 LEU A C 1
ATOM 2755 O O . LEU A 1 355 ? 33.084 -1.431 -28.919 1.00 88.50 355 LEU A O 1
ATOM 2759 N N . GLY A 1 356 ? 31.414 -1.125 -27.464 1.00 82.12 356 GLY A N 1
ATOM 2760 C CA . GLY A 1 356 ? 32.080 -0.049 -26.722 1.00 82.12 356 GLY A CA 1
ATOM 2761 C C . GLY A 1 356 ? 32.168 1.278 -27.487 1.00 82.12 356 GLY A C 1
ATOM 2762 O O . GLY A 1 356 ? 32.838 2.197 -27.022 1.00 82.12 356 GLY A O 1
ATOM 2763 N N . VAL A 1 357 ? 31.494 1.396 -28.635 1.00 86.81 357 VAL A N 1
ATOM 2764 C CA . VAL A 1 357 ? 31.419 2.633 -29.413 1.00 86.81 357 VAL A CA 1
ATOM 2765 C C . VAL A 1 357 ? 30.473 3.598 -28.690 1.00 86.81 357 VAL A C 1
ATOM 2767 O O . VAL A 1 357 ? 29.334 3.229 -28.398 1.00 86.81 357 VAL A O 1
ATOM 2770 N N . PRO A 1 358 ? 30.904 4.836 -28.383 1.00 80.94 358 PRO A N 1
ATOM 2771 C CA . PRO A 1 358 ? 30.103 5.770 -27.593 1.00 80.94 358 PRO A CA 1
ATOM 2772 C C . PRO A 1 358 ? 28.967 6.422 -28.389 1.00 80.94 358 PRO A C 1
ATOM 2774 O O . PRO A 1 358 ? 28.165 7.134 -27.796 1.00 80.94 358 PRO A O 1
ATOM 2777 N N . ILE A 1 359 ? 28.906 6.204 -29.705 1.00 85.88 359 ILE A N 1
ATOM 2778 C CA . ILE A 1 359 ? 27.892 6.768 -30.598 1.00 85.88 359 ILE A CA 1
ATOM 2779 C C . ILE A 1 359 ? 26.634 5.888 -30.519 1.00 85.88 359 ILE A C 1
ATOM 2781 O O . ILE A 1 359 ? 26.677 4.745 -30.983 1.00 85.88 359 ILE A O 1
ATOM 2785 N N . PRO A 1 360 ? 25.527 6.373 -29.928 1.00 88.81 360 PRO A N 1
ATOM 2786 C CA . PRO A 1 360 ? 24.319 5.580 -29.802 1.00 88.81 360 PRO A CA 1
ATOM 2787 C C . PRO A 1 360 ? 23.493 5.621 -31.086 1.00 88.81 360 PRO A C 1
ATOM 2789 O O . PRO A 1 360 ? 23.375 6.660 -31.734 1.00 88.81 360 PRO A O 1
ATOM 2792 N N . VAL A 1 361 ? 22.855 4.500 -31.401 1.00 91.19 361 VAL A N 1
ATOM 2793 C CA . VAL A 1 361 ? 21.753 4.450 -32.361 1.00 91.19 361 VAL A CA 1
ATOM 2794 C C . VAL A 1 361 ? 20.456 4.624 -31.576 1.00 91.19 361 VAL A C 1
ATOM 2796 O O . VAL A 1 361 ? 20.219 3.907 -30.602 1.00 91.19 361 VAL A O 1
ATOM 2799 N N . SER A 1 362 ? 19.639 5.599 -31.971 1.00 91.75 362 SER A N 1
ATOM 2800 C CA . SER A 1 362 ? 18.388 5.925 -31.283 1.00 91.75 362 SER A CA 1
ATOM 2801 C C . SER A 1 362 ? 17.209 5.215 -31.933 1.00 91.75 362 SER A C 1
ATOM 2803 O O . SER A 1 362 ? 16.853 5.514 -33.074 1.00 91.75 362 SER A O 1
ATOM 2805 N N . PHE A 1 363 ? 16.588 4.307 -31.183 1.00 93.75 363 PHE A N 1
ATOM 2806 C CA . PHE A 1 363 ? 15.310 3.705 -31.543 1.00 93.75 363 PHE A CA 1
ATOM 2807 C C . PHE A 1 363 ? 14.182 4.604 -31.054 1.00 93.75 363 PHE A C 1
ATOM 2809 O O . PHE A 1 363 ? 14.176 5.017 -29.896 1.00 93.75 363 PHE A O 1
ATOM 2816 N N . ILE A 1 364 ? 13.231 4.908 -31.927 1.00 94.75 364 ILE A N 1
ATOM 2817 C CA . ILE A 1 364 ? 12.090 5.766 -31.617 1.00 94.75 364 ILE A CA 1
ATOM 2818 C C . ILE A 1 364 ? 10.837 4.905 -31.650 1.00 94.75 364 ILE A C 1
ATOM 2820 O O . ILE A 1 364 ? 10.495 4.344 -32.692 1.00 94.75 364 ILE A O 1
ATOM 2824 N N . PHE A 1 365 ? 10.165 4.823 -30.509 1.00 94.00 365 PHE A N 1
ATOM 2825 C CA . PHE A 1 365 ?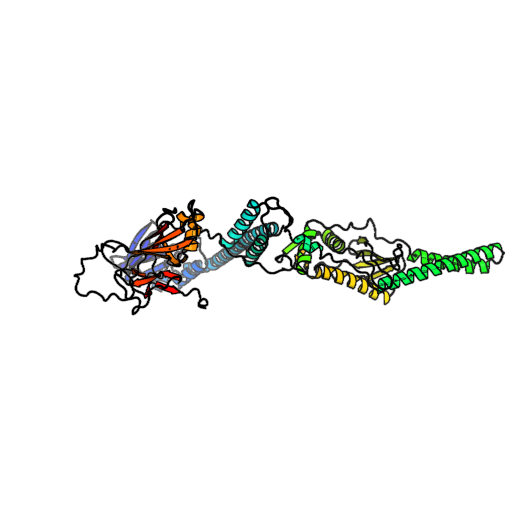 8.916 4.105 -30.318 1.00 94.00 365 PHE A CA 1
ATOM 2826 C C . PHE A 1 365 ? 7.793 5.116 -30.142 1.00 94.00 365 PHE A C 1
ATOM 2828 O O . PHE A 1 365 ? 7.793 5.905 -29.198 1.00 94.00 365 PHE A O 1
ATOM 2835 N N . GLU A 1 366 ? 6.825 5.084 -31.043 1.00 93.56 366 GLU A N 1
ATOM 2836 C CA . GLU A 1 366 ? 5.610 5.885 -30.965 1.00 93.56 366 GLU A CA 1
ATOM 2837 C C . GLU A 1 366 ? 4.422 4.959 -30.700 1.00 93.56 366 GLU A C 1
ATOM 2839 O O . GLU A 1 366 ? 4.387 3.817 -31.176 1.00 93.56 366 GLU A O 1
ATOM 2844 N N . GLY A 1 367 ? 3.454 5.449 -29.930 1.00 92.50 367 GLY A N 1
ATOM 2845 C CA . GLY A 1 367 ? 2.259 4.687 -29.588 1.00 92.50 367 GLY A CA 1
ATOM 2846 C C . GLY A 1 367 ? 1.200 5.526 -28.887 1.00 92.50 367 GLY A C 1
ATOM 2847 O O . GLY A 1 367 ? 1.364 6.731 -28.676 1.00 92.50 367 GLY A O 1
ATOM 2848 N N . LYS A 1 368 ? 0.083 4.883 -28.541 1.00 91.38 368 LYS A N 1
ATOM 2849 C CA . LYS A 1 368 ? -0.981 5.498 -27.736 1.00 91.38 368 LYS A CA 1
ATOM 2850 C C . LYS A 1 368 ? -0.633 5.398 -26.257 1.00 91.38 368 LYS A C 1
ATOM 2852 O O . LYS A 1 368 ? -0.074 4.394 -25.827 1.00 91.38 368 LYS A O 1
ATOM 2857 N N . ILE A 1 369 ? -0.992 6.417 -25.482 1.00 87.31 369 ILE A N 1
ATOM 2858 C CA . ILE A 1 369 ? -0.830 6.367 -24.024 1.00 87.31 369 ILE A CA 1
ATOM 2859 C C . ILE A 1 369 ? -1.752 5.260 -23.479 1.00 87.31 369 ILE A C 1
ATOM 2861 O O . ILE A 1 369 ? -2.948 5.269 -23.792 1.00 87.31 369 ILE A O 1
ATOM 2865 N N . PRO A 1 370 ? -1.229 4.284 -22.715 1.00 86.94 370 PRO A N 1
ATOM 2866 C CA . PRO A 1 370 ? -2.045 3.204 -22.178 1.00 86.94 370 PRO A CA 1
ATOM 2867 C C . PRO A 1 370 ? -3.043 3.727 -21.140 1.00 86.94 370 PRO A C 1
ATOM 2869 O O . PRO A 1 370 ? -2.825 4.745 -20.481 1.00 86.94 370 PRO A O 1
ATOM 2872 N N . SER A 1 371 ? -4.147 3.000 -20.967 1.00 87.44 371 SER A N 1
ATOM 2873 C CA . SER A 1 371 ? -5.109 3.304 -19.907 1.00 87.44 371 SER A CA 1
ATOM 2874 C C . SER A 1 371 ? -4.513 3.009 -18.526 1.00 87.44 371 SER A C 1
ATOM 2876 O O . SER A 1 371 ? -3.662 2.133 -18.391 1.00 87.44 371 SER A O 1
ATOM 2878 N N . ALA A 1 372 ? -5.004 3.677 -17.477 1.00 86.69 372 ALA A N 1
ATOM 2879 C CA . ALA A 1 372 ? -4.517 3.472 -16.110 1.00 86.69 372 ALA A CA 1
ATOM 2880 C C . ALA A 1 372 ? -4.563 1.996 -15.663 1.00 86.69 372 ALA A C 1
ATOM 2882 O O . ALA A 1 372 ? -3.626 1.517 -15.039 1.00 86.69 372 ALA A O 1
ATOM 2883 N N . GLY A 1 373 ? -5.610 1.243 -16.020 1.00 87.06 373 GLY A N 1
ATOM 2884 C CA . GLY A 1 373 ? -5.734 -0.172 -15.642 1.00 87.06 373 GLY A CA 1
ATOM 2885 C C . GLY A 1 373 ? -4.783 -1.116 -16.389 1.00 87.06 373 GLY A C 1
ATOM 2886 O O . GLY A 1 373 ? -4.515 -2.210 -15.904 1.00 87.06 373 GLY A O 1
ATOM 2887 N N . SER A 1 374 ? -4.258 -0.684 -17.538 1.00 88.38 374 SER A N 1
ATOM 2888 C CA . SER A 1 374 ? -3.374 -1.449 -18.426 1.00 88.38 374 SER A CA 1
ATOM 2889 C C . SER A 1 374 ? -2.040 -0.728 -18.644 1.00 88.38 374 SER A C 1
ATOM 2891 O O . SER A 1 374 ? -1.423 -0.857 -19.695 1.00 88.38 374 SER A O 1
ATOM 2893 N N . TRP A 1 375 ? -1.602 0.077 -17.672 1.00 90.00 375 TRP A N 1
ATOM 2894 C CA . TRP A 1 375 ? -0.450 0.976 -17.809 1.00 90.00 375 TRP A CA 1
ATOM 2895 C C . TRP A 1 375 ? 0.866 0.253 -18.139 1.00 90.00 375 TRP A C 1
ATOM 2897 O O . TRP A 1 375 ? 1.772 0.854 -18.708 1.00 90.00 375 TRP A O 1
ATOM 2907 N N . GLN A 1 376 ? 0.966 -1.034 -17.789 1.00 89.50 376 GLN A N 1
ATOM 2908 C CA . GLN A 1 376 ? 2.125 -1.885 -18.070 1.00 89.50 376 GLN A CA 1
ATOM 2909 C C . GLN A 1 376 ? 2.160 -2.376 -19.526 1.00 89.50 376 GLN A C 1
ATOM 2911 O O . GLN A 1 376 ? 3.205 -2.819 -19.995 1.00 89.50 376 GLN A O 1
ATOM 2916 N N . GLU A 1 377 ? 1.034 -2.325 -20.240 1.00 87.25 377 GLU A N 1
ATOM 2917 C CA . GLU A 1 377 ? 0.896 -2.768 -21.628 1.00 87.25 377 GLU A CA 1
ATOM 2918 C C . GLU A 1 377 ? 1.147 -1.587 -22.573 1.00 87.25 377 GLU A C 1
ATOM 2920 O O . GLU A 1 377 ? 0.224 -0.953 -23.091 1.00 87.25 377 GLU A O 1
ATOM 2925 N N . VAL A 1 378 ? 2.424 -1.256 -22.773 1.00 84.75 378 VAL A N 1
ATOM 2926 C CA . VAL A 1 378 ? 2.836 -0.136 -23.623 1.00 84.75 378 VAL A CA 1
ATOM 2927 C C . VAL A 1 378 ? 2.960 -0.621 -25.067 1.00 84.75 378 VAL A C 1
ATOM 2929 O O . VAL A 1 378 ? 3.939 -1.255 -25.454 1.00 84.75 378 VAL A O 1
ATOM 2932 N N . VAL A 1 379 ? 1.949 -0.329 -25.888 1.00 85.94 379 VAL A N 1
ATOM 2933 C CA . VAL A 1 379 ? 1.917 -0.763 -27.293 1.00 85.94 379 VAL A CA 1
ATOM 2934 C C . VAL A 1 379 ? 2.481 0.318 -28.209 1.00 85.94 379 VAL A C 1
ATOM 2936 O O . VAL A 1 379 ? 1.916 1.410 -28.321 1.00 85.94 379 VAL A O 1
ATOM 2939 N N . SER A 1 380 ? 3.540 -0.029 -28.943 1.00 90.38 380 SER A N 1
ATOM 2940 C CA . SER A 1 380 ? 4.066 0.807 -30.022 1.00 90.38 380 SER A CA 1
ATOM 2941 C C . SER A 1 380 ? 3.399 0.459 -31.355 1.00 90.38 380 SER A C 1
ATOM 2943 O O . SER A 1 380 ? 3.445 -0.683 -31.818 1.00 90.38 380 SER A O 1
ATOM 2945 N N . ASP A 1 381 ? 2.780 1.452 -31.999 1.00 91.00 381 ASP A N 1
ATOM 2946 C CA . ASP A 1 381 ? 2.203 1.325 -33.343 1.00 91.00 381 ASP A CA 1
ATOM 2947 C C . ASP A 1 381 ? 3.207 1.720 -34.442 1.00 91.00 381 ASP A C 1
ATOM 2949 O O . ASP A 1 381 ? 3.040 1.335 -35.600 1.00 91.00 381 ASP A O 1
ATOM 2953 N N . ARG A 1 382 ? 4.308 2.392 -34.087 1.00 93.00 382 ARG A N 1
ATOM 2954 C CA . ARG A 1 382 ? 5.367 2.780 -35.023 1.00 93.00 382 ARG A CA 1
ATOM 2955 C C . ARG A 1 382 ? 6.744 2.755 -34.364 1.00 93.00 382 ARG A C 1
ATOM 2957 O O . ARG A 1 382 ? 6.947 3.354 -33.314 1.00 93.00 382 ARG A O 1
ATOM 2964 N N . VAL A 1 383 ? 7.697 2.112 -35.039 1.00 94.44 383 VAL A N 1
ATOM 2965 C CA . VAL A 1 383 ? 9.107 2.047 -34.630 1.00 94.44 383 VAL A CA 1
ATOM 2966 C C . VAL A 1 383 ? 9.975 2.621 -35.746 1.00 94.44 383 VAL A C 1
ATOM 2968 O O . VAL A 1 383 ? 9.729 2.352 -36.924 1.00 94.44 383 VAL A O 1
ATOM 2971 N N . SER A 1 384 ? 10.978 3.424 -35.403 1.00 94.12 384 SER A N 1
ATOM 2972 C CA . SER A 1 384 ? 11.922 3.996 -36.370 1.00 94.12 384 SER A CA 1
ATOM 2973 C C . SER A 1 384 ? 13.344 4.093 -35.821 1.00 94.12 384 SER A C 1
ATOM 2975 O O . SER A 1 384 ? 13.557 4.057 -34.610 1.00 94.12 384 SER A O 1
ATOM 2977 N N . ILE A 1 385 ? 14.317 4.197 -36.728 1.00 93.25 385 ILE A N 1
ATOM 2978 C CA . ILE A 1 385 ? 15.714 4.529 -36.427 1.00 93.25 385 ILE A CA 1
ATOM 2979 C C . ILE A 1 385 ? 16.034 5.806 -37.199 1.00 93.25 385 ILE A C 1
ATOM 2981 O O . ILE A 1 385 ? 15.992 5.817 -38.433 1.00 93.25 385 ILE A O 1
ATOM 2985 N N . GLY A 1 386 ? 16.280 6.895 -36.472 1.00 88.50 386 GLY A N 1
ATOM 2986 C CA . GLY A 1 386 ? 16.253 8.228 -37.071 1.00 88.50 386 GLY A CA 1
ATOM 2987 C C . GLY A 1 386 ? 14.918 8.454 -37.785 1.00 88.50 386 GLY A C 1
ATOM 2988 O O . GLY A 1 386 ? 13.852 8.203 -37.230 1.00 88.50 386 GLY A O 1
ATOM 2989 N N . LYS A 1 387 ? 14.951 8.877 -39.045 1.00 89.12 387 LYS A N 1
ATOM 2990 C CA . LYS A 1 387 ? 13.741 9.063 -39.863 1.00 89.12 387 LYS A CA 1
ATOM 2991 C C . LYS A 1 387 ? 13.268 7.796 -40.584 1.00 89.12 387 LYS A C 1
ATOM 2993 O O . LYS A 1 387 ? 12.194 7.801 -41.189 1.00 89.12 387 LYS A O 1
ATOM 2998 N N . VAL A 1 388 ? 14.035 6.707 -40.528 1.00 91.81 388 VAL A N 1
ATOM 2999 C CA . VAL A 1 388 ? 13.703 5.464 -41.231 1.00 91.81 388 VAL A CA 1
ATOM 3000 C C . VAL A 1 388 ? 12.680 4.672 -40.423 1.00 91.81 388 VAL A C 1
ATOM 3002 O O . VAL A 1 388 ? 12.984 4.147 -39.352 1.00 91.81 388 VAL A O 1
ATOM 3005 N N . VAL A 1 389 ? 11.455 4.573 -40.942 1.00 93.06 389 VAL A N 1
ATOM 3006 C CA . VAL A 1 389 ? 10.374 3.787 -40.328 1.00 93.06 389 VAL A CA 1
ATOM 3007 C C . VAL A 1 389 ? 10.589 2.302 -40.598 1.00 93.06 389 VAL A C 1
ATOM 3009 O O . VAL A 1 389 ? 10.773 1.893 -41.744 1.00 93.06 389 VAL A O 1
ATOM 3012 N N . ILE A 1 390 ? 10.535 1.493 -39.542 1.00 93.00 390 ILE A N 1
ATOM 3013 C CA . ILE A 1 390 ? 10.707 0.045 -39.628 1.00 93.00 390 ILE A CA 1
ATOM 3014 C C . ILE A 1 390 ? 9.381 -0.599 -40.074 1.00 93.00 390 ILE A C 1
ATOM 3016 O O . ILE A 1 390 ? 8.355 -0.378 -39.422 1.00 93.00 390 ILE A O 1
ATOM 3020 N N . PRO A 1 391 ? 9.373 -1.393 -41.161 1.00 92.69 391 PRO A N 1
ATOM 3021 C CA . PRO A 1 391 ? 8.177 -2.084 -41.634 1.00 92.69 391 PRO A CA 1
ATOM 3022 C C . PRO A 1 391 ? 7.881 -3.369 -40.841 1.00 92.69 391 PRO A C 1
ATOM 3024 O O . PRO A 1 391 ? 8.721 -3.887 -40.101 1.00 92.69 391 PRO A O 1
ATOM 3027 N N . GLU A 1 392 ? 6.687 -3.926 -41.038 1.00 89.06 392 GLU A N 1
ATOM 3028 C CA . GLU A 1 392 ? 6.371 -5.288 -40.587 1.00 89.06 392 GLU A CA 1
ATOM 3029 C C . GLU A 1 392 ? 7.187 -6.347 -41.345 1.00 89.06 392 GLU A C 1
ATOM 3031 O O . GLU A 1 392 ? 7.503 -6.135 -42.520 1.00 89.06 392 GLU A O 1
ATOM 3036 N N . PRO A 1 393 ? 7.514 -7.501 -40.725 1.00 89.31 393 PRO A N 1
ATOM 3037 C CA . PRO A 1 393 ? 7.221 -7.920 -39.342 1.00 89.31 393 PRO A CA 1
ATOM 3038 C C . PRO A 1 393 ? 8.266 -7.450 -38.308 1.00 89.31 393 PRO A C 1
ATOM 3040 O O . PRO A 1 393 ? 8.193 -7.785 -37.130 1.00 89.31 393 PRO A O 1
ATOM 3043 N N . LEU A 1 394 ? 9.294 -6.710 -38.736 1.00 90.25 394 LEU A N 1
ATOM 3044 C CA . LEU A 1 394 ? 10.380 -6.281 -37.848 1.00 90.25 394 LEU A CA 1
ATOM 3045 C C . LEU A 1 394 ? 9.882 -5.295 -36.790 1.00 90.25 394 LEU A C 1
ATOM 3047 O O . LEU A 1 394 ? 10.333 -5.335 -35.648 1.00 90.25 394 LEU A O 1
ATOM 3051 N N . ARG A 1 395 ? 8.925 -4.438 -37.158 1.00 91.94 395 ARG A N 1
ATOM 3052 C CA . ARG A 1 395 ? 8.292 -3.474 -36.254 1.00 91.94 395 ARG A CA 1
ATOM 3053 C C . ARG A 1 395 ? 7.747 -4.140 -34.989 1.00 91.94 395 ARG A C 1
ATOM 3055 O O . ARG A 1 395 ? 8.049 -3.657 -33.899 1.00 91.94 395 ARG A O 1
ATOM 3062 N N . SER A 1 396 ? 6.980 -5.227 -35.123 1.00 90.31 396 SER A N 1
ATOM 3063 C CA . SER A 1 396 ? 6.435 -5.942 -33.965 1.00 90.31 396 SER A CA 1
ATOM 3064 C C . SER A 1 396 ? 7.545 -6.554 -33.113 1.00 90.31 396 SER A C 1
ATOM 3066 O O . SER A 1 396 ? 7.539 -6.367 -31.905 1.00 90.31 396 SER A O 1
ATOM 3068 N N . ALA A 1 397 ? 8.565 -7.162 -33.730 1.00 92.00 397 ALA A N 1
ATOM 3069 C CA . ALA A 1 397 ? 9.697 -7.740 -33.001 1.00 92.00 397 ALA A CA 1
ATOM 3070 C C . ALA A 1 397 ? 10.450 -6.703 -32.143 1.00 92.00 397 ALA A C 1
ATOM 3072 O O . ALA A 1 397 ? 10.826 -6.990 -31.007 1.00 92.00 397 ALA A O 1
ATOM 3073 N N . PHE A 1 398 ? 10.642 -5.479 -32.650 1.00 92.00 398 PHE A N 1
ATOM 3074 C CA . PHE A 1 398 ? 11.244 -4.397 -31.864 1.00 92.00 398 PHE A CA 1
ATOM 3075 C C . PHE A 1 398 ? 10.337 -3.900 -30.739 1.00 92.00 398 PHE A C 1
ATOM 3077 O O . PHE A 1 398 ? 10.828 -3.620 -29.645 1.00 92.00 398 PHE A O 1
ATOM 3084 N N . ALA A 1 399 ? 9.034 -3.776 -30.998 1.00 90.62 399 ALA A N 1
ATOM 3085 C CA . ALA A 1 399 ? 8.070 -3.389 -29.975 1.00 90.62 399 ALA A CA 1
ATOM 3086 C C . ALA A 1 399 ? 8.026 -4.427 -28.839 1.00 90.62 399 ALA A C 1
ATOM 3088 O O . ALA A 1 399 ? 8.107 -4.049 -27.672 1.00 90.62 399 ALA A O 1
ATOM 3089 N N . ASP A 1 400 ? 8.003 -5.718 -29.179 1.00 91.06 400 ASP A N 1
ATOM 3090 C CA . ASP A 1 400 ? 8.006 -6.830 -28.224 1.00 91.06 400 ASP A CA 1
ATOM 3091 C C . ASP A 1 400 ? 9.312 -6.881 -27.418 1.00 91.06 400 ASP A C 1
ATOM 3093 O O . ASP A 1 400 ? 9.288 -7.072 -26.203 1.00 91.06 400 ASP A O 1
ATOM 3097 N N . SER A 1 401 ? 10.455 -6.644 -28.072 1.00 90.88 401 SER A N 1
ATOM 3098 C CA . SER A 1 401 ? 11.764 -6.539 -27.415 1.00 90.88 401 SER A CA 1
ATOM 3099 C C . SER A 1 401 ? 11.780 -5.408 -26.375 1.00 90.88 401 SER A C 1
ATOM 3101 O O . SER A 1 401 ? 12.132 -5.632 -25.216 1.00 90.88 401 SER A O 1
ATOM 3103 N N . MET A 1 402 ? 11.302 -4.210 -26.732 1.00 89.38 402 MET A N 1
ATOM 3104 C CA . MET A 1 402 ? 11.223 -3.082 -25.795 1.00 89.38 402 MET A CA 1
ATOM 3105 C C . MET A 1 402 ? 10.235 -3.341 -24.647 1.00 89.38 402 MET A C 1
ATOM 3107 O O . MET A 1 402 ? 10.528 -3.032 -23.490 1.00 89.38 402 MET A O 1
ATOM 3111 N N . GLN A 1 403 ? 9.084 -3.942 -24.950 1.00 90.25 403 GLN A N 1
ATOM 3112 C CA . GLN A 1 403 ? 8.085 -4.320 -23.953 1.00 90.25 403 GLN A CA 1
ATOM 3113 C C . GLN A 1 403 ? 8.641 -5.364 -22.971 1.00 90.25 403 GLN A C 1
ATOM 3115 O O . GLN A 1 403 ? 8.416 -5.253 -21.767 1.00 90.25 403 GLN A O 1
ATOM 3120 N N . SER A 1 404 ? 9.419 -6.333 -23.458 1.00 90.69 404 SER A N 1
ATOM 3121 C CA . SER A 1 404 ? 10.106 -7.338 -22.639 1.00 90.69 404 SER A CA 1
ATOM 3122 C C . SER A 1 404 ? 11.137 -6.706 -21.695 1.00 90.69 404 SER A C 1
ATOM 3124 O O . SER A 1 404 ? 11.128 -6.991 -20.495 1.00 90.69 404 SER A O 1
ATOM 3126 N N . ILE A 1 405 ? 11.967 -5.776 -22.194 1.00 90.88 405 ILE A N 1
ATOM 3127 C CA . ILE A 1 405 ? 12.917 -5.008 -21.365 1.00 90.88 405 ILE A CA 1
ATOM 3128 C C . ILE A 1 405 ? 12.174 -4.274 -20.241 1.00 90.88 405 ILE A C 1
ATOM 3130 O O . ILE A 1 405 ? 12.571 -4.356 -19.074 1.00 90.88 405 ILE A O 1
ATOM 3134 N N . LEU A 1 406 ? 11.083 -3.578 -20.580 1.00 90.31 406 LEU A N 1
ATOM 3135 C CA . LEU A 1 406 ? 10.273 -2.842 -19.612 1.00 90.31 406 LEU A CA 1
ATOM 3136 C C . LEU A 1 406 ? 9.663 -3.784 -18.565 1.00 90.31 406 LEU A C 1
ATOM 3138 O O . LEU A 1 406 ? 9.808 -3.538 -17.370 1.00 90.31 406 LEU A O 1
ATOM 3142 N N . GLN A 1 407 ? 9.029 -4.881 -18.984 1.00 90.94 407 GLN A N 1
ATOM 3143 C CA . GLN A 1 407 ? 8.427 -5.864 -18.076 1.00 90.94 407 GLN A CA 1
ATOM 3144 C C . GLN A 1 407 ? 9.458 -6.524 -17.154 1.00 90.94 407 GLN A C 1
ATOM 3146 O O . GLN A 1 407 ? 9.179 -6.724 -15.966 1.00 90.94 407 GLN A O 1
ATOM 3151 N N . GLY A 1 408 ? 10.655 -6.817 -17.668 1.00 90.44 408 GLY A N 1
ATOM 3152 C CA . GLY A 1 408 ? 11.776 -7.318 -16.877 1.00 90.44 408 GLY A CA 1
ATOM 3153 C C . GLY A 1 408 ? 12.196 -6.325 -15.793 1.00 90.44 408 GLY A C 1
ATOM 3154 O O . GLY A 1 408 ? 12.298 -6.696 -14.622 1.00 90.44 408 GLY A O 1
ATOM 3155 N N . GLY A 1 409 ? 12.348 -5.046 -16.153 1.00 90.81 409 GLY A N 1
ATOM 3156 C CA . GLY A 1 409 ? 12.652 -3.970 -15.206 1.00 90.81 409 GLY A CA 1
ATOM 3157 C C . GLY A 1 409 ? 11.565 -3.773 -14.148 1.00 90.81 409 GLY A C 1
ATOM 3158 O O . GLY A 1 409 ? 11.859 -3.738 -12.951 1.00 90.81 409 GLY A O 1
ATOM 3159 N N . LEU A 1 410 ? 10.300 -3.703 -14.573 1.00 92.62 410 LEU A N 1
ATOM 3160 C CA . LEU A 1 410 ? 9.149 -3.563 -13.679 1.00 92.62 410 LEU A CA 1
ATOM 3161 C C . LEU A 1 410 ? 9.066 -4.719 -12.678 1.00 92.62 410 LEU A C 1
ATOM 3163 O O . LEU A 1 410 ? 8.812 -4.490 -11.496 1.00 92.62 410 LEU A O 1
ATOM 3167 N N . SER A 1 411 ? 9.313 -5.948 -13.131 1.00 90.56 411 SER A N 1
ATOM 3168 C CA . SER A 1 411 ? 9.288 -7.136 -12.275 1.00 90.56 411 SER A CA 1
ATOM 3169 C C . SER A 1 411 ? 10.453 -7.153 -11.287 1.00 90.56 411 SER A C 1
ATOM 3171 O O . SER A 1 411 ? 10.237 -7.384 -10.099 1.00 90.56 411 SER A O 1
ATOM 3173 N N . ALA A 1 412 ? 11.670 -6.829 -11.737 1.00 88.75 412 ALA A N 1
ATOM 3174 C CA . ALA A 1 412 ? 12.848 -6.746 -10.871 1.00 88.75 412 ALA A CA 1
ATOM 3175 C C . ALA A 1 412 ? 12.711 -5.668 -9.778 1.00 88.75 412 ALA A C 1
ATOM 3177 O O . ALA A 1 412 ? 13.271 -5.811 -8.693 1.00 88.75 412 ALA A O 1
ATOM 3178 N N . GLY A 1 413 ? 11.957 -4.599 -10.053 1.00 87.56 413 GLY A N 1
ATOM 3179 C CA . GLY A 1 413 ? 11.672 -3.518 -9.106 1.00 87.56 413 GLY A CA 1
ATOM 3180 C C . GLY A 1 413 ? 10.411 -3.714 -8.260 1.00 87.56 413 GLY A C 1
ATOM 3181 O O . GLY A 1 413 ? 10.115 -2.858 -7.430 1.00 87.56 413 GLY A O 1
ATOM 3182 N N . GLY A 1 414 ? 9.642 -4.785 -8.488 1.00 88.75 414 GLY A N 1
ATOM 3183 C CA . GLY A 1 414 ? 8.351 -5.032 -7.828 1.00 88.75 414 GLY A CA 1
ATOM 3184 C C . GLY A 1 414 ? 7.216 -4.108 -8.279 1.00 88.75 414 GLY A C 1
ATOM 3185 O O . GLY A 1 414 ? 6.130 -4.123 -7.702 1.00 88.75 414 GLY A O 1
ATOM 3186 N N . LEU A 1 415 ? 7.444 -3.301 -9.318 1.00 91.56 415 LEU A N 1
ATOM 3187 C CA . LEU A 1 415 ? 6.467 -2.366 -9.876 1.00 91.56 415 LEU A CA 1
ATOM 3188 C C . LEU A 1 415 ? 5.352 -3.093 -10.648 1.00 91.56 415 LEU A C 1
ATOM 3190 O O . LEU A 1 415 ? 4.254 -2.558 -10.775 1.00 91.56 415 LEU A O 1
ATOM 3194 N N . SER A 1 416 ? 5.592 -4.325 -11.112 1.00 90.12 416 SER A N 1
ATOM 3195 C CA . SER A 1 416 ? 4.576 -5.146 -11.793 1.00 90.12 416 SER A CA 1
ATOM 3196 C C . SER A 1 416 ? 3.381 -5.502 -10.896 1.00 90.12 416 SER A C 1
ATOM 3198 O O . SER A 1 416 ? 2.271 -5.684 -11.393 1.00 90.12 416 SER A O 1
ATOM 3200 N N . GLY A 1 417 ? 3.572 -5.544 -9.572 1.00 88.25 417 GLY A N 1
ATOM 3201 C CA . GLY A 1 417 ? 2.508 -5.815 -8.599 1.00 88.25 417 GLY A CA 1
ATOM 3202 C C . GLY A 1 417 ? 1.576 -4.630 -8.319 1.00 88.25 417 GLY A C 1
ATOM 3203 O O . GLY A 1 417 ? 0.570 -4.797 -7.625 1.00 88.25 417 GLY A O 1
ATOM 3204 N N . ILE A 1 418 ? 1.896 -3.436 -8.830 1.00 93.50 418 ILE A N 1
ATOM 3205 C CA . ILE A 1 418 ? 1.139 -2.208 -8.578 1.00 93.50 418 ILE A CA 1
ATOM 3206 C C . ILE A 1 418 ? -0.113 -2.151 -9.454 1.00 93.50 418 ILE A C 1
ATOM 3208 O O . ILE A 1 418 ? -0.060 -2.345 -10.672 1.00 93.50 418 ILE A O 1
ATOM 3212 N N . LYS A 1 419 ? -1.243 -1.786 -8.842 1.00 93.62 419 LYS A N 1
ATOM 3213 C CA . LYS A 1 419 ? -2.506 -1.527 -9.545 1.00 93.62 419 LYS A CA 1
ATOM 3214 C C . LYS A 1 419 ? -2.761 -0.032 -9.623 1.00 93.62 419 LYS A C 1
ATOM 3216 O O . LYS A 1 419 ? -2.555 0.670 -8.641 1.00 93.62 419 LYS A O 1
ATOM 3221 N N . VAL A 1 420 ? -3.242 0.445 -10.765 1.00 93.06 420 VAL A N 1
ATOM 3222 C CA . VAL A 1 420 ? -3.493 1.873 -10.977 1.00 93.06 420 VAL A CA 1
ATOM 3223 C C . VAL A 1 420 ? -4.926 2.082 -11.444 1.00 93.06 420 VAL A C 1
ATOM 3225 O O . VAL A 1 420 ? -5.445 1.337 -12.275 1.00 93.06 420 VAL A O 1
ATOM 3228 N N . LYS A 1 421 ? -5.584 3.088 -10.872 1.00 92.06 421 LYS A N 1
ATOM 3229 C CA . LYS A 1 421 ? -6.931 3.526 -11.241 1.00 92.06 421 LYS A CA 1
ATOM 3230 C C . LYS A 1 421 ? -6.904 5.020 -11.529 1.00 92.06 421 LYS A C 1
ATOM 3232 O O . LYS A 1 421 ? -6.302 5.781 -10.777 1.00 92.06 421 LYS A O 1
ATOM 3237 N N . SER A 1 422 ? -7.574 5.434 -12.596 1.00 85.44 422 SER A N 1
ATOM 3238 C CA . SER A 1 422 ? -7.803 6.854 -12.869 1.00 85.44 422 SER A CA 1
ATOM 3239 C C . SER A 1 422 ? -8.898 7.385 -11.941 1.00 85.44 422 SER A C 1
ATOM 3241 O O . SER A 1 422 ? -9.859 6.670 -11.644 1.00 85.44 422 SER A O 1
ATOM 3243 N N . VAL A 1 423 ? -8.725 8.615 -11.462 1.00 84.38 423 VAL A N 1
ATOM 3244 C CA . VAL A 1 423 ? -9.708 9.361 -10.664 1.00 84.38 423 VAL A CA 1
ATOM 3245 C C . VAL A 1 423 ? -10.046 10.656 -11.400 1.00 84.38 423 VAL A C 1
ATOM 3247 O O . VAL A 1 423 ? -9.296 11.069 -12.276 1.00 84.38 423 VAL A O 1
ATOM 3250 N N . ASP A 1 424 ? -11.166 11.296 -11.061 1.00 66.19 424 ASP A N 1
ATOM 3251 C CA . ASP A 1 424 ? -11.503 12.626 -11.572 1.00 66.19 424 ASP A CA 1
ATOM 3252 C C . ASP A 1 424 ? -10.434 13.667 -11.182 1.00 66.19 424 ASP A C 1
ATOM 3254 O O . ASP A 1 424 ? -9.999 13.750 -10.027 1.00 66.19 424 ASP A O 1
ATOM 3258 N N . GLY A 1 425 ? -10.026 14.485 -12.156 1.00 61.25 425 GLY A N 1
ATOM 3259 C CA . GLY A 1 425 ? -8.796 15.282 -12.083 1.00 61.25 425 GLY A CA 1
ATOM 3260 C C . GLY A 1 425 ? -7.618 14.507 -12.675 1.00 61.25 425 GLY A C 1
ATOM 3261 O O . GLY A 1 425 ? -7.705 13.310 -12.884 1.00 61.25 425 GLY A O 1
ATOM 3262 N N . ASN A 1 426 ? -6.506 15.159 -13.004 1.00 78.81 426 ASN A N 1
ATOM 3263 C CA . ASN A 1 426 ? -5.364 14.519 -13.679 1.00 78.81 426 ASN A CA 1
ATOM 3264 C C . ASN A 1 426 ? -4.585 13.522 -12.780 1.00 78.81 426 ASN A C 1
ATOM 3266 O O . ASN A 1 426 ? -3.390 13.304 -12.979 1.00 78.81 426 ASN A O 1
ATOM 3270 N N . ASP A 1 427 ? -5.245 12.930 -11.786 1.00 87.00 427 ASP A N 1
ATOM 3271 C CA . ASP A 1 427 ? -4.681 12.123 -10.715 1.00 87.00 427 ASP A CA 1
ATOM 3272 C C . ASP A 1 427 ? -5.007 10.638 -10.894 1.00 87.00 427 ASP A C 1
ATOM 3274 O O . ASP A 1 427 ? -6.041 10.232 -11.431 1.00 87.00 427 ASP A O 1
ATOM 3278 N N . MET A 1 428 ? -4.121 9.810 -10.358 1.00 89.44 428 MET A N 1
ATOM 3279 C CA . MET A 1 428 ? -4.249 8.367 -10.302 1.00 89.44 428 MET A CA 1
ATOM 3280 C C . MET A 1 428 ? -4.171 7.887 -8.854 1.00 89.44 428 MET A C 1
ATOM 3282 O O . MET A 1 428 ? -3.417 8.424 -8.039 1.00 89.44 428 MET A O 1
ATOM 3286 N N . ILE A 1 429 ? -4.939 6.845 -8.542 1.00 91.88 429 ILE A N 1
ATOM 3287 C CA . ILE A 1 429 ? -4.756 6.047 -7.331 1.00 91.88 429 ILE A CA 1
ATOM 3288 C C . ILE A 1 429 ? -3.871 4.862 -7.683 1.00 91.88 429 ILE A C 1
ATOM 3290 O O . ILE A 1 429 ? -4.222 4.034 -8.524 1.00 91.88 429 ILE A O 1
ATOM 3294 N N . VAL A 1 430 ? -2.732 4.793 -7.011 1.00 93.50 430 VAL A N 1
ATOM 3295 C CA . VAL A 1 430 ? -1.717 3.760 -7.145 1.00 93.50 430 VAL A CA 1
ATOM 3296 C C . VAL A 1 430 ? -1.777 2.876 -5.904 1.00 93.50 430 VAL A C 1
ATOM 3298 O O . VAL A 1 430 ? -1.498 3.335 -4.798 1.00 93.50 430 VAL A O 1
ATOM 3301 N N . SER A 1 431 ? -2.152 1.613 -6.071 1.00 92.31 431 SER A N 1
ATOM 3302 C CA . SER A 1 431 ? -2.282 0.637 -4.990 1.00 92.31 431 SER A CA 1
ATOM 3303 C C . SER A 1 431 ? -1.090 -0.318 -4.983 1.00 92.31 431 SER A C 1
ATOM 3305 O O . SER A 1 431 ? -0.827 -0.999 -5.980 1.00 92.31 431 SER A O 1
ATOM 3307 N N . THR A 1 432 ? -0.404 -0.416 -3.848 1.00 92.62 432 THR A N 1
ATOM 3308 C CA . THR A 1 432 ? 0.686 -1.374 -3.626 1.00 92.62 432 THR A CA 1
ATOM 3309 C C . THR A 1 432 ? 0.183 -2.596 -2.847 1.00 92.62 432 THR A C 1
ATOM 3311 O O . THR A 1 432 ? -0.694 -2.468 -1.981 1.00 92.62 432 THR A O 1
ATOM 3314 N N . PRO A 1 433 ? 0.688 -3.807 -3.143 1.00 88.62 433 PRO A N 1
ATOM 3315 C CA . PRO A 1 433 ? 0.334 -5.003 -2.388 1.00 88.62 433 PRO A CA 1
ATOM 3316 C C . PRO A 1 433 ? 1.007 -5.012 -1.009 1.00 88.62 433 PRO A C 1
ATOM 3318 O O . PRO A 1 433 ? 2.065 -4.414 -0.811 1.00 88.62 433 PRO A O 1
ATOM 3321 N N . SER A 1 434 ? 0.415 -5.740 -0.060 1.00 88.44 434 SER A N 1
A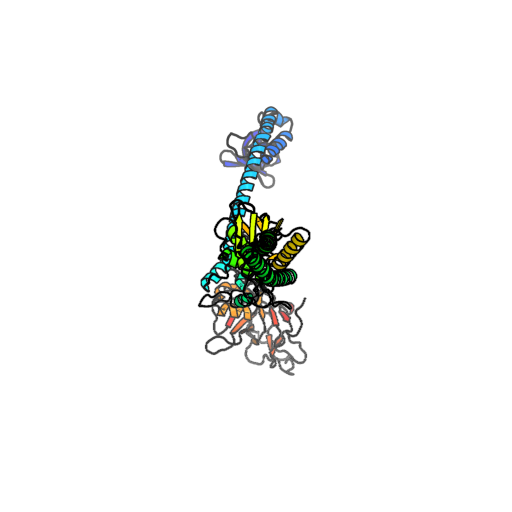TOM 3322 C CA . SER A 1 434 ? 1.075 -6.029 1.215 1.00 88.44 434 SER A CA 1
ATOM 3323 C C . SER A 1 434 ? 2.313 -6.902 0.997 1.00 88.44 434 SER A C 1
ATOM 3325 O O . SER A 1 434 ? 2.279 -7.825 0.183 1.00 88.44 434 SER A O 1
ATOM 3327 N N . SER A 1 435 ? 3.378 -6.666 1.757 1.00 88.25 435 SER A N 1
ATOM 3328 C CA . SER A 1 435 ? 4.638 -7.410 1.667 1.00 88.25 435 SER A CA 1
ATOM 3329 C C . SER A 1 435 ? 5.254 -7.652 3.044 1.00 88.25 435 SER A C 1
ATOM 3331 O O . SER A 1 435 ? 5.006 -6.899 3.981 1.00 88.25 435 SER A O 1
ATOM 3333 N N . GLY A 1 436 ? 6.065 -8.708 3.161 1.00 84.19 436 GLY A N 1
ATOM 3334 C CA . GLY A 1 436 ? 6.777 -9.070 4.390 1.00 84.19 436 GLY A CA 1
ATOM 3335 C C . GLY A 1 436 ? 5.945 -9.823 5.426 1.00 84.19 436 GLY A C 1
ATOM 3336 O O . GLY A 1 436 ? 4.741 -10.030 5.281 1.00 84.19 436 GLY A O 1
ATOM 3337 N N . THR A 1 437 ? 6.617 -10.266 6.488 1.00 81.88 437 THR A N 1
ATOM 3338 C CA . THR A 1 437 ? 5.989 -11.033 7.569 1.00 81.88 437 THR A CA 1
ATOM 3339 C C . THR A 1 437 ? 5.423 -10.083 8.605 1.00 81.88 437 THR A C 1
ATOM 3341 O O . THR A 1 437 ? 6.182 -9.387 9.278 1.00 81.88 437 THR A O 1
ATOM 3344 N N . LYS A 1 438 ? 4.095 -10.078 8.761 1.00 80.44 438 LYS A N 1
ATOM 3345 C CA . LYS A 1 438 ? 3.421 -9.270 9.780 1.00 80.44 438 LYS A CA 1
ATOM 3346 C C . LYS A 1 438 ? 4.023 -9.587 11.155 1.00 80.44 438 LYS A C 1
ATOM 3348 O O . LYS A 1 438 ? 3.914 -10.735 11.592 1.00 80.44 438 LYS A O 1
ATOM 3353 N N . PRO A 1 439 ? 4.653 -8.615 11.838 1.00 70.38 439 PRO A N 1
ATOM 3354 C CA . PRO A 1 439 ? 5.164 -8.850 13.174 1.00 70.38 439 PRO A CA 1
ATOM 3355 C C . PRO A 1 439 ? 3.997 -9.238 14.073 1.00 70.38 439 PRO A C 1
ATOM 3357 O O . PRO A 1 439 ? 2.899 -8.679 13.961 1.00 70.38 439 PRO A O 1
ATOM 3360 N N . ALA A 1 440 ? 4.237 -10.193 14.970 1.00 62.06 440 ALA A N 1
ATOM 3361 C CA . ALA A 1 440 ? 3.324 -10.422 16.069 1.00 62.06 440 ALA A CA 1
ATOM 3362 C C . ALA A 1 440 ? 3.269 -9.110 16.850 1.00 62.06 440 ALA A C 1
ATOM 3364 O O . ALA A 1 440 ? 4.216 -8.737 17.542 1.00 62.06 440 ALA A O 1
ATOM 3365 N N . ILE A 1 441 ? 2.174 -8.372 16.683 1.00 57.31 441 ILE A N 1
ATOM 3366 C CA . ILE A 1 441 ? 1.843 -7.311 17.613 1.00 57.31 441 ILE A CA 1
ATOM 3367 C C . ILE A 1 441 ? 1.562 -8.084 18.885 1.00 57.31 441 ILE A C 1
ATOM 3369 O O . ILE A 1 441 ? 0.474 -8.633 19.054 1.00 57.31 441 ILE A O 1
ATOM 3373 N N . SER A 1 442 ? 2.567 -8.188 19.752 1.00 40.56 442 SER A N 1
ATOM 3374 C CA . SER A 1 442 ? 2.298 -8.375 21.158 1.00 40.56 442 SER A CA 1
ATOM 3375 C C . SER A 1 442 ? 1.384 -7.216 21.482 1.00 40.56 442 SER A C 1
ATOM 3377 O O . SER A 1 442 ? 1.825 -6.081 21.648 1.00 40.56 442 SER A O 1
ATOM 3379 N N . THR A 1 443 ? 0.084 -7.475 21.500 1.00 39.09 443 THR A N 1
ATOM 3380 C CA . THR A 1 443 ? -0.841 -6.690 22.279 1.00 39.09 443 THR A CA 1
ATOM 3381 C C . THR A 1 443 ? -0.401 -6.883 23.729 1.00 39.09 443 THR A C 1
ATOM 3383 O O . THR A 1 443 ? -1.114 -7.457 24.543 1.00 39.09 443 THR A O 1
ATOM 3386 N N . THR A 1 444 ? 0.725 -6.274 24.113 1.00 37.69 444 THR A N 1
ATOM 3387 C CA . THR A 1 444 ? 0.670 -5.258 25.149 1.00 37.69 444 THR A CA 1
ATOM 3388 C C . THR A 1 444 ? -0.385 -4.274 24.677 1.00 37.69 444 THR A C 1
ATOM 3390 O O . THR A 1 444 ? -0.111 -3.193 24.167 1.00 37.69 444 THR A O 1
ATOM 3393 N N . ALA A 1 445 ? -1.644 -4.700 24.811 1.00 34.75 445 ALA A N 1
ATOM 3394 C CA . ALA A 1 445 ? -2.704 -3.788 25.077 1.00 34.75 445 ALA A CA 1
ATOM 3395 C C . ALA A 1 445 ? -2.093 -2.883 26.137 1.00 34.75 445 ALA A C 1
ATO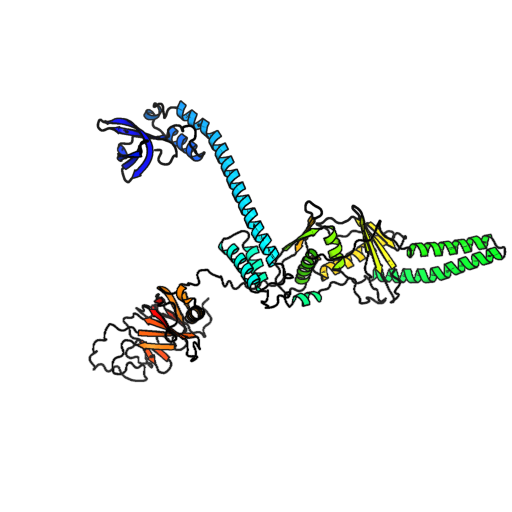M 3397 O O . ALA A 1 445 ? -1.762 -3.332 27.240 1.00 34.75 445 ALA A O 1
ATOM 3398 N N . ILE A 1 446 ? -1.941 -1.610 25.799 1.00 41.16 446 ILE A N 1
ATOM 3399 C CA . ILE A 1 446 ? -2.129 -0.562 26.785 1.00 41.16 446 ILE A CA 1
ATOM 3400 C C . ILE A 1 446 ? -3.611 -0.700 27.162 1.00 41.16 446 ILE A C 1
ATOM 3402 O O . ILE A 1 446 ? -4.482 0.047 26.727 1.00 41.16 446 ILE A O 1
ATOM 3406 N N . SER A 1 447 ? -3.910 -1.807 27.844 1.00 36.53 447 SER A N 1
ATOM 3407 C CA . SER A 1 447 ? -5.136 -2.063 28.536 1.00 36.53 447 SER A CA 1
ATOM 3408 C C . SER A 1 447 ? -5.069 -1.020 29.615 1.00 36.53 447 SER A C 1
ATOM 3410 O O . SER A 1 447 ? -4.278 -1.119 30.548 1.00 36.53 447 SER A O 1
ATOM 3412 N N . THR A 1 448 ? -5.899 -0.004 29.466 1.00 45.31 448 THR A N 1
ATOM 3413 C CA . THR A 1 448 ? -6.228 0.940 30.527 1.00 45.31 448 THR A CA 1
ATOM 3414 C C . THR A 1 448 ? -6.842 0.245 31.753 1.00 45.31 448 THR A C 1
ATOM 3416 O O . THR A 1 448 ? -7.238 0.919 32.692 1.00 45.31 448 THR A O 1
ATOM 3419 N N . ASN A 1 449 ? -6.906 -1.093 31.773 1.00 49.94 449 ASN A N 1
ATOM 3420 C CA . ASN A 1 449 ? -6.939 -1.902 32.981 1.00 49.94 449 ASN A CA 1
ATOM 3421 C C . ASN A 1 449 ? -5.653 -2.740 33.080 1.00 49.94 449 ASN A C 1
ATOM 3423 O O . ASN A 1 449 ? -5.567 -3.812 32.473 1.00 49.94 449 ASN A O 1
ATOM 3427 N N . ILE A 1 450 ? -4.663 -2.282 33.855 1.00 62.09 450 ILE A N 1
ATOM 3428 C CA . ILE A 1 450 ? -3.496 -3.105 34.231 1.00 62.09 450 ILE A CA 1
ATOM 3429 C C . ILE A 1 450 ? -3.948 -4.238 35.165 1.00 62.09 450 ILE A C 1
ATOM 3431 O O . ILE A 1 450 ? -3.328 -5.298 35.222 1.00 62.09 450 ILE A O 1
ATOM 3435 N N . TYR A 1 451 ? -5.087 -4.053 35.838 1.00 75.38 451 TYR A N 1
ATOM 3436 C CA . TYR A 1 451 ? -5.693 -5.064 36.690 1.00 75.38 451 TYR A CA 1
ATOM 3437 C C . TYR A 1 451 ? -6.108 -6.325 35.924 1.00 75.38 451 TYR A C 1
ATOM 3439 O O . TYR A 1 451 ? -6.935 -6.293 35.009 1.00 75.38 451 TYR A O 1
ATOM 3447 N N . ARG A 1 452 ? -5.583 -7.459 36.390 1.00 79.44 452 ARG A N 1
ATOM 3448 C CA . ARG A 1 452 ? -5.989 -8.808 36.003 1.00 79.44 452 ARG A CA 1
ATOM 3449 C C . ARG A 1 452 ? -6.325 -9.588 37.263 1.00 79.44 452 ARG A C 1
ATOM 3451 O O . ARG A 1 452 ? -5.628 -9.476 38.267 1.00 79.44 452 ARG A O 1
ATOM 3458 N N . LYS A 1 453 ? -7.391 -10.387 37.196 1.00 83.38 453 LYS A N 1
ATOM 3459 C CA . LYS A 1 453 ? -7.834 -11.219 38.319 1.00 83.38 453 LYS A CA 1
ATOM 3460 C C . LYS A 1 453 ? -6.896 -12.400 38.572 1.00 83.38 453 LYS A C 1
ATOM 3462 O O . LYS A 1 453 ? -6.705 -12.759 39.719 1.00 83.38 453 LYS A O 1
ATOM 3467 N N . VAL A 1 454 ? -6.321 -12.996 37.529 1.00 87.19 454 VAL A N 1
ATOM 3468 C CA . VAL A 1 454 ? -5.290 -14.041 37.644 1.00 87.19 454 VAL A CA 1
ATOM 3469 C C . VAL A 1 454 ? -3.956 -13.409 37.282 1.00 87.19 454 VAL A C 1
ATOM 3471 O O . VAL A 1 454 ? -3.865 -12.773 36.229 1.00 87.19 454 VAL A O 1
ATOM 3474 N N . ILE A 1 455 ? -2.959 -13.544 38.150 1.00 90.44 455 ILE A N 1
ATOM 3475 C CA . ILE A 1 455 ? -1.658 -12.895 37.987 1.00 90.44 455 ILE A CA 1
ATOM 3476 C C . ILE A 1 455 ? -0.546 -13.745 38.596 1.00 90.44 455 ILE A C 1
ATOM 3478 O O . ILE A 1 455 ? -0.754 -14.404 39.617 1.00 90.44 455 ILE A O 1
ATOM 3482 N N . THR A 1 456 ? 0.639 -13.728 37.986 1.00 91.81 456 THR A N 1
ATOM 3483 C CA . THR A 1 456 ? 1.797 -14.407 38.575 1.00 91.81 456 THR A CA 1
ATOM 3484 C C . THR A 1 456 ? 2.516 -13.515 39.589 1.00 91.81 456 THR A C 1
ATOM 3486 O O . THR A 1 456 ? 2.420 -12.285 39.541 1.00 91.81 456 THR A O 1
ATOM 3489 N N . ALA A 1 457 ? 3.252 -14.118 40.519 1.00 89.19 457 ALA A N 1
ATOM 3490 C CA . ALA A 1 457 ? 4.014 -13.401 41.532 1.00 89.19 457 ALA A CA 1
ATOM 3491 C C . ALA A 1 457 ? 5.057 -12.454 40.909 1.00 89.19 457 ALA A C 1
ATOM 3493 O O . ALA A 1 457 ? 5.231 -11.325 41.368 1.00 89.19 457 ALA A O 1
ATOM 3494 N N . GLU A 1 458 ? 5.686 -12.876 39.814 1.00 91.75 458 GLU A N 1
ATOM 3495 C CA . GLU A 1 458 ? 6.682 -12.108 39.067 1.00 91.75 458 GLU A CA 1
ATOM 3496 C C . GLU A 1 458 ? 6.044 -10.937 38.302 1.00 91.75 458 GLU A C 1
ATOM 3498 O O . GLU A 1 458 ? 6.576 -9.823 38.295 1.00 91.75 458 GLU A O 1
ATOM 3503 N N . GLU A 1 459 ? 4.871 -11.154 37.695 1.00 88.50 459 GLU A N 1
ATOM 3504 C CA . GLU A 1 459 ? 4.104 -10.094 37.031 1.00 88.50 459 GLU A CA 1
ATOM 3505 C C . GLU A 1 459 ? 3.637 -9.028 38.029 1.00 88.50 459 GLU A C 1
ATOM 3507 O O . GLU A 1 459 ? 3.790 -7.829 37.773 1.00 88.50 459 GLU A O 1
ATOM 3512 N N . LEU A 1 460 ? 3.112 -9.452 39.184 1.00 90.06 460 LEU A N 1
ATOM 3513 C CA . LEU A 1 460 ? 2.679 -8.547 40.248 1.00 90.06 460 LEU A CA 1
ATOM 3514 C C . LEU A 1 460 ? 3.863 -7.741 40.805 1.00 90.06 460 LEU A C 1
ATOM 3516 O O . LEU A 1 460 ? 3.757 -6.523 40.954 1.00 90.06 460 LEU A O 1
ATOM 3520 N N . ALA A 1 461 ? 5.008 -8.389 41.037 1.00 90.06 461 ALA A N 1
ATOM 3521 C CA . ALA A 1 461 ? 6.236 -7.725 41.467 1.00 90.06 461 ALA A CA 1
ATOM 3522 C C . ALA A 1 461 ? 6.684 -6.649 40.464 1.00 90.06 461 ALA A C 1
ATOM 3524 O O . ALA A 1 461 ? 6.928 -5.503 40.850 1.00 90.06 461 ALA A O 1
ATOM 3525 N N . LYS A 1 462 ? 6.704 -6.972 39.165 1.00 89.81 462 LYS A N 1
ATOM 3526 C CA . LYS A 1 462 ? 7.072 -6.025 38.103 1.00 89.81 462 LYS A CA 1
ATOM 3527 C C . LYS A 1 462 ? 6.156 -4.797 38.067 1.00 89.81 462 LYS A C 1
ATOM 3529 O O . LYS A 1 462 ? 6.646 -3.676 37.949 1.00 89.81 462 LYS A O 1
ATOM 3534 N N . ILE A 1 463 ? 4.844 -4.984 38.214 1.00 88.75 463 ILE A N 1
ATOM 3535 C CA . ILE A 1 463 ? 3.864 -3.882 38.243 1.00 88.75 463 ILE A CA 1
ATOM 3536 C C . ILE A 1 463 ? 4.146 -2.913 39.398 1.00 88.75 463 ILE A C 1
ATOM 3538 O O . ILE A 1 463 ? 4.077 -1.694 39.224 1.00 88.75 463 ILE A O 1
ATOM 3542 N N . PHE A 1 464 ? 4.497 -3.438 40.570 1.00 88.25 464 PHE A N 1
ATOM 3543 C CA . PHE A 1 464 ? 4.836 -2.614 41.728 1.00 88.25 464 PHE A CA 1
ATOM 3544 C C . PHE A 1 464 ? 6.179 -1.886 41.560 1.00 88.25 464 PHE A C 1
ATOM 3546 O O . PHE A 1 464 ? 6.271 -0.716 41.928 1.00 88.25 464 PHE A O 1
ATOM 3553 N N . VAL A 1 465 ? 7.185 -2.512 40.936 1.00 87.19 465 VAL A N 1
ATOM 3554 C CA . VAL A 1 465 ? 8.461 -1.852 40.582 1.00 87.19 465 VAL A CA 1
ATOM 3555 C C . VAL A 1 465 ? 8.256 -0.715 39.574 1.00 87.19 465 VAL A C 1
ATOM 3557 O O . VAL A 1 465 ? 8.931 0.310 39.645 1.00 87.19 465 VAL A O 1
ATOM 3560 N N . GLU A 1 466 ? 7.286 -0.848 38.668 1.00 85.19 466 GLU A N 1
ATOM 3561 C CA . GLU A 1 466 ? 6.889 0.203 37.720 1.00 85.19 466 GLU A CA 1
ATOM 3562 C C . GLU A 1 466 ? 6.031 1.326 38.353 1.00 85.19 466 GLU A C 1
ATOM 3564 O O . GLU A 1 466 ? 5.498 2.165 37.626 1.00 85.19 466 GLU A O 1
ATOM 3569 N N . ASN A 1 467 ? 5.891 1.370 39.687 1.00 82.75 467 ASN A N 1
ATOM 3570 C CA . ASN A 1 467 ? 5.057 2.326 40.436 1.00 82.75 467 ASN A CA 1
ATOM 3571 C C . ASN A 1 467 ? 3.563 2.303 40.057 1.00 82.75 467 ASN A C 1
ATOM 3573 O O . ASN A 1 467 ? 2.865 3.310 40.178 1.00 82.75 467 ASN A O 1
ATOM 3577 N N . LYS A 1 468 ? 3.052 1.147 39.620 1.00 84.31 468 LYS A N 1
ATOM 3578 C CA . LYS A 1 468 ? 1.641 0.943 39.236 1.00 84.31 468 LYS A CA 1
ATOM 3579 C C . LYS A 1 468 ? 0.855 0.098 40.248 1.00 84.31 468 LYS A C 1
ATOM 3581 O O . LYS A 1 468 ? -0.250 -0.354 39.958 1.00 84.31 468 LYS A O 1
ATOM 3586 N N . GLY A 1 469 ? 1.400 -0.113 41.449 1.00 80.56 469 GLY A N 1
ATOM 3587 C CA . GLY A 1 469 ? 0.778 -0.928 42.503 1.00 80.56 469 GLY A CA 1
ATOM 3588 C C . GLY A 1 469 ? -0.580 -0.404 42.993 1.00 80.56 469 GLY A C 1
ATOM 3589 O O . GLY A 1 469 ? -1.439 -1.186 43.403 1.00 80.56 469 GLY A O 1
ATOM 3590 N N . SER A 1 470 ? -0.831 0.903 42.869 1.00 84.38 470 SER A N 1
ATOM 3591 C CA . SER A 1 470 ? -2.115 1.533 43.211 1.00 84.38 470 SER A CA 1
ATOM 3592 C C . SER A 1 470 ? -3.301 0.966 42.426 1.00 84.38 470 SER A C 1
ATOM 3594 O O . SER A 1 470 ? -4.420 0.959 42.936 1.00 84.38 470 SER A O 1
ATOM 3596 N N . GLU A 1 471 ? -3.072 0.419 41.228 1.00 84.75 471 GLU A N 1
ATOM 3597 C CA . GLU A 1 471 ? -4.125 -0.214 40.430 1.00 84.75 471 GLU A CA 1
ATOM 3598 C C . GLU A 1 471 ? -4.597 -1.559 40.989 1.00 84.75 471 GLU A C 1
ATOM 3600 O O . GLU A 1 471 ? -5.688 -2.008 40.629 1.00 84.75 471 GLU A O 1
ATOM 3605 N N . PHE A 1 472 ? -3.805 -2.199 41.850 1.00 88.56 472 PHE A N 1
ATOM 3606 C CA . PHE A 1 472 ? -4.120 -3.482 42.482 1.00 88.56 472 PHE A CA 1
ATOM 3607 C C . PHE A 1 472 ? -4.515 -3.336 43.950 1.00 88.56 472 PHE A C 1
ATOM 3609 O O . PHE A 1 472 ? -5.187 -4.222 44.474 1.00 88.56 472 PHE A O 1
ATOM 3616 N N . ASN A 1 473 ? -4.159 -2.222 44.596 1.00 89.50 473 ASN A N 1
ATOM 3617 C CA . ASN A 1 473 ? -4.467 -1.981 46.000 1.00 89.50 473 ASN A CA 1
ATOM 3618 C C . ASN A 1 473 ? -5.965 -2.175 46.293 1.00 89.50 473 ASN A C 1
ATOM 3620 O O . ASN A 1 473 ? -6.839 -1.550 45.689 1.00 89.50 473 ASN A O 1
ATOM 3624 N N . GLY A 1 474 ? -6.262 -3.074 47.228 1.00 82.81 474 GLY A N 1
ATOM 3625 C CA . GLY A 1 474 ? -7.612 -3.386 47.659 1.00 82.81 474 GLY A CA 1
ATOM 3626 C C . GLY A 1 474 ? -8.411 -4.285 46.712 1.00 82.81 474 GLY A C 1
ATOM 3627 O O . GLY A 1 474 ? -9.547 -4.607 47.068 1.00 82.81 474 GLY A O 1
ATOM 3628 N N . LYS A 1 475 ? -7.852 -4.711 45.571 1.00 90.44 475 LYS A N 1
ATOM 3629 C CA . LYS A 1 475 ? -8.485 -5.648 44.632 1.00 90.44 475 LYS A CA 1
ATOM 3630 C C . LYS A 1 475 ? -8.130 -7.099 44.956 1.00 90.44 475 LYS A C 1
ATOM 3632 O O . LYS A 1 475 ? -7.116 -7.383 45.592 1.00 90.44 475 LYS A O 1
ATOM 3637 N N . PHE A 1 476 ? -8.985 -8.006 44.497 1.00 90.06 476 PHE A N 1
ATOM 3638 C CA . PHE A 1 476 ? -8.835 -9.446 44.683 1.00 90.06 476 PHE A CA 1
ATOM 3639 C C . PHE A 1 476 ? -8.085 -10.082 43.512 1.00 90.06 476 PHE A C 1
ATOM 3641 O O . PHE A 1 476 ? -8.325 -9.724 42.358 1.00 90.06 476 PHE A O 1
ATOM 3648 N N . VAL A 1 477 ? -7.172 -11.002 43.799 1.00 91.25 477 VAL A N 1
ATOM 3649 C CA . VAL A 1 477 ? -6.325 -11.678 42.815 1.00 91.25 477 VAL A CA 1
ATOM 3650 C C . VAL A 1 477 ? -6.182 -13.164 43.143 1.00 91.25 477 VAL A C 1
ATOM 3652 O O . VAL A 1 477 ? -6.113 -13.559 44.303 1.00 91.25 477 VAL A O 1
ATOM 3655 N N . LEU A 1 478 ? -6.119 -13.982 42.099 1.00 90.75 478 LEU A N 1
ATOM 3656 C CA . LEU A 1 478 ? -5.683 -15.372 42.116 1.00 90.75 478 LEU A CA 1
ATOM 3657 C C . LEU A 1 478 ? -4.208 -15.384 41.738 1.00 90.75 478 LEU A C 1
ATOM 3659 O O . LEU A 1 478 ? -3.852 -14.919 40.650 1.00 90.75 478 LEU A O 1
ATOM 3663 N N . ILE A 1 479 ? -3.369 -15.880 42.640 1.00 90.75 479 ILE A N 1
ATOM 3664 C CA . ILE A 1 479 ? -1.918 -15.771 42.505 1.00 90.75 479 ILE A CA 1
ATOM 3665 C C . ILE A 1 479 ? -1.318 -17.112 42.131 1.00 90.75 479 ILE A C 1
ATOM 3667 O O . ILE A 1 479 ? -1.659 -18.154 42.693 1.00 90.75 479 ILE A O 1
ATOM 3671 N N . GLU A 1 480 ? -0.398 -17.046 41.179 1.00 91.69 480 GLU A N 1
ATOM 3672 C CA . GLU A 1 480 ? 0.439 -18.156 40.754 1.00 91.69 480 GLU A CA 1
ATOM 3673 C C . GLU A 1 480 ? 1.916 -17.817 40.970 1.00 91.69 480 GLU A C 1
ATOM 3675 O O . GLU A 1 480 ? 2.350 -16.711 40.661 1.00 91.69 480 GLU A O 1
ATOM 3680 N N . GLY A 1 481 ? 2.721 -18.750 41.463 1.00 90.44 481 GLY A N 1
ATOM 3681 C CA . GLY A 1 481 ? 4.166 -18.551 41.559 1.00 90.44 481 GLY A CA 1
ATOM 3682 C C . GLY A 1 481 ? 4.875 -19.693 42.265 1.00 90.44 481 GLY A C 1
ATOM 3683 O O . GLY A 1 481 ? 4.265 -20.702 42.609 1.00 90.44 481 GLY A O 1
ATOM 3684 N N . VAL A 1 482 ? 6.180 -19.544 42.461 1.00 90.38 482 VAL A N 1
ATOM 3685 C CA . VAL A 1 482 ? 7.000 -20.528 43.178 1.00 90.38 482 VAL A CA 1
ATOM 3686 C C . VAL A 1 482 ? 7.107 -20.101 44.636 1.00 90.38 482 VAL A C 1
ATOM 3688 O O . VAL A 1 482 ? 7.485 -18.963 44.910 1.00 90.38 482 VAL A O 1
ATOM 3691 N N . VAL A 1 483 ? 6.764 -20.993 45.567 1.00 89.44 483 VAL A N 1
ATOM 3692 C CA . VAL A 1 483 ? 6.915 -20.737 47.006 1.00 89.44 483 VAL A CA 1
ATOM 3693 C C . VAL A 1 483 ? 8.379 -20.940 47.385 1.00 89.44 483 VAL A C 1
ATOM 3695 O O . VAL A 1 483 ? 8.918 -22.024 47.182 1.00 89.44 483 VAL A O 1
ATOM 3698 N N . ASP A 1 484 ? 9.011 -19.900 47.921 1.00 85.56 484 ASP A N 1
ATOM 3699 C CA . ASP A 1 484 ? 10.435 -19.918 48.278 1.00 85.56 484 ASP A CA 1
ATOM 3700 C C . ASP A 1 484 ? 10.652 -20.177 49.775 1.00 85.56 484 ASP A C 1
ATOM 3702 O O . ASP A 1 484 ? 11.564 -20.892 50.180 1.00 85.56 484 ASP A O 1
ATOM 3706 N N . LYS A 1 485 ? 9.761 -19.642 50.617 1.00 86.75 485 LYS A N 1
ATOM 3707 C CA . LYS A 1 485 ? 9.755 -19.881 52.065 1.00 86.75 485 LYS A CA 1
ATOM 3708 C C . LYS A 1 485 ? 8.340 -19.777 52.627 1.00 86.75 485 LYS A C 1
ATOM 3710 O O . LYS A 1 485 ? 7.479 -19.104 52.056 1.00 86.75 485 LYS A O 1
ATOM 3715 N N . ILE A 1 486 ? 8.119 -20.398 53.778 1.00 84.19 486 ILE A N 1
ATOM 3716 C CA . ILE A 1 486 ? 6.905 -20.219 54.579 1.00 84.19 486 ILE A CA 1
ATOM 3717 C C . ILE A 1 486 ? 7.284 -19.757 55.987 1.00 84.19 486 ILE A C 1
ATOM 3719 O O . ILE A 1 486 ? 8.369 -20.059 56.476 1.00 84.19 486 ILE A O 1
ATOM 3723 N N . SER A 1 487 ? 6.395 -19.014 56.632 1.00 78.94 487 SER A N 1
ATOM 3724 C CA . SER A 1 487 ? 6.462 -18.699 58.057 1.00 78.94 487 SER A CA 1
ATOM 3725 C C . SER A 1 487 ? 5.148 -19.148 58.673 1.00 78.94 487 SER A C 1
ATOM 3727 O O . SER A 1 487 ? 4.094 -18.652 58.271 1.00 78.94 487 SER A O 1
ATOM 3729 N N . SER A 1 488 ? 5.193 -20.104 59.602 1.00 67.50 488 SER A N 1
ATOM 3730 C CA . SER A 1 488 ? 3.971 -20.549 60.260 1.00 67.50 488 SER A CA 1
ATOM 3731 C C . SER A 1 488 ? 3.625 -19.621 61.422 1.00 67.50 488 SER A C 1
ATOM 3733 O O . SER A 1 488 ? 4.453 -19.340 62.290 1.00 67.50 488 SER A O 1
ATOM 3735 N N . GLY A 1 489 ? 2.383 -19.137 61.444 1.00 54.88 489 GLY A N 1
ATOM 3736 C CA . GLY A 1 489 ? 1.866 -18.288 62.518 1.00 54.88 489 GLY A CA 1
ATOM 3737 C C . GLY A 1 489 ? 1.587 -19.063 63.808 1.00 54.88 489 GLY A C 1
ATOM 3738 O O . GLY A 1 489 ? 1.424 -18.473 64.867 1.00 54.88 489 GLY A O 1
ATOM 3739 N N . SER A 1 490 ? 1.550 -20.395 63.763 1.00 50.00 490 SER A N 1
ATOM 3740 C CA . SER A 1 490 ? 1.249 -21.235 64.930 1.00 50.00 490 SER A CA 1
ATOM 3741 C C . SER A 1 490 ? 2.496 -21.746 65.670 1.00 50.00 490 SER A C 1
ATOM 3743 O O . SER A 1 490 ? 2.399 -22.607 66.548 1.00 50.00 490 SER A O 1
ATOM 3745 N N . GLU A 1 491 ? 3.670 -21.170 65.398 1.00 42.44 491 GLU A N 1
ATOM 3746 C CA . GLU A 1 491 ? 4.907 -21.484 66.114 1.00 42.44 491 GLU A CA 1
ATOM 3747 C C . GLU A 1 491 ? 4.913 -20.901 67.542 1.00 42.44 491 GLU A C 1
ATOM 3749 O O . GLU A 1 491 ? 5.096 -19.702 67.757 1.00 42.44 491 GLU A O 1
ATOM 3754 N N . PHE A 1 492 ? 4.802 -21.761 68.564 1.00 39.34 492 PHE A N 1
ATOM 3755 C CA . PHE A 1 492 ? 5.325 -21.434 69.894 1.00 39.34 492 PHE A CA 1
ATOM 3756 C C . PHE A 1 492 ? 6.068 -22.615 70.531 1.00 39.34 492 PHE A C 1
ATOM 3758 O O . PHE A 1 492 ? 5.487 -23.637 70.886 1.00 39.34 492 PHE A O 1
ATOM 3765 N N . SER A 1 493 ? 7.380 -22.422 70.700 1.00 36.72 493 SER A N 1
ATOM 3766 C CA . SER A 1 493 ? 8.304 -23.175 71.560 1.00 36.72 493 SER A CA 1
ATOM 3767 C C . SER A 1 493 ? 8.249 -24.711 71.465 1.00 36.72 493 SER A C 1
ATOM 3769 O O . SER A 1 493 ? 7.717 -25.382 72.351 1.00 36.72 493 SER A O 1
ATOM 3771 N N . GLY A 1 494 ? 8.910 -25.270 70.447 1.00 40.88 494 GLY A N 1
ATOM 3772 C CA . GLY A 1 494 ? 9.334 -26.675 70.425 1.00 40.88 494 GLY A CA 1
ATOM 3773 C C . GLY A 1 494 ? 8.827 -27.464 69.221 1.00 40.88 494 GLY A C 1
ATOM 3774 O O . GLY A 1 494 ? 7.796 -28.118 69.312 1.00 40.88 494 GLY A O 1
ATOM 3775 N N . ASN A 1 495 ? 9.632 -27.440 68.156 1.00 45.56 495 ASN A N 1
ATOM 3776 C CA . ASN A 1 495 ? 9.671 -28.365 67.020 1.00 45.56 495 ASN A CA 1
ATOM 3777 C C . ASN A 1 495 ? 8.338 -28.588 66.287 1.00 45.56 495 ASN A C 1
ATOM 3779 O O . ASN A 1 495 ? 7.724 -29.644 66.413 1.00 45.56 495 ASN A O 1
ATOM 3783 N N . ALA A 1 496 ? 7.935 -27.606 65.478 1.00 44.62 496 ALA A N 1
ATOM 3784 C CA . ALA A 1 496 ? 7.275 -27.910 64.214 1.00 44.62 496 ALA A CA 1
ATOM 3785 C C . ALA A 1 496 ? 8.395 -28.167 63.198 1.00 44.62 496 ALA A C 1
ATOM 3787 O O . ALA A 1 496 ? 9.111 -27.245 62.813 1.00 44.62 496 ALA A O 1
ATOM 3788 N N . THR A 1 497 ? 8.641 -29.432 62.868 1.00 50.41 497 THR A N 1
ATOM 3789 C CA . THR A 1 497 ? 9.761 -29.831 62.004 1.00 50.41 497 THR A CA 1
ATOM 3790 C C . THR A 1 497 ? 9.312 -30.929 61.057 1.00 50.41 497 THR A C 1
ATOM 3792 O O . THR A 1 497 ? 8.722 -31.923 61.483 1.00 50.41 497 THR A O 1
ATOM 3795 N N . ALA A 1 498 ? 9.616 -30.764 59.774 1.00 45.50 498 ALA A N 1
ATOM 3796 C CA . ALA A 1 498 ? 9.582 -31.846 58.804 1.00 45.50 498 ALA A CA 1
ATOM 3797 C C . ALA A 1 498 ? 10.984 -32.478 58.767 1.00 45.50 498 ALA A C 1
ATOM 3799 O O . ALA A 1 498 ? 11.920 -31.876 58.243 1.00 45.50 498 ALA A O 1
ATOM 3800 N N . ASP A 1 499 ? 11.146 -33.646 59.397 1.00 50.12 499 ASP A N 1
ATOM 3801 C CA . ASP A 1 499 ? 12.455 -34.290 59.586 1.00 50.12 499 ASP A CA 1
ATOM 3802 C C . ASP A 1 499 ? 12.394 -35.815 59.382 1.00 50.12 499 ASP A C 1
ATOM 3804 O O . ASP A 1 499 ? 11.332 -36.452 59.410 1.00 50.12 499 ASP A O 1
ATOM 3808 N N . ILE A 1 500 ? 13.561 -36.418 59.162 1.00 41.16 500 ILE A N 1
ATOM 3809 C CA . ILE A 1 500 ? 13.740 -37.850 58.951 1.00 41.16 500 ILE A CA 1
ATOM 3810 C C . ILE A 1 500 ? 13.641 -38.565 60.303 1.00 41.16 500 ILE A C 1
ATOM 3812 O O . ILE A 1 500 ? 14.622 -38.715 61.025 1.00 41.16 500 ILE A O 1
ATOM 3816 N N . GLY A 1 501 ? 12.460 -39.103 60.610 1.00 41.91 501 GLY A N 1
ATOM 3817 C CA . GLY A 1 501 ? 12.341 -40.221 61.552 1.00 41.91 501 GLY A CA 1
ATOM 3818 C C . GLY A 1 501 ? 11.790 -39.946 62.951 1.00 41.91 501 GLY A C 1
ATOM 3819 O O . GLY A 1 501 ? 11.778 -40.891 63.738 1.00 41.91 501 GLY A O 1
ATOM 3820 N N . ASP A 1 502 ? 11.255 -38.766 63.273 1.00 40.47 502 ASP A N 1
ATOM 3821 C CA . ASP A 1 502 ? 10.586 -38.593 64.571 1.00 40.47 502 ASP A CA 1
ATOM 3822 C C . ASP A 1 502 ? 9.146 -39.136 64.546 1.00 40.47 502 ASP A C 1
ATOM 3824 O O . ASP A 1 502 ? 8.285 -38.740 63.755 1.00 40.47 502 ASP A O 1
ATOM 3828 N N . ALA A 1 503 ? 8.880 -40.116 65.408 1.00 41.38 503 ALA A N 1
ATOM 3829 C CA . ALA A 1 503 ? 7.544 -40.651 65.615 1.00 41.38 503 ALA A CA 1
ATOM 3830 C C . ALA A 1 503 ? 6.689 -39.612 66.353 1.00 41.38 503 ALA A C 1
ATOM 3832 O O . ALA A 1 503 ? 7.101 -39.105 67.395 1.00 41.38 503 ALA A O 1
ATOM 3833 N N . LEU A 1 504 ? 5.473 -39.352 65.853 1.00 43.19 504 LEU A N 1
ATOM 3834 C CA . LEU A 1 504 ? 4.416 -38.609 66.551 1.00 43.19 504 LEU A CA 1
ATOM 3835 C C . LEU A 1 504 ? 4.352 -39.045 68.025 1.00 43.19 504 LEU A C 1
ATOM 3837 O O . LEU A 1 504 ? 3.803 -40.102 68.350 1.00 43.19 504 LEU A O 1
ATOM 3841 N N . ASN A 1 505 ? 4.917 -38.237 68.923 1.00 41.16 505 ASN A N 1
ATOM 3842 C CA . ASN A 1 505 ? 4.865 -38.464 70.360 1.00 41.16 505 ASN A CA 1
ATOM 3843 C C . ASN A 1 505 ? 3.409 -38.286 70.817 1.00 41.16 505 ASN A C 1
ATOM 3845 O O . ASN A 1 505 ? 2.990 -37.198 71.207 1.00 41.16 505 ASN A O 1
ATOM 3849 N N . LYS A 1 506 ? 2.624 -39.372 70.793 1.00 45.34 506 LYS A N 1
ATOM 3850 C CA . LYS A 1 506 ? 1.200 -39.425 71.191 1.00 45.34 506 LYS A CA 1
ATOM 3851 C C . LYS A 1 506 ? 0.933 -39.064 72.670 1.00 45.34 506 LYS A C 1
ATOM 3853 O O . LYS A 1 506 ? -0.198 -39.183 73.126 1.00 45.34 506 LYS A O 1
ATOM 3858 N N . GLY A 1 507 ? 1.952 -38.648 73.430 1.00 41.66 507 GLY A N 1
ATOM 3859 C CA . GLY A 1 507 ? 1.891 -38.402 74.875 1.00 41.66 507 GLY A CA 1
ATOM 3860 C C . GLY A 1 507 ? 1.929 -36.937 75.331 1.00 41.66 507 GLY A C 1
ATOM 3861 O O . GLY A 1 507 ? 1.674 -36.685 76.507 1.00 41.66 507 GLY A O 1
ATOM 3862 N N . LYS A 1 508 ? 2.215 -35.952 74.466 1.00 36.41 508 LYS A N 1
ATOM 3863 C CA . LYS A 1 508 ? 2.118 -34.533 74.859 1.00 36.41 508 LYS A CA 1
ATOM 3864 C C . LYS A 1 508 ? 0.715 -34.017 74.550 1.00 36.41 508 LYS A C 1
ATOM 3866 O O . LYS A 1 508 ? 0.325 -33.941 73.391 1.00 36.41 508 LYS A O 1
ATOM 3871 N N . LYS A 1 509 ? -0.045 -33.665 75.596 1.00 37.78 509 LYS A N 1
ATOM 3872 C CA . LYS A 1 509 ? -1.302 -32.909 75.466 1.00 37.78 509 LYS A CA 1
ATOM 3873 C C . LYS A 1 509 ? -1.072 -31.726 74.520 1.00 37.78 509 LYS A C 1
ATOM 3875 O O . LYS A 1 509 ? -0.222 -30.889 74.814 1.00 37.78 509 LYS A O 1
ATOM 3880 N N . LEU A 1 510 ? -1.852 -31.667 73.439 1.00 40.53 510 LEU A N 1
ATOM 3881 C CA . LEU A 1 510 ? -1.999 -30.491 72.583 1.00 40.53 510 LEU A CA 1
ATOM 3882 C C . LEU A 1 510 ? -2.383 -29.308 73.480 1.00 40.53 510 LEU A C 1
ATOM 3884 O O . LEU A 1 510 ? -3.510 -29.230 73.973 1.00 40.53 510 LEU A O 1
ATOM 3888 N N . GLN A 1 511 ? -1.430 -28.421 73.759 1.00 39.69 511 GLN A N 1
ATOM 3889 C CA . GLN A 1 511 ? -1.778 -27.083 74.215 1.00 39.69 511 GLN A CA 1
ATOM 3890 C C . GLN A 1 511 ? -2.447 -26.393 73.030 1.00 39.69 511 GLN A C 1
ATOM 3892 O O . GLN A 1 511 ? -1.945 -26.483 71.911 1.00 39.69 511 GLN A O 1
ATOM 3897 N N . LYS A 1 512 ? -3.616 -25.791 73.275 1.00 40.97 512 LYS A N 1
ATOM 3898 C CA . LYS A 1 512 ? -4.376 -25.046 72.270 1.00 40.97 512 LYS A CA 1
ATOM 3899 C C . LYS A 1 512 ? -3.428 -24.134 71.494 1.00 40.97 512 LYS A C 1
ATOM 3901 O O . LYS A 1 512 ? -2.746 -23.307 72.102 1.00 40.97 512 LYS A O 1
ATOM 3906 N N . ILE A 1 513 ? -3.431 -24.303 70.175 1.00 41.09 513 ILE A N 1
ATOM 3907 C CA . ILE A 1 513 ? -2.971 -23.301 69.219 1.00 41.09 513 ILE A CA 1
ATOM 3908 C C . ILE A 1 513 ? -3.567 -21.966 69.695 1.00 41.09 513 ILE A C 1
ATOM 3910 O O . ILE A 1 513 ? -4.727 -21.915 70.110 1.00 41.09 513 ILE A O 1
ATOM 3914 N N . LYS A 1 514 ? -2.781 -20.886 69.740 1.00 44.03 514 LYS A N 1
ATOM 3915 C CA . LYS A 1 514 ? -3.417 -19.566 69.779 1.00 44.03 514 LYS A CA 1
ATOM 3916 C C . LYS A 1 514 ? -4.125 -19.454 68.437 1.00 44.03 514 LYS A C 1
ATOM 3918 O O . LYS A 1 514 ? -3.446 -19.230 67.445 1.00 44.03 514 LYS A O 1
ATOM 3923 N N . ASP A 1 515 ? -5.437 -19.671 68.422 1.00 47.31 515 ASP A N 1
ATOM 3924 C CA . ASP A 1 515 ? -6.294 -19.807 67.232 1.00 47.31 515 ASP A CA 1
ATOM 3925 C C . ASP A 1 515 ? -6.274 -18.578 66.272 1.00 47.31 515 ASP A C 1
ATOM 3927 O O . ASP A 1 515 ? -7.029 -18.538 65.308 1.00 47.31 515 ASP A O 1
ATOM 3931 N N . ASP A 1 516 ? -5.397 -17.585 66.492 1.00 50.75 516 ASP A N 1
ATOM 3932 C CA . ASP A 1 516 ? -5.466 -16.231 65.928 1.00 50.75 516 ASP A CA 1
ATOM 3933 C C . ASP A 1 516 ? -4.233 -15.799 65.088 1.00 50.75 516 ASP A C 1
ATOM 3935 O O . ASP A 1 516 ? -4.059 -14.602 64.843 1.00 50.75 516 ASP A O 1
ATOM 3939 N N . GLN A 1 517 ? -3.343 -16.703 64.649 1.00 62.00 517 GLN A N 1
ATOM 3940 C CA . GLN A 1 517 ? -2.197 -16.339 63.786 1.00 62.00 517 GLN A CA 1
ATOM 3941 C C . GLN A 1 517 ? -2.199 -17.090 62.446 1.00 62.00 517 GLN A C 1
ATOM 3943 O O . GLN A 1 517 ? -2.361 -18.304 62.402 1.00 62.00 517 GLN A O 1
ATOM 3948 N N . PHE A 1 518 ? -2.024 -16.341 61.352 1.00 74.38 518 PHE A N 1
ATOM 3949 C CA . PHE A 1 518 ? -2.047 -16.846 59.976 1.00 74.38 518 PHE A CA 1
ATOM 3950 C C . PHE A 1 518 ? -0.696 -17.428 59.554 1.00 74.38 518 PHE A C 1
ATOM 3952 O O . PHE A 1 518 ? 0.347 -16.860 59.879 1.00 74.38 518 PHE A O 1
ATOM 3959 N N . ASP A 1 519 ? -0.724 -18.486 58.746 1.00 81.94 519 ASP A N 1
ATOM 3960 C CA . ASP A 1 519 ? 0.457 -18.938 58.013 1.00 81.94 519 ASP A CA 1
ATOM 3961 C C . ASP A 1 519 ? 0.753 -17.991 56.842 1.00 81.94 519 ASP A C 1
ATOM 3963 O O . ASP A 1 519 ? -0.149 -17.423 56.220 1.00 81.94 519 ASP A O 1
ATOM 3967 N N . VAL A 1 520 ? 2.036 -17.797 56.544 1.00 87.06 520 VAL A N 1
ATOM 3968 C CA . VAL A 1 520 ? 2.497 -16.875 55.506 1.00 87.06 520 VAL A CA 1
ATOM 3969 C C . VAL A 1 520 ? 3.342 -17.614 54.484 1.00 87.06 520 VAL A C 1
ATOM 3971 O O . VAL A 1 520 ? 4.352 -18.225 54.825 1.00 87.06 520 VAL A O 1
ATOM 3974 N N . PHE A 1 521 ? 2.950 -17.519 53.218 1.00 91.75 521 PHE A N 1
ATOM 3975 C CA . PHE A 1 521 ? 3.681 -18.094 52.093 1.00 91.75 521 PHE A CA 1
ATOM 3976 C C . PHE A 1 521 ? 4.370 -16.968 51.331 1.00 91.75 521 PHE A C 1
ATOM 3978 O O . PHE A 1 521 ? 3.737 -15.981 50.963 1.00 91.75 521 PHE A O 1
ATOM 3985 N N . TYR A 1 522 ? 5.663 -17.113 51.077 1.00 91.88 522 TYR A N 1
ATOM 3986 C CA . TYR A 1 522 ? 6.437 -16.141 50.317 1.00 91.88 522 TYR A CA 1
ATOM 3987 C C . TYR A 1 522 ? 6.694 -16.691 48.926 1.00 91.88 522 TYR A C 1
ATOM 3989 O O . TYR A 1 522 ? 7.468 -17.634 48.753 1.00 91.88 522 TYR A O 1
ATOM 3997 N N . LEU A 1 523 ? 6.033 -16.099 47.938 1.00 93.62 523 LEU A N 1
ATOM 3998 C CA . LEU A 1 523 ? 6.250 -16.437 46.542 1.00 93.62 523 LEU A CA 1
ATOM 3999 C C . LEU A 1 523 ? 7.366 -15.574 45.976 1.00 93.62 523 LEU A C 1
ATOM 4001 O O . LEU A 1 523 ? 7.431 -14.369 46.239 1.00 93.62 523 LEU A O 1
ATOM 4005 N N . HIS A 1 524 ? 8.218 -16.194 45.173 1.00 91.62 524 HIS A N 1
ATOM 4006 C CA . HIS A 1 524 ? 9.296 -15.504 44.485 1.00 91.62 524 HIS A CA 1
ATOM 4007 C C . HIS A 1 524 ? 8.735 -14.555 43.424 1.00 91.62 524 HIS A C 1
ATOM 4009 O O . HIS A 1 524 ? 8.024 -14.983 42.516 1.00 91.62 524 HIS A O 1
ATOM 4015 N N . GLY A 1 525 ? 9.031 -13.261 43.552 1.00 89.31 525 GLY A N 1
ATOM 4016 C CA . GLY A 1 525 ? 8.639 -12.242 42.581 1.00 89.31 525 GLY A CA 1
ATOM 4017 C C . GLY A 1 525 ? 9.796 -11.849 41.665 1.00 89.31 525 GLY A C 1
ATOM 4018 O O . GLY A 1 525 ? 9.698 -11.961 40.446 1.00 89.31 525 GLY A O 1
ATOM 4019 N N . MET A 1 526 ? 10.898 -11.365 42.241 1.00 87.31 526 MET A N 1
ATOM 4020 C CA . MET A 1 526 ? 12.100 -10.969 41.495 1.00 87.31 526 MET A CA 1
ATOM 4021 C C . MET A 1 526 ? 13.374 -11.292 42.275 1.00 87.31 526 MET A C 1
ATOM 4023 O O . MET A 1 526 ? 13.411 -11.121 43.491 1.00 87.31 526 MET A O 1
ATOM 4027 N N . ASP A 1 527 ? 14.445 -11.644 41.560 1.00 85.62 527 ASP A N 1
ATOM 4028 C CA . ASP A 1 527 ? 15.728 -12.052 42.154 1.00 85.62 527 ASP A CA 1
ATOM 4029 C C . ASP A 1 527 ? 16.438 -10.944 42.947 1.00 85.62 527 ASP A C 1
ATOM 4031 O O . ASP A 1 527 ? 17.211 -11.231 43.856 1.00 85.62 527 ASP A O 1
ATOM 4035 N N . SER A 1 528 ? 16.220 -9.672 42.597 1.00 82.94 528 SER A N 1
ATOM 4036 C CA . SER A 1 528 ? 16.918 -8.541 43.217 1.00 82.94 528 SER A CA 1
ATOM 4037 C C . SER A 1 528 ? 16.105 -7.250 43.119 1.00 82.94 528 SER A C 1
ATOM 4039 O O . SER A 1 528 ? 15.820 -6.770 42.020 1.00 82.94 528 SER A O 1
ATOM 4041 N N . TYR A 1 529 ? 15.833 -6.626 44.265 1.00 81.44 529 TYR A N 1
ATOM 4042 C CA . TYR A 1 529 ? 15.153 -5.340 44.392 1.00 81.44 529 TYR A CA 1
ATOM 4043 C C . TYR A 1 529 ? 15.763 -4.470 45.512 1.00 81.44 529 TYR A C 1
ATOM 4045 O O . TYR A 1 529 ? 16.280 -4.954 46.520 1.00 81.44 529 TYR A O 1
ATOM 4053 N N . GLY A 1 530 ? 15.714 -3.146 45.327 1.00 75.50 530 GLY A N 1
ATOM 4054 C CA . GLY A 1 530 ? 16.253 -2.166 46.275 1.00 75.50 530 GLY A CA 1
ATOM 4055 C C . GLY A 1 530 ? 17.788 -2.076 46.305 1.00 75.50 530 GLY A C 1
ATOM 4056 O O . GLY A 1 530 ? 18.500 -2.718 45.536 1.00 75.50 530 GLY A O 1
ATOM 4057 N N . PHE A 1 531 ? 18.320 -1.245 47.209 1.00 64.75 531 PHE A N 1
ATOM 4058 C CA . PHE A 1 531 ? 19.762 -0.952 47.290 1.00 64.75 531 PHE A CA 1
ATOM 4059 C C . PHE A 1 531 ? 20.610 -2.169 47.697 1.00 64.75 531 PHE A C 1
ATOM 4061 O O . PHE A 1 531 ? 21.754 -2.300 47.269 1.00 64.75 531 PHE A O 1
ATOM 4068 N N . ARG A 1 532 ? 20.044 -3.065 48.515 1.00 69.69 532 ARG A N 1
ATOM 4069 C CA . ARG A 1 532 ? 20.720 -4.274 49.013 1.00 69.69 532 ARG A CA 1
ATOM 4070 C C . ARG A 1 532 ? 20.655 -5.462 48.049 1.00 69.69 532 ARG A C 1
ATOM 4072 O O . ARG A 1 532 ? 21.358 -6.434 48.283 1.00 69.69 532 ARG A O 1
ATOM 4079 N N . LYS A 1 533 ? 19.900 -5.343 46.944 1.00 78.69 533 LYS A N 1
ATOM 4080 C CA . LYS A 1 533 ? 19.692 -6.400 45.937 1.00 78.69 533 LYS A CA 1
ATOM 4081 C C . LYS A 1 533 ? 19.119 -7.702 46.512 1.00 78.69 533 LYS A C 1
ATOM 4083 O O . LYS A 1 533 ? 19.405 -8.777 45.998 1.00 78.69 533 LYS A O 1
ATOM 4088 N N . ASP A 1 534 ? 18.309 -7.596 47.561 1.00 83.69 534 ASP A N 1
ATOM 4089 C CA . ASP A 1 534 ? 17.605 -8.748 48.127 1.00 83.69 534 ASP A CA 1
ATOM 4090 C C . ASP A 1 534 ? 16.405 -9.121 47.231 1.00 83.69 534 ASP A C 1
ATOM 4092 O O . ASP A 1 534 ? 15.870 -8.237 46.548 1.00 83.69 534 ASP A O 1
ATOM 4096 N N . PRO A 1 535 ? 15.939 -10.382 47.231 1.00 87.50 535 PRO A N 1
ATOM 4097 C CA . PRO A 1 535 ? 14.762 -10.771 46.460 1.00 87.50 535 PRO A CA 1
ATOM 4098 C C . PRO A 1 535 ? 13.494 -10.025 46.899 1.00 87.50 535 PRO A C 1
ATOM 4100 O O . PRO A 1 535 ? 13.317 -9.700 48.076 1.00 87.50 535 PRO A O 1
ATOM 4103 N N . LEU A 1 536 ? 12.604 -9.769 45.939 1.00 91.12 536 LEU A N 1
ATOM 4104 C CA . LEU A 1 536 ? 11.269 -9.210 46.167 1.00 91.12 536 LEU A CA 1
ATOM 4105 C C . LEU A 1 536 ? 10.254 -10.349 46.223 1.00 91.12 536 LEU A C 1
ATOM 4107 O O . LEU A 1 536 ? 10.099 -11.081 45.242 1.00 91.12 536 LEU A O 1
ATOM 4111 N N . TYR A 1 537 ? 9.543 -10.460 47.342 1.00 94.19 537 TYR A N 1
ATOM 4112 C CA . TYR A 1 537 ? 8.562 -11.520 47.564 1.00 94.19 537 TYR A CA 1
ATOM 4113 C C . TYR A 1 537 ? 7.123 -11.014 47.483 1.00 94.19 537 TYR A C 1
ATOM 4115 O O . TYR A 1 537 ? 6.806 -9.891 47.882 1.00 94.19 537 TYR A O 1
ATOM 4123 N N . ILE A 1 538 ? 6.223 -11.890 47.042 1.00 94.81 538 ILE A N 1
ATOM 4124 C CA . ILE A 1 538 ? 4.786 -11.731 47.258 1.00 94.81 538 ILE A CA 1
ATOM 4125 C C . ILE A 1 538 ? 4.420 -12.510 48.521 1.00 94.81 538 ILE A C 1
ATOM 4127 O O . ILE A 1 538 ? 4.504 -13.736 48.557 1.00 94.81 538 ILE A O 1
ATOM 4131 N N . LYS A 1 539 ? 4.044 -11.785 49.571 1.00 93.94 539 LYS A N 1
ATOM 4132 C CA . LYS A 1 539 ? 3.696 -12.328 50.883 1.00 93.94 539 LYS A CA 1
ATOM 4133 C C . LYS A 1 539 ? 2.205 -12.657 50.915 1.00 93.94 539 LYS A C 1
ATOM 4135 O O . LYS A 1 539 ? 1.376 -11.754 51.023 1.00 93.94 539 LYS A O 1
ATOM 4140 N N . LEU A 1 540 ? 1.859 -13.936 50.847 1.00 92.50 540 LEU A N 1
ATOM 4141 C CA . LEU A 1 540 ? 0.484 -14.416 50.959 1.00 92.50 540 LEU A CA 1
ATOM 4142 C C . LEU A 1 540 ? 0.157 -14.735 52.414 1.00 92.50 540 LEU A C 1
ATOM 4144 O O . LEU A 1 540 ? 0.810 -15.580 53.018 1.00 92.50 540 LEU A O 1
ATOM 4148 N N . VAL A 1 541 ? -0.868 -14.091 52.965 1.00 88.38 541 VAL A N 1
ATOM 4149 C CA . VAL A 1 541 ? -1.402 -14.412 54.295 1.00 88.38 541 VAL A CA 1
ATOM 4150 C C . VAL A 1 541 ? -2.533 -15.421 54.129 1.00 88.38 541 VAL A C 1
ATOM 4152 O O . VAL A 1 541 ? -3.592 -15.083 53.584 1.00 88.38 541 VAL A O 1
ATOM 4155 N N . ILE A 1 542 ? -2.290 -16.647 54.583 1.00 86.88 542 ILE A N 1
ATOM 4156 C CA . ILE A 1 542 ? -3.149 -17.808 54.371 1.00 86.88 542 ILE A CA 1
ATOM 4157 C C . ILE A 1 542 ? -4.146 -17.963 55.520 1.00 86.88 542 ILE A C 1
ATOM 4159 O O . ILE A 1 542 ? -3.786 -17.937 56.697 1.00 86.88 542 ILE A O 1
ATOM 4163 N N . LYS A 1 543 ? -5.415 -18.161 55.164 1.00 84.56 543 LYS A N 1
ATOM 4164 C CA . LYS A 1 543 ? -6.497 -18.551 56.069 1.00 84.56 543 LYS A CA 1
ATOM 4165 C C . LYS A 1 543 ? -6.789 -20.029 55.870 1.00 84.56 543 LYS A C 1
ATOM 4167 O O . LYS A 1 543 ? -7.336 -20.412 54.843 1.00 84.56 543 LYS A O 1
ATOM 4172 N N . SER A 1 544 ? -6.402 -20.845 56.835 1.00 79.81 544 SER A N 1
ATOM 4173 C CA . SER A 1 544 ? -6.509 -22.297 56.744 1.00 79.81 544 SER A CA 1
ATOM 4174 C C . SER A 1 544 ? -6.791 -22.882 58.129 1.00 79.81 544 SER A C 1
ATOM 4176 O O . SER A 1 544 ? -6.278 -22.344 59.114 1.00 79.81 544 SER A O 1
ATOM 4178 N N . PRO A 1 545 ? -7.592 -23.958 58.232 1.00 72.12 545 PRO A N 1
ATOM 4179 C CA . PRO A 1 545 ? -7.687 -24.753 59.454 1.00 72.12 545 PRO A CA 1
ATOM 4180 C C . PRO A 1 545 ? -6.434 -25.621 59.684 1.00 72.12 545 PRO A C 1
ATOM 4182 O O . PRO A 1 545 ? -6.182 -26.043 60.811 1.00 72.12 545 PRO A O 1
ATOM 4185 N N . ASP A 1 546 ? -5.663 -25.882 58.624 1.00 77.75 546 ASP A N 1
ATOM 4186 C CA . ASP A 1 546 ? -4.412 -26.641 58.642 1.00 77.75 546 ASP A CA 1
ATOM 4187 C C . ASP A 1 546 ? -3.196 -25.720 58.836 1.00 77.75 546 ASP A C 1
ATOM 4189 O O . ASP A 1 546 ? -3.222 -24.556 58.429 1.00 77.75 546 ASP A O 1
ATOM 4193 N N . VAL A 1 547 ? -2.115 -26.284 59.385 1.00 76.94 547 VAL A N 1
ATOM 4194 C CA . VAL A 1 547 ? -0.793 -25.646 59.528 1.00 76.94 547 VAL A CA 1
ATOM 4195 C C . VAL A 1 547 ? 0.159 -26.198 58.469 1.00 76.94 547 VAL A C 1
ATOM 4197 O O . VAL A 1 547 ? 0.049 -27.372 58.115 1.00 76.94 547 VAL A O 1
ATOM 4200 N N . PHE A 1 548 ? 1.129 -25.411 58.002 1.00 83.06 548 PHE A N 1
ATOM 4201 C CA . PHE A 1 548 ? 2.117 -25.852 57.006 1.00 83.06 548 PHE A CA 1
ATOM 4202 C C . PHE A 1 548 ? 3.558 -25.794 57.526 1.00 83.06 548 PHE A C 1
ATOM 4204 O O . PHE A 1 548 ? 3.951 -24.852 58.209 1.00 83.06 548 PHE A O 1
ATOM 4211 N N . VAL A 1 549 ? 4.359 -26.804 57.176 1.00 80.94 549 VAL A N 1
ATOM 4212 C CA . VAL A 1 549 ? 5.789 -26.899 57.523 1.00 80.94 549 VAL A CA 1
ATOM 4213 C C . VAL A 1 549 ? 6.626 -27.197 56.282 1.00 80.94 549 VAL A C 1
ATOM 4215 O O . VAL A 1 549 ? 6.171 -27.895 55.379 1.00 80.94 549 VAL A O 1
ATOM 4218 N N . MET A 1 550 ? 7.846 -26.663 56.232 1.00 82.88 550 MET A N 1
ATOM 4219 C CA . MET A 1 550 ? 8.791 -26.853 55.130 1.00 82.88 550 MET A CA 1
ATOM 4220 C C . MET A 1 550 ? 9.980 -27.679 55.622 1.00 82.88 550 MET A C 1
ATOM 4222 O O . MET A 1 550 ? 10.486 -27.436 56.718 1.00 82.88 550 MET A O 1
ATOM 4226 N N . ASP A 1 551 ? 10.401 -28.667 54.837 1.00 81.25 551 ASP A N 1
ATOM 4227 C CA . ASP A 1 551 ? 11.575 -29.482 55.152 1.00 81.25 551 ASP A CA 1
ATOM 4228 C C . ASP A 1 551 ? 12.892 -28.790 54.756 1.00 81.25 551 ASP A C 1
ATOM 4230 O O . ASP A 1 551 ? 12.921 -27.699 54.184 1.00 81.25 551 ASP A O 1
ATOM 4234 N N . THR A 1 552 ? 14.021 -29.428 55.067 1.00 79.81 552 THR A N 1
ATOM 4235 C CA . THR A 1 552 ? 15.356 -28.894 54.744 1.00 79.81 552 THR A CA 1
ATOM 4236 C C . THR A 1 552 ? 15.660 -28.860 53.245 1.00 79.81 552 THR A C 1
ATOM 4238 O O . THR A 1 552 ? 16.549 -28.119 52.817 1.00 79.81 552 THR A O 1
ATOM 4241 N N . TYR A 1 553 ? 14.927 -29.628 52.437 1.00 80.31 553 TYR A N 1
ATOM 4242 C CA . TYR A 1 553 ? 15.053 -29.645 50.983 1.00 80.31 553 TYR A CA 1
ATOM 4243 C C . TYR A 1 553 ? 14.161 -28.598 50.313 1.00 80.31 553 TYR A C 1
ATOM 4245 O O . TYR A 1 553 ? 14.432 -28.260 49.163 1.00 80.31 553 TYR A O 1
ATOM 4253 N N . GLY A 1 554 ? 13.208 -28.013 51.045 1.00 80.25 554 GLY A N 1
ATOM 4254 C CA . GLY A 1 554 ? 12.273 -26.970 50.627 1.00 80.25 554 GLY A CA 1
ATOM 4255 C C . GLY A 1 554 ? 10.916 -27.492 50.145 1.00 80.25 554 GLY A C 1
ATOM 4256 O O . GLY A 1 554 ? 10.160 -26.728 49.547 1.00 80.25 554 GLY A O 1
ATOM 4257 N N . ASP A 1 555 ? 10.605 -28.766 50.387 1.00 85.12 555 ASP A N 1
ATOM 4258 C CA . ASP A 1 555 ? 9.274 -29.327 50.158 1.00 85.12 555 ASP A CA 1
ATOM 4259 C C . ASP A 1 555 ? 8.341 -28.940 51.319 1.00 85.12 555 ASP A C 1
ATOM 4261 O O . ASP A 1 555 ? 8.741 -28.908 52.485 1.00 85.12 555 ASP A O 1
ATOM 4265 N N . ILE A 1 556 ? 7.082 -28.637 51.006 1.00 86.62 556 ILE A N 1
ATOM 4266 C CA . ILE A 1 556 ? 6.072 -28.174 51.964 1.00 86.62 556 ILE A CA 1
ATOM 4267 C C . ILE A 1 556 ? 5.076 -29.296 52.243 1.00 86.62 556 ILE A C 1
ATOM 4269 O O . ILE A 1 556 ? 4.514 -29.899 51.325 1.00 86.62 556 ILE A O 1
ATOM 4273 N N . TYR A 1 557 ? 4.806 -29.523 53.524 1.00 83.94 557 TYR A N 1
ATOM 4274 C CA . TYR A 1 557 ? 3.912 -30.548 54.048 1.00 83.94 557 TYR A CA 1
ATOM 4275 C C . TYR A 1 557 ? 2.850 -29.923 54.953 1.00 83.94 557 TYR A C 1
ATOM 4277 O O . TYR A 1 557 ? 3.014 -28.817 55.476 1.00 83.94 557 TYR A O 1
ATOM 4285 N N . LYS A 1 558 ? 1.764 -30.665 55.180 1.00 81.88 558 LYS A N 1
ATOM 4286 C CA . LYS A 1 558 ? 0.811 -30.330 56.237 1.00 81.88 558 LYS A CA 1
ATOM 4287 C C . LYS A 1 558 ? 1.425 -30.655 57.593 1.00 81.88 558 LYS A C 1
ATOM 4289 O O . LYS A 1 558 ? 1.840 -31.780 57.845 1.00 81.88 558 LYS A O 1
ATOM 4294 N N . GLY A 1 559 ? 1.519 -29.639 58.431 1.00 70.62 559 GLY A N 1
ATOM 4295 C CA . GLY A 1 559 ? 2.060 -29.691 59.775 1.00 70.62 559 GLY A CA 1
ATOM 4296 C C . GLY A 1 559 ? 0.997 -29.961 60.849 1.00 70.62 559 GLY A C 1
ATOM 4297 O O . GLY A 1 559 ? -0.113 -30.404 60.550 1.00 70.62 559 GLY A O 1
ATOM 4298 N N . PRO A 1 560 ? 1.332 -29.711 62.130 1.00 62.34 560 PRO A N 1
ATOM 4299 C CA . PRO A 1 560 ? 2.576 -29.088 62.598 1.00 62.34 560 PRO A CA 1
ATOM 4300 C C . PRO A 1 560 ? 3.802 -30.019 62.570 1.00 62.34 560 PRO A C 1
ATOM 4302 O O . PRO A 1 560 ? 4.917 -29.545 62.730 1.00 62.34 560 PRO A O 1
ATOM 4305 N N . ASN A 1 561 ? 3.627 -31.327 62.355 1.00 66.31 561 ASN A N 1
ATOM 4306 C CA . ASN A 1 561 ? 4.722 -32.290 62.193 1.00 66.31 561 ASN A CA 1
ATOM 4307 C C . ASN A 1 561 ? 4.422 -33.212 61.015 1.00 66.31 561 ASN A C 1
ATOM 4309 O O . ASN A 1 561 ? 3.333 -33.781 60.977 1.00 66.31 561 ASN A O 1
ATOM 4313 N N . ALA A 1 562 ? 5.394 -33.391 60.120 1.00 71.38 562 ALA A N 1
ATOM 4314 C CA . ALA A 1 562 ? 5.260 -34.226 58.930 1.00 71.38 562 ALA A CA 1
ATOM 4315 C C . ALA A 1 562 ? 6.403 -35.244 58.851 1.00 71.38 562 ALA A C 1
ATOM 4317 O O . ALA A 1 562 ? 7.576 -34.891 59.004 1.00 71.38 562 ALA A O 1
ATOM 4318 N N . ASN A 1 563 ? 6.074 -36.515 58.605 1.00 75.00 563 ASN A N 1
ATOM 4319 C CA . ASN A 1 563 ? 7.084 -37.542 58.362 1.00 75.00 563 ASN A CA 1
ATOM 4320 C C . ASN A 1 563 ? 7.449 -37.586 56.873 1.00 75.00 563 ASN A C 1
ATOM 4322 O O . ASN A 1 563 ? 6.774 -38.253 56.085 1.00 75.00 563 ASN A O 1
ATOM 4326 N N . ILE A 1 564 ? 8.565 -36.953 56.507 1.00 75.12 564 ILE A N 1
ATOM 4327 C CA . ILE A 1 564 ? 8.985 -36.781 55.104 1.00 75.12 564 ILE A CA 1
ATOM 4328 C C . ILE A 1 564 ? 9.333 -38.092 54.372 1.00 75.12 564 ILE A C 1
ATOM 4330 O O . ILE A 1 564 ? 9.531 -38.098 53.163 1.00 75.12 564 ILE A O 1
ATOM 4334 N N . VAL A 1 565 ? 9.400 -39.226 55.083 1.00 68.38 565 VAL A N 1
ATOM 4335 C CA . VAL A 1 565 ? 9.632 -40.556 54.488 1.00 68.38 565 VAL A CA 1
ATOM 4336 C C . VAL A 1 565 ? 8.319 -41.240 54.090 1.00 68.38 565 VAL A C 1
ATOM 4338 O O . VAL A 1 565 ? 8.299 -42.062 53.175 1.00 68.38 565 VAL A O 1
ATOM 4341 N N . LYS A 1 566 ? 7.220 -40.953 54.798 1.00 72.56 566 LYS A N 1
ATOM 4342 C CA . LYS A 1 566 ? 5.926 -41.641 54.621 1.00 72.56 566 LYS A CA 1
ATOM 4343 C C . LYS A 1 566 ? 4.858 -40.765 53.984 1.00 72.56 566 LYS A C 1
ATOM 4345 O O . LYS A 1 566 ? 3.943 -41.292 53.351 1.00 72.56 566 LYS A O 1
ATOM 4350 N N . GLU A 1 567 ? 4.945 -39.461 54.186 1.00 73.69 567 GLU A N 1
ATOM 4351 C CA . GLU A 1 567 ? 3.965 -38.493 53.716 1.00 73.69 567 GLU A CA 1
ATOM 4352 C C . GLU A 1 567 ? 4.405 -37.894 52.380 1.00 73.69 567 GLU A C 1
ATOM 4354 O O . GLU A 1 567 ? 5.593 -37.772 52.090 1.00 73.69 567 GLU A O 1
ATOM 4359 N N . LYS A 1 568 ? 3.432 -37.547 51.532 1.00 82.44 568 LYS A N 1
ATOM 4360 C CA . LYS A 1 568 ? 3.700 -36.860 50.266 1.00 82.44 568 LYS A CA 1
ATOM 4361 C C . LYS A 1 568 ? 3.707 -35.355 50.511 1.00 82.44 568 LYS A C 1
ATOM 4363 O O . LYS A 1 568 ? 2.797 -34.852 51.166 1.00 82.44 568 LYS A O 1
ATOM 4368 N N . ALA A 1 569 ? 4.688 -34.660 49.941 1.00 84.62 569 ALA A N 1
ATOM 4369 C CA . ALA A 1 569 ? 4.715 -33.204 49.936 1.00 84.62 569 ALA A CA 1
ATOM 4370 C C . ALA A 1 569 ? 3.450 -32.647 49.267 1.00 84.62 569 ALA A C 1
ATOM 4372 O O . ALA A 1 569 ? 3.042 -33.122 48.202 1.00 84.62 569 ALA A O 1
ATOM 4373 N N . LEU A 1 570 ? 2.853 -31.633 49.891 1.00 85.94 570 LEU A N 1
ATOM 4374 C CA . LEU A 1 570 ? 1.748 -30.862 49.325 1.00 85.94 570 LEU A CA 1
ATOM 4375 C C . LEU A 1 570 ? 2.254 -29.996 48.161 1.00 85.94 570 LEU A C 1
ATOM 4377 O O . LEU A 1 570 ? 1.630 -29.935 47.103 1.00 85.94 570 LEU A O 1
ATOM 4381 N N . ILE A 1 571 ? 3.417 -29.365 48.344 1.00 88.00 571 ILE A N 1
ATOM 4382 C CA . ILE A 1 571 ? 4.116 -28.586 47.317 1.00 88.00 571 ILE A CA 1
ATOM 4383 C C . ILE A 1 571 ? 5.575 -29.028 47.322 1.00 88.00 571 ILE A C 1
ATOM 4385 O O . ILE A 1 571 ? 6.231 -28.969 48.358 1.00 88.00 571 ILE A O 1
ATOM 4389 N N . LYS A 1 572 ? 6.094 -29.448 46.169 1.00 87.25 572 LYS A N 1
ATOM 4390 C CA . LYS A 1 572 ? 7.526 -29.727 46.018 1.00 87.25 572 LYS A CA 1
ATOM 4391 C C . LYS A 1 572 ? 8.300 -28.446 45.723 1.00 87.25 572 LYS A C 1
ATOM 4393 O O . LYS A 1 572 ? 7.777 -27.546 45.062 1.00 87.25 572 LYS A O 1
ATOM 4398 N N . LYS A 1 573 ? 9.560 -28.375 46.142 1.00 85.00 573 LYS A N 1
ATOM 4399 C CA . LYS A 1 573 ? 10.432 -27.238 45.850 1.00 85.00 573 LYS A CA 1
ATOM 4400 C C . LYS A 1 573 ? 10.517 -26.972 44.350 1.00 85.00 573 LYS A C 1
ATOM 4402 O O . LYS A 1 573 ? 10.714 -27.880 43.544 1.00 85.00 573 LYS A O 1
ATOM 4407 N N . GLY A 1 574 ? 10.409 -25.697 43.983 1.00 81.38 574 GLY A N 1
ATOM 4408 C CA . GLY A 1 574 ? 10.517 -25.246 42.597 1.00 81.38 574 GLY A CA 1
ATOM 4409 C C . GLY A 1 574 ? 9.276 -25.518 41.745 1.00 81.38 574 GLY A C 1
ATOM 4410 O O . GLY A 1 574 ? 9.229 -25.055 40.608 1.00 81.38 574 GLY A O 1
ATOM 4411 N N . TYR A 1 575 ? 8.263 -26.218 42.269 1.00 85.00 575 TYR A N 1
ATOM 4412 C CA . TYR A 1 575 ? 6.995 -26.370 41.563 1.00 85.00 575 TYR A CA 1
ATOM 4413 C C . TYR A 1 575 ? 6.265 -25.035 41.545 1.00 85.00 575 TYR A C 1
ATOM 4415 O O . TYR A 1 575 ? 6.304 -24.259 42.506 1.00 85.00 575 TYR A O 1
ATOM 4423 N N . ARG A 1 576 ? 5.572 -24.773 40.438 1.00 86.00 576 ARG A N 1
ATOM 4424 C CA . ARG A 1 576 ? 4.725 -23.594 40.336 1.00 86.00 576 ARG A CA 1
ATOM 4425 C C . ARG A 1 576 ? 3.381 -23.905 40.964 1.00 86.00 576 ARG A C 1
ATOM 4427 O O . ARG A 1 576 ? 2.784 -24.937 40.678 1.00 86.00 576 ARG A O 1
ATOM 4434 N N . VAL A 1 577 ? 2.916 -23.025 41.830 1.00 88.69 577 VAL A N 1
ATOM 4435 C CA . VAL A 1 577 ? 1.705 -23.220 42.618 1.00 88.69 577 VAL A CA 1
ATOM 4436 C C . VAL A 1 577 ? 0.707 -22.145 42.253 1.00 88.69 577 VAL A C 1
ATOM 4438 O O . VAL A 1 577 ? 1.042 -20.963 42.253 1.00 88.69 577 VAL A O 1
ATOM 4441 N N . LYS A 1 578 ? -0.526 -22.552 41.970 1.00 90.12 578 LYS A N 1
ATOM 4442 C CA . LYS A 1 578 ? -1.657 -21.658 41.761 1.00 90.12 578 LYS A CA 1
ATOM 4443 C C . LYS A 1 578 ? -2.666 -21.840 42.882 1.00 90.12 578 LYS A C 1
ATOM 4445 O O . LYS A 1 578 ? -3.226 -22.922 43.050 1.00 90.12 578 LYS A O 1
ATOM 4450 N N . PHE A 1 579 ? -2.917 -20.760 43.610 1.00 89.81 579 PHE A N 1
ATOM 4451 C CA . PHE A 1 579 ? -3.956 -20.708 44.631 1.00 89.81 579 PHE A CA 1
ATOM 4452 C C . PHE A 1 579 ? -5.294 -20.420 43.947 1.00 89.81 579 PHE A C 1
ATOM 4454 O O . PHE A 1 579 ? -5.428 -19.438 43.212 1.00 89.81 579 PHE A O 1
ATOM 4461 N N . LEU A 1 580 ? -6.275 -21.301 44.141 1.00 87.56 580 LEU A N 1
ATOM 4462 C CA . LEU A 1 580 ? -7.563 -21.236 43.443 1.00 87.56 580 LEU A CA 1
ATOM 4463 C C . LEU A 1 580 ? -8.595 -20.345 44.144 1.00 87.56 580 LEU A C 1
ATOM 4465 O O . LEU A 1 580 ? -9.648 -20.067 43.567 1.00 87.56 580 LEU A O 1
ATOM 4469 N N . LYS A 1 581 ? -8.277 -19.849 45.344 1.00 88.44 581 LYS A N 1
ATOM 4470 C CA . LYS A 1 581 ? -9.069 -18.856 46.074 1.00 88.44 581 LYS A CA 1
ATOM 4471 C C . LYS A 1 581 ? -8.379 -17.498 46.089 1.00 88.44 581 LYS A C 1
ATOM 4473 O O . LYS A 1 581 ? -7.155 -17.385 46.091 1.00 88.44 581 LYS A O 1
ATOM 4478 N N . GLU A 1 582 ? -9.199 -16.458 46.040 1.00 88.94 582 GLU A N 1
ATOM 4479 C CA . GLU A 1 582 ? -8.746 -15.083 45.869 1.00 88.94 582 GLU A CA 1
ATOM 4480 C C . GLU A 1 582 ? -8.134 -14.521 47.154 1.00 88.94 582 GLU A C 1
ATOM 4482 O O . GLU A 1 582 ? -8.685 -14.684 48.238 1.00 88.94 582 GLU A O 1
ATOM 4487 N N . GLY A 1 583 ? -7.033 -13.785 47.017 1.00 88.69 583 GLY A N 1
ATOM 4488 C CA . GLY A 1 583 ? -6.473 -12.939 48.067 1.00 88.69 583 GLY A CA 1
ATOM 4489 C C . GLY A 1 583 ? -6.590 -11.463 47.703 1.00 88.69 583 GLY A C 1
ATOM 4490 O O . GLY A 1 583 ? -6.638 -11.099 46.529 1.00 88.69 583 GLY A O 1
ATOM 4491 N N . ARG A 1 584 ? -6.634 -10.580 48.699 1.00 90.38 584 ARG A N 1
ATOM 4492 C CA . ARG A 1 584 ? -6.722 -9.129 48.492 1.00 90.38 584 ARG A CA 1
ATOM 4493 C C . ARG A 1 584 ? -5.348 -8.482 48.588 1.00 90.38 584 ARG A C 1
ATOM 4495 O O . ARG A 1 584 ? -4.715 -8.576 49.635 1.00 90.38 584 ARG A O 1
ATOM 4502 N N . VAL A 1 585 ? -4.911 -7.773 47.551 1.00 91.81 585 VAL A N 1
ATOM 4503 C CA . VAL A 1 585 ? -3.636 -7.034 47.588 1.00 91.81 585 VAL A CA 1
ATOM 4504 C C . VAL A 1 585 ? -3.736 -5.882 48.591 1.00 91.81 585 VAL A C 1
ATOM 4506 O O . VAL A 1 585 ? -4.681 -5.090 48.543 1.00 91.81 585 VAL A O 1
ATOM 4509 N N . GLN A 1 586 ? -2.773 -5.798 49.506 1.00 87.38 586 GLN A N 1
ATOM 4510 C CA . GLN A 1 586 ? -2.720 -4.808 50.578 1.00 87.38 586 GLN A CA 1
ATOM 4511 C C . GLN A 1 586 ? -1.614 -3.787 50.313 1.00 87.38 586 GLN A C 1
ATOM 4513 O O . GLN A 1 586 ? -0.425 -4.098 50.368 1.00 87.38 586 GLN A O 1
ATOM 4518 N N . GLY A 1 587 ? -2.022 -2.539 50.083 1.00 83.06 587 GLY A N 1
ATOM 4519 C CA . GLY A 1 587 ? -1.112 -1.429 49.829 1.00 83.06 587 GLY A CA 1
ATOM 4520 C C . GLY A 1 587 ? -0.808 -1.218 48.348 1.00 83.06 587 GLY A C 1
ATOM 4521 O O . GLY A 1 587 ? -1.108 -2.037 47.485 1.00 83.06 587 GLY A O 1
ATOM 4522 N N . ASP A 1 588 ? -0.238 -0.055 48.064 1.00 83.19 588 ASP A N 1
ATOM 4523 C CA . ASP A 1 588 ? 0.114 0.441 46.732 1.00 83.19 588 ASP A CA 1
ATOM 4524 C C . ASP A 1 588 ? 1.631 0.600 46.533 1.00 83.19 588 ASP A C 1
ATOM 4526 O O . ASP A 1 588 ? 2.079 0.942 45.438 1.00 83.19 588 ASP A O 1
ATOM 4530 N N . GLN A 1 589 ? 2.421 0.328 47.576 1.00 85.88 589 GLN A N 1
ATOM 4531 C CA . GLN A 1 589 ? 3.877 0.447 47.598 1.00 85.88 589 GLN A CA 1
ATOM 4532 C C . GLN A 1 589 ? 4.529 -0.805 48.185 1.00 85.88 589 GLN A C 1
ATOM 4534 O O . GLN A 1 589 ? 3.980 -1.444 49.083 1.00 85.88 589 GLN A O 1
ATOM 4539 N N . ILE A 1 590 ? 5.738 -1.108 47.711 1.00 88.94 590 ILE A N 1
ATOM 4540 C CA . ILE A 1 590 ? 6.569 -2.196 48.237 1.00 88.94 590 ILE A CA 1
ATOM 4541 C C . ILE A 1 590 ? 7.076 -1.806 49.628 1.00 88.94 590 ILE A C 1
ATOM 4543 O O . ILE A 1 590 ? 7.682 -0.746 49.797 1.00 88.94 590 ILE A O 1
ATOM 4547 N N . LYS A 1 591 ? 6.871 -2.676 50.621 1.00 85.38 591 LYS A N 1
ATOM 4548 C CA . LYS A 1 591 ? 7.360 -2.484 51.994 1.00 85.38 591 LYS A CA 1
ATOM 4549 C C . LYS A 1 591 ? 8.221 -3.673 52.385 1.00 85.38 591 LYS A C 1
ATOM 4551 O O . LYS A 1 591 ? 7.802 -4.803 52.207 1.00 85.38 591 LYS A O 1
ATOM 4556 N N . ASN A 1 592 ? 9.417 -3.422 52.915 1.00 84.62 592 ASN A N 1
ATOM 4557 C CA . ASN A 1 592 ? 10.357 -4.472 53.337 1.00 84.62 592 ASN A CA 1
ATOM 4558 C C . ASN A 1 592 ? 10.671 -5.516 52.244 1.00 84.62 592 ASN A C 1
ATOM 4560 O O . ASN A 1 592 ? 10.857 -6.683 52.557 1.00 84.62 592 ASN A O 1
ATOM 4564 N N . ASN A 1 593 ? 10.730 -5.098 50.972 1.00 89.19 593 ASN A N 1
ATOM 4565 C CA . ASN A 1 593 ? 10.871 -5.992 49.811 1.00 89.19 593 ASN A CA 1
ATOM 4566 C C . ASN A 1 593 ? 9.773 -7.067 49.725 1.00 89.19 593 ASN A C 1
ATOM 4568 O O . ASN A 1 593 ? 9.993 -8.164 49.214 1.00 89.19 593 ASN A O 1
ATOM 4572 N N . GLU A 1 594 ? 8.577 -6.734 50.207 1.00 91.19 594 GLU A N 1
ATOM 4573 C CA . GLU A 1 594 ? 7.403 -7.594 50.194 1.00 91.19 594 GLU A CA 1
ATOM 4574 C C . GLU A 1 594 ? 6.190 -6.829 49.645 1.00 91.19 594 GLU A C 1
ATOM 4576 O O . GLU A 1 594 ? 6.019 -5.621 49.864 1.00 91.19 594 GLU A O 1
ATOM 4581 N N . ILE A 1 595 ? 5.336 -7.551 48.922 1.00 92.12 595 ILE A N 1
ATOM 4582 C CA . ILE A 1 595 ? 4.007 -7.106 48.492 1.00 92.12 595 ILE A CA 1
ATOM 4583 C C . ILE A 1 595 ? 2.999 -8.041 49.149 1.00 92.12 595 ILE A C 1
ATOM 4585 O O . ILE A 1 595 ? 3.028 -9.247 48.910 1.00 92.12 595 ILE A O 1
ATOM 4589 N N . GLU A 1 596 ? 2.135 -7.502 50.005 1.00 93.25 596 GLU A N 1
ATOM 4590 C CA . GLU A 1 596 ? 1.234 -8.319 50.813 1.00 93.25 596 GLU A CA 1
ATOM 4591 C C . GLU A 1 596 ? -0.081 -8.604 50.087 1.00 93.25 596 GLU A C 1
ATOM 4593 O O . GLU A 1 596 ? -0.715 -7.714 49.516 1.00 93.25 596 GLU A O 1
ATOM 4598 N N . VAL A 1 597 ? -0.516 -9.859 50.152 1.00 92.88 597 VAL A N 1
ATOM 4599 C CA . VAL A 1 597 ? -1.812 -10.310 49.662 1.00 92.88 597 VAL A CA 1
ATOM 4600 C C . VAL A 1 597 ? -2.491 -11.083 50.776 1.00 92.88 597 VAL A C 1
ATOM 4602 O O . VAL A 1 597 ? -2.047 -12.148 51.201 1.00 92.88 597 VAL A O 1
ATOM 4605 N N . TYR A 1 598 ? -3.570 -10.506 51.280 1.00 89.81 598 TYR A N 1
ATOM 4606 C CA . TYR A 1 598 ? -4.232 -10.957 52.486 1.00 89.81 598 TYR A CA 1
ATOM 4607 C C . TYR A 1 598 ? -5.454 -11.822 52.190 1.00 89.81 598 TYR A C 1
ATOM 4609 O O . TYR A 1 598 ? -6.297 -11.453 51.370 1.00 89.81 598 TYR A O 1
ATOM 4617 N N . GLY A 1 599 ? -5.610 -12.901 52.958 1.00 81.31 599 GLY A N 1
ATOM 4618 C CA . GLY A 1 599 ? -6.865 -13.639 53.053 1.00 81.31 599 GLY A CA 1
ATOM 4619 C C . GLY A 1 599 ? -7.059 -14.696 51.976 1.00 81.31 599 GLY A C 1
ATOM 4620 O O . GLY A 1 599 ? -8.199 -14.948 51.610 1.00 81.31 599 GLY A O 1
ATOM 4621 N N . VAL A 1 600 ? -5.974 -15.293 51.480 1.00 87.69 600 VAL A N 1
ATOM 4622 C CA . VAL A 1 600 ? -6.065 -16.463 50.598 1.00 87.69 600 VAL A CA 1
ATOM 4623 C C . VAL A 1 600 ? -6.534 -17.648 51.442 1.00 87.69 600 VAL A C 1
ATOM 4625 O O . VAL A 1 600 ? -5.848 -18.039 52.383 1.00 87.69 600 VAL A O 1
ATOM 4628 N N . GLU A 1 601 ? -7.709 -18.188 51.143 1.00 83.56 601 GLU A N 1
ATOM 4629 C CA . GLU A 1 601 ? -8.284 -19.317 51.880 1.00 83.56 601 GLU A CA 1
ATOM 4630 C C . GLU A 1 601 ? -7.790 -20.660 51.323 1.00 83.56 601 GLU A C 1
ATOM 4632 O O . GLU A 1 601 ? -7.697 -20.837 50.109 1.00 83.56 601 GLU A O 1
ATOM 4637 N N . ILE A 1 602 ? -7.476 -21.608 52.207 1.00 85.75 602 ILE A N 1
ATOM 4638 C CA . ILE A 1 602 ? -7.143 -22.995 51.865 1.00 85.75 602 ILE A CA 1
ATOM 4639 C C . ILE A 1 602 ? -7.933 -23.883 52.824 1.00 85.75 602 ILE A C 1
ATOM 4641 O O . ILE A 1 602 ? -7.567 -24.010 53.987 1.00 85.75 602 ILE A O 1
ATOM 4645 N N . ASP A 1 603 ? -9.018 -24.485 52.339 1.00 79.50 603 ASP A N 1
ATOM 4646 C CA . ASP A 1 603 ? -9.855 -25.393 53.140 1.00 79.50 603 ASP A CA 1
ATOM 4647 C C . ASP A 1 603 ? -9.490 -26.866 52.897 1.00 79.50 603 ASP A C 1
ATOM 4649 O O . ASP A 1 603 ? -9.867 -27.750 53.667 1.00 79.50 603 ASP A O 1
ATOM 4653 N N . GLY A 1 604 ? -8.754 -27.147 51.818 1.00 76.75 604 GLY A N 1
ATOM 4654 C CA . GLY A 1 604 ? -8.240 -28.472 51.494 1.00 76.75 604 GLY A CA 1
ATOM 4655 C C . GLY A 1 604 ? -7.321 -28.468 50.272 1.00 76.75 604 GLY A C 1
ATOM 4656 O O . GLY A 1 604 ? -7.161 -27.457 49.593 1.00 76.75 604 GLY A O 1
ATOM 4657 N N . ASP A 1 605 ? -6.733 -29.626 49.965 1.00 78.81 605 ASP A N 1
ATOM 4658 C CA . ASP A 1 605 ? -5.679 -29.773 48.941 1.00 78.81 605 ASP A CA 1
ATOM 4659 C C . ASP A 1 605 ? -6.144 -29.357 47.540 1.00 78.81 605 ASP A C 1
ATOM 4661 O O . ASP A 1 605 ? -5.340 -28.927 46.722 1.00 78.81 605 ASP A O 1
ATOM 4665 N N . ALA A 1 606 ? -7.449 -29.453 47.269 1.00 79.88 606 ALA A N 1
ATOM 4666 C CA . ALA A 1 606 ? -8.043 -29.070 45.993 1.00 79.88 606 ALA A CA 1
ATOM 4667 C C . ALA A 1 606 ? -7.982 -27.558 45.713 1.00 79.88 606 ALA A C 1
ATOM 4669 O O . ALA A 1 606 ? -8.159 -27.167 44.564 1.00 79.88 606 ALA A O 1
ATOM 4670 N N . ASP A 1 607 ? -7.726 -26.721 46.725 1.00 84.38 607 ASP A N 1
ATOM 4671 C CA . ASP A 1 607 ? -7.599 -25.265 46.575 1.00 84.38 607 ASP A CA 1
ATOM 4672 C C . ASP A 1 607 ? -6.203 -24.836 46.080 1.00 84.38 607 ASP A C 1
ATOM 4674 O O . ASP A 1 607 ? -5.974 -23.656 45.791 1.00 84.38 607 ASP A O 1
ATOM 4678 N N . ILE A 1 608 ? -5.272 -25.789 45.958 1.00 85.25 608 ILE A N 1
ATOM 4679 C CA . ILE A 1 608 ? -3.897 -25.574 45.516 1.00 85.25 608 ILE A CA 1
ATOM 4680 C C . ILE A 1 608 ? -3.620 -26.464 44.304 1.00 85.25 608 ILE A C 1
ATOM 4682 O O . ILE A 1 608 ? -3.698 -27.689 44.375 1.00 85.25 608 ILE A O 1
ATOM 4686 N N . GLN A 1 609 ? -3.242 -25.853 43.183 1.00 87.69 609 GLN A N 1
ATOM 4687 C CA . GLN A 1 609 ? -2.814 -26.583 41.994 1.00 87.69 609 GLN A CA 1
ATOM 4688 C C . GLN A 1 609 ? -1.305 -26.435 41.797 1.00 87.69 609 GLN A C 1
ATOM 4690 O O . GLN A 1 609 ? -0.808 -25.331 41.576 1.00 87.69 609 GLN A O 1
ATOM 4695 N N . CYS A 1 610 ? -0.583 -27.552 41.864 1.00 85.50 610 CYS A N 1
ATOM 4696 C CA . CYS A 1 610 ? 0.863 -27.604 41.662 1.00 85.50 610 CYS A CA 1
ATOM 4697 C C . CYS A 1 610 ? 1.191 -28.071 40.238 1.00 85.50 610 CYS A C 1
ATOM 4699 O O . CYS A 1 610 ? 0.602 -29.034 39.746 1.00 85.50 610 CYS A O 1
ATOM 4701 N N . PHE A 1 611 ? 2.160 -27.419 39.605 1.00 82.00 611 PHE A N 1
ATOM 4702 C CA . PHE A 1 611 ? 2.641 -27.713 38.260 1.00 82.00 611 PHE A CA 1
ATOM 4703 C C . PHE A 1 611 ? 4.148 -27.970 38.298 1.00 82.00 611 PHE A C 1
ATOM 4705 O O . PHE A 1 611 ? 4.898 -27.179 38.881 1.00 82.00 611 PHE A O 1
ATOM 4712 N N . ASP A 1 612 ? 4.591 -29.049 37.653 1.00 76.12 612 ASP A N 1
ATOM 4713 C CA . ASP A 1 612 ? 6.015 -29.291 37.429 1.00 76.12 612 ASP A CA 1
ATOM 4714 C C . ASP A 1 612 ? 6.481 -28.430 36.240 1.00 76.12 612 ASP A C 1
ATOM 4716 O O . ASP A 1 612 ? 5.975 -28.605 35.129 1.00 76.12 612 ASP A O 1
ATOM 4720 N N . PRO A 1 613 ? 7.431 -27.496 36.426 1.00 65.69 613 PRO A N 1
ATOM 4721 C CA . PRO A 1 613 ? 7.942 -26.666 35.334 1.00 65.69 613 PRO A CA 1
ATOM 4722 C C . PRO A 1 613 ? 8.679 -27.464 34.241 1.00 65.69 613 PRO A C 1
ATOM 4724 O O . PRO A 1 613 ? 8.970 -26.913 33.180 1.00 65.69 613 PRO A O 1
ATOM 4727 N N . SER A 1 614 ? 8.983 -28.744 34.482 1.00 65.62 614 SER A N 1
ATOM 4728 C CA . SER A 1 614 ? 9.623 -29.661 33.530 1.00 65.62 614 SER A CA 1
ATOM 4729 C C . SER A 1 614 ? 8.618 -30.409 32.644 1.00 65.62 614 SER A C 1
ATOM 4731 O O . SER A 1 614 ? 9.025 -31.051 31.672 1.00 65.62 614 SER A O 1
ATOM 4733 N N . GLU A 1 615 ? 7.319 -30.355 32.960 1.00 59.16 615 GLU A N 1
ATOM 4734 C CA . GLU A 1 615 ? 6.266 -30.976 32.154 1.00 59.16 615 GLU A CA 1
ATOM 4735 C C . GLU A 1 615 ? 5.784 -30.025 31.039 1.00 59.16 615 GLU A C 1
ATOM 4737 O O . GLU A 1 615 ? 5.652 -28.816 31.250 1.00 59.16 615 GLU A O 1
ATOM 4742 N N . PRO A 1 616 ? 5.521 -30.532 29.818 1.00 44.03 616 PRO A N 1
ATOM 4743 C CA . PRO A 1 616 ? 5.006 -29.711 28.727 1.00 44.03 616 PRO A CA 1
ATOM 4744 C C . PRO A 1 616 ? 3.638 -29.128 29.100 1.00 44.03 616 PRO A C 1
ATOM 4746 O O . PRO A 1 616 ? 2.775 -29.846 29.603 1.00 44.03 616 PRO A O 1
ATOM 4749 N N . ALA A 1 617 ? 3.439 -27.832 28.826 1.00 40.22 617 ALA A N 1
ATOM 4750 C CA . ALA A 1 617 ? 2.210 -27.115 29.166 1.00 40.22 617 ALA A CA 1
ATOM 4751 C C . ALA A 1 617 ? 0.953 -27.899 28.722 1.00 40.22 617 ALA A C 1
ATOM 4753 O O . ALA A 1 617 ? 0.919 -28.390 27.585 1.00 40.22 617 ALA A O 1
ATOM 4754 N N . PRO A 1 618 ? -0.072 -28.028 29.586 1.00 39.16 618 PRO A N 1
ATOM 4755 C CA . PRO A 1 618 ? -1.302 -28.724 29.230 1.00 39.16 618 PRO A CA 1
ATOM 4756 C C . PRO A 1 618 ? -1.944 -28.051 28.008 1.00 39.16 618 PRO A C 1
ATOM 4758 O O . PRO A 1 618 ? -2.023 -26.823 27.944 1.00 39.16 618 PRO A O 1
ATOM 4761 N N . LYS A 1 619 ? -2.335 -28.869 27.023 1.00 32.66 619 LYS A N 1
ATOM 4762 C CA . LYS A 1 619 ? -2.989 -28.427 25.781 1.00 32.66 619 LYS A CA 1
ATOM 4763 C C . LYS A 1 619 ? -4.341 -27.775 26.023 1.00 32.66 619 LYS A C 1
ATOM 4765 O O . LYS A 1 619 ? -5.090 -28.301 26.878 1.00 32.66 619 LYS A O 1
#

Radius of gyration: 45.71 Å; chains: 1; bounding box: 110×62×145 Å

pLDDT: mean 81.89, std 13.26, range [32.66, 95.25]

Foldseek 3Di:
DDADAQAWKWWFFQDPVRDTDIAIFRHWDDDPQWIWTQHPVRDIDIDGPVGTQAMAGADDDPPDDDALVSLVVRLVRLVPDDPVCCVDPRSDPVVSVVSVVVNVVRVVVVVVVVVVVVVVVVVQLVVLQVVLQVLLVVLLPLQDFDAPVRLVVSLVVLLVCCVVVGHDVVSSLLSNLSSVQDDHDRGGHGRPCLVVLVVLQQAQAADPVQQVVQVVLVVLLVVLLVQLVVLLVVLVVCVVVVVNVSSCVSNVVSVVSVVVNCQLLADDDDPDAFQDQDADPQLVSVLSLLSCQQPPPGWDAKDKTKDFLSNVVSSLLSSHHHDPFQDDPFRKTKHRWTWDDDPFKIKIWIWMDTNPDPRTFTKIFMDGCDAQQPNLPTDGPWIGTRNRTDDPPVGVVVRVSVSVSSVSSCVSSSVVQWGWDDDPDSMIIIIRHTHDDRPPPPPPPPPVQPDDQEDELQSLLVCQVVLNLVSQAFHKHWYKAFFPDKDWFQDDDDDLAADADDDDPPPDPPDDRPLPGFIWTWGFHAQADDPVGHTQTEIEGEDEPWTWDAHPQGFIDTDSYDHPVPDDGLADHPWMKIQQAIWGWHDSHQDPSYTYTYDRYDHDSVRMDTHDPPDDPDD

Sequence (619 aa):
MDLESPFLKTALVKGSGGAIEEREITKAKLVGDKIELTTTKGGVALFPITDVSALYPKLPDAGIVYQLKDVDEAIRILESLPVEVKQRPEASAETLQKWKDLRKPAEEADAKRKEQDRRAQEEQRKQEESKVNEWMRDAADFQKPRSKSDLTAIREQGQKFLNLKVGDEGKVREGLALLAQVVEKEKGGPLPDLVKLNEIQPKLVADDLLVWVVVGVLAISFFGLLIGFSFTSTGLTRIREGAILGGIVFGGLGVAILAGLAEIWWPMGGKGEPVDLKVSPEMERVVTFAKNSVKPVYFFPSMEFRVASSDFATGILASLPPSEEATGMFKGKLKEGKLWVEKDRYLWSQPVTALGVPIPVSFIFEGKIPSAGSWQEVVSDRVSIGKVVIPEPLRSAFADSMQSILQGGLSAGGLSGIKVKSVDGNDMIVSTPSSGTKPAISTTAISTNIYRKVITAEELAKIFVENKGSEFNGKFVLIEGVVDKISSGSEFSGNATADIGDALNKGKKLQKIKDDQFDVFYLHGMDSYGFRKDPLYIKLVIKSPDVFVMDTYGDIYKGPNANIVKEKALIKKGYRVKFLKEGRVQGDQIKNNEIEVYGVEIDGDADIQCFDPSEPAPK